Protein 2Q0X (pdb70)

Structure (mmCIF, N/CA/C/O backbone):
data_2Q0X
#
_entry.id   2Q0X
#
_cell.length_a   63.556
_cell.length_b   63.556
_cell.length_c   303.186
_cell.angle_alpha   90.000
_cell.angle_beta   90.000
_cell.angle_gamma   120.000
#
_symmetry.space_group_name_H-M   'P 31 2 1'
#
loop_
_entity.id
_entity.type
_entity.pdbx_description
1 polymer 'Uncharacterized protein'
2 non-polymer GLYCEROL
3 water water
#
loop_
_atom_site.group_PDB
_atom_site.id
_atom_site.type_symbol
_atom_site.label_atom_id
_atom_site.label_alt_id
_atom_site.label_comp_id
_atom_site.label_asym_id
_atom_site.label_entity_id
_atom_site.label_seq_id
_atom_site.pdbx_PDB_ins_code
_atom_site.Cartn_x
_atom_site.Cartn_y
_atom_site.Cartn_z
_atom_site.occupancy
_atom_site.B_iso_or_equiv
_atom_site.auth_seq_id
_atom_site.auth_comp_id
_atom_site.auth_asym_id
_atom_site.auth_atom_id
_atom_site.pdbx_PDB_model_num
ATOM 1 N N . SER A 1 8 ? 58.904 32.257 140.555 1.00 33.53 8 SER A N 1
ATOM 2 C CA . SER A 1 8 ? 58.185 33.156 139.604 1.00 33.54 8 SER A CA 1
ATOM 3 C C . SER A 1 8 ? 57.812 32.405 138.339 1.00 33.44 8 SER A C 1
ATOM 4 O O . SER A 1 8 ? 58.689 31.998 137.570 1.00 33.61 8 SER A O 1
ATOM 7 N N . ARG A 1 9 ? 56.514 32.214 138.123 1.00 33.12 9 ARG A N 1
ATOM 8 C CA . ARG A 1 9 ? 56.048 31.556 136.913 1.00 32.95 9 ARG A CA 1
ATOM 9 C C . ARG A 1 9 ? 54.682 32.088 136.439 1.00 32.54 9 ARG A C 1
ATOM 10 O O . ARG A 1 9 ? 53.988 32.772 137.192 1.00 32.49 9 ARG A O 1
ATOM 18 N N . PRO A 1 10 ? 54.320 31.808 135.173 1.00 32.02 10 PRO A N 1
ATOM 19 C CA . PRO A 1 10 ? 53.138 32.402 134.546 1.00 31.74 10 PRO A CA 1
ATOM 20 C C . PRO A 1 10 ? 51.775 32.030 135.138 1.00 31.41 10 PRO A C 1
ATOM 21 O O . PRO A 1 10 ? 51.538 30.879 135.517 1.00 31.54 10 PRO A O 1
ATOM 25 N N . GLU A 1 11 ? 50.879 33.009 135.169 1.00 30.80 11 GLU A N 1
ATOM 26 C CA . GLU A 1 11 ? 49.475 32.753 135.409 1.00 30.44 11 GLU A CA 1
ATOM 27 C C . GLU A 1 11 ? 48.910 31.849 134.315 1.00 29.97 11 GLU A C 1
ATOM 28 O O . GLU A 1 11 ? 49.456 31.787 133.215 1.00 29.86 11 GLU A O 1
ATOM 34 N N . PRO A 1 12 ? 47.808 31.138 134.609 1.00 29.54 12 PRO A N 1
ATOM 35 C CA . PRO A 1 12 ? 47.151 30.366 133.554 1.00 29.19 12 PRO A CA 1
ATOM 36 C C . PRO A 1 12 ? 46.752 31.264 132.388 1.00 29.03 12 PRO A C 1
ATOM 37 O O . PRO A 1 12 ? 46.324 32.403 132.616 1.00 28.78 12 PRO A O 1
ATOM 41 N N . VAL A 1 13 ? 46.902 30.762 131.159 1.00 28.66 13 VAL A N 1
ATOM 42 C CA . VAL A 1 13 ? 46.563 31.542 129.968 1.00 28.65 13 VAL A CA 1
ATOM 43 C C . VAL A 1 13 ? 45.307 31.008 129.314 1.00 28.66 13 VAL A C 1
ATOM 44 O O . VAL A 1 13 ? 45.064 29.794 129.280 1.00 28.85 13 VAL A O 1
ATOM 48 N N . GLN A 1 14 ? 44.514 31.935 128.792 1.00 28.42 14 GLN A N 1
ATOM 49 C CA . GLN A 1 14 ? 43.276 31.610 128.103 1.00 28.27 14 GLN A CA 1
ATOM 50 C C . GLN A 1 14 ? 43.568 31.241 126.644 1.00 28.23 14 GLN A C 1
ATOM 51 O O . GLN A 1 14 ? 44.465 31.801 125.987 1.00 28.07 14 GLN A O 1
ATOM 57 N N . GLY A 1 15 ? 42.776 30.313 126.133 1.00 28.21 15 GLY A N 1
ATOM 58 C CA . GLY A 1 15 ? 42.904 29.876 124.744 1.00 28.15 15 GLY A CA 1
ATOM 59 C C . GLY A 1 15 ? 41.820 28.865 124.477 1.00 27.89 15 GLY A C 1
ATOM 60 O O . GLY A 1 15 ? 40.973 28.633 125.333 1.00 27.16 15 GLY A O 1
ATOM 61 N N . HIS A 1 16 ? 41.859 28.276 123.286 1.00 27.86 16 HIS A N 1
ATOM 62 C CA . HIS A 1 16 ? 40.868 27.297 122.865 1.00 27.86 16 HIS A CA 1
ATOM 63 C C . HIS A 1 16 ? 41.546 25.965 122.623 1.00 27.51 16 HIS A C 1
ATOM 64 O O . HIS A 1 16 ? 42.592 25.906 122.017 1.00 28.07 16 HIS A O 1
ATOM 71 N N . LEU A 1 17 ? 40.948 24.897 123.125 1.00 27.32 17 LEU A N 1
ATOM 72 C CA . LEU A 1 17 ? 41.529 23.572 123.000 1.00 27.23 17 LEU A CA 1
ATOM 73 C C . LEU A 1 17 ? 40.635 22.734 122.100 1.00 27.26 17 LEU A C 1
ATOM 74 O O . LEU A 1 17 ? 39.416 22.742 122.244 1.00 27.53 17 LEU A O 1
ATOM 79 N N . PHE A 1 18 ? 41.247 22.010 121.177 1.00 27.42 18 PHE A N 1
ATOM 80 C CA . PHE A 1 18 ? 40.551 20.950 120.485 1.00 27.57 18 PHE A CA 1
ATOM 81 C C . PHE A 1 18 ? 41.487 19.800 120.205 1.00 27.53 18 PHE A C 1
ATOM 82 O O . PHE A 1 18 ? 42.685 19.877 120.493 1.00 27.68 18 PHE A O 1
ATOM 90 N N . THR A 1 19 ? 40.916 18.713 119.688 1.00 27.22 19 THR A N 1
ATOM 91 C CA . THR A 1 19 ? 41.695 17.564 119.262 1.00 26.98 19 THR A CA 1
ATOM 92 C C . THR A 1 19 ? 41.329 17.204 117.811 1.00 27.14 19 THR A C 1
ATOM 93 O O . THR A 1 19 ? 40.215 17.448 117.364 1.00 26.75 19 THR A O 1
ATOM 97 N N . TYR A 1 20 ? 42.280 16.657 117.068 1.00 27.38 20 TYR A N 1
ATOM 98 C CA . TYR A 1 20 ? 41.957 16.075 115.771 1.00 27.64 20 TYR A CA 1
ATOM 99 C C . TYR A 1 20 ? 42.440 14.637 115.751 1.00 28.44 20 TYR A C 1
ATOM 100 O O . TYR A 1 20 ? 43.441 14.301 116.388 1.00 28.21 20 TYR A O 1
ATOM 109 N N . TYR A 1 21 ? 41.693 13.793 115.049 1.00 29.77 21 TYR A N 1
ATOM 110 C CA . TYR A 1 21 ? 41.943 12.352 115.040 1.00 30.97 21 TYR A CA 1
ATOM 111 C C . TYR A 1 21 ? 43.118 12.020 114.140 1.00 31.59 21 TYR A C 1
ATOM 112 O O . TYR A 1 21 ? 43.126 12.348 112.954 1.00 31.57 21 TYR A O 1
ATOM 121 N N . LYS A 1 22 ? 44.100 11.355 114.734 1.00 32.38 22 LYS A N 1
ATOM 122 C CA . LYS A 1 22 ? 45.218 10.742 114.024 1.00 32.97 22 LYS A CA 1
ATOM 123 C C . LYS A 1 22 ? 44.801 9.351 113.563 1.00 33.09 22 LYS A C 1
ATOM 124 O O . LYS A 1 22 ? 45.314 8.835 112.571 1.00 33.34 22 LYS A O 1
ATOM 130 N N . ASP A 1 23 ? 43.840 8.775 114.282 1.00 33.19 23 ASP A N 1
ATOM 131 C CA . ASP A 1 23 ? 43.473 7.364 114.166 1.00 33.29 23 ASP A CA 1
ATOM 132 C C . ASP A 1 23 ? 42.479 7.164 115.308 1.00 33.20 23 ASP A C 1
ATOM 133 O O . ASP A 1 23 ? 42.506 7.927 116.270 1.00 33.47 23 ASP A O 1
ATOM 138 N N . PRO A 1 24 ? 41.581 6.164 115.212 1.00 33.12 24 PRO A N 1
ATOM 139 C CA . PRO A 1 24 ? 40.502 6.058 116.215 1.00 32.91 24 PRO A CA 1
ATOM 140 C C . PRO A 1 24 ? 40.923 5.636 117.642 1.00 32.64 24 PRO A C 1
ATOM 141 O O . PRO A 1 24 ? 40.100 5.100 118.381 1.00 32.68 24 PRO A O 1
ATOM 145 N N . TYR A 1 25 ? 42.177 5.890 118.018 1.00 32.22 25 TYR A N 1
ATOM 146 C CA . TYR A 1 25 ? 42.686 5.606 119.363 1.00 31.89 25 TYR A CA 1
ATOM 147 C C . TYR A 1 25 ? 43.538 6.752 119.911 1.00 31.60 25 TYR A C 1
ATOM 148 O O . TYR A 1 25 ? 43.580 6.953 121.123 1.00 31.79 25 TYR A O 1
ATOM 157 N N . CYS A 1 26 ? 44.225 7.470 119.021 1.00 31.20 26 CYS A N 1
ATOM 158 C CA A CYS A 1 26 ? 45.050 8.618 119.392 0.50 30.87 26 CYS A CA 1
ATOM 159 C CA B CYS A 1 26 ? 45.028 8.619 119.399 0.50 30.98 26 CYS A CA 1
ATOM 160 C C . CYS A 1 26 ? 44.424 9.904 118.837 1.00 30.65 26 CYS A C 1
ATOM 161 O O . CYS A 1 26 ? 44.239 10.042 117.618 1.00 30.88 26 CYS A O 1
ATOM 166 N N . LYS A 1 27 ? 44.097 10.834 119.727 1.00 29.74 27 LYS A N 1
ATOM 167 C CA . LYS A 1 27 ? 43.688 12.169 119.327 1.00 28.85 27 LYS A CA 1
ATOM 168 C C . LYS A 1 27 ? 44.819 13.076 119.731 1.00 27.57 27 LYS A C 1
ATOM 169 O O . LYS A 1 27 ? 45.493 12.816 120.732 1.00 27.35 27 LYS A O 1
ATOM 175 N N . ILE A 1 28 ? 45.007 14.134 118.950 1.00 26.24 28 ILE A N 1
ATOM 176 C CA . ILE A 1 28 ? 46.088 15.083 119.137 1.00 25.31 28 ILE A CA 1
ATOM 177 C C . ILE A 1 28 ? 45.498 16.414 119.615 1.00 24.72 28 ILE A C 1
ATOM 178 O O . ILE A 1 28 ? 44.711 17.038 118.896 1.00 24.35 28 ILE A O 1
ATOM 183 N N . PRO A 1 29 ? 45.841 16.828 120.844 1.00 24.02 29 PRO A N 1
ATOM 184 C CA . PRO A 1 29 ? 45.459 18.133 121.342 1.00 23.55 29 PRO A CA 1
ATOM 185 C C . PRO A 1 29 ? 46.209 19.300 120.731 1.00 22.69 29 PRO A C 1
ATOM 186 O O . PRO A 1 29 ? 47.430 19.248 120.516 1.00 22.97 29 PRO A O 1
ATOM 190 N N . VAL A 1 30 ? 45.453 20.353 120.506 1.00 21.93 30 VAL A N 1
ATOM 191 C CA . VAL A 1 30 ? 45.934 21.577 119.920 1.00 21.56 30 VAL A CA 1
ATOM 192 C C . VAL A 1 30 ? 45.378 22.712 120.769 1.00 21.32 30 VAL A C 1
ATOM 193 O O . VAL A 1 30 ? 44.172 22.798 120.985 1.00 21.08 30 VAL A O 1
ATOM 197 N N . PHE A 1 31 ? 46.261 23.566 121.248 1.00 21.44 31 PHE A N 1
ATOM 198 C CA . PHE A 1 31 ? 45.877 24.737 122.028 1.00 22.12 31 PHE A CA 1
ATOM 199 C C . PHE A 1 31 ? 46.175 26.001 121.220 1.00 22.72 31 PHE A C 1
ATOM 200 O O . PHE A 1 31 ? 47.328 26.276 120.918 1.00 22.47 31 PHE A O 1
ATOM 208 N N . MET A 1 32 ? 45.127 26.762 120.901 1.00 23.80 32 MET A N 1
ATOM 209 C CA . MET A 1 32 ? 45.243 28.008 120.140 1.00 25.00 32 MET A CA 1
ATOM 210 C C . MET A 1 32 ? 45.029 29.245 121.037 1.00 24.96 32 MET A C 1
ATOM 211 O O . MET A 1 32 ? 44.115 29.272 121.850 1.00 24.46 32 MET A O 1
ATOM 216 N N . MET A 1 33 ? 45.855 30.273 120.839 1.00 25.35 33 MET A N 1
ATOM 217 C CA . MET A 1 33 ? 45.717 31.548 121.555 1.00 25.84 33 MET A CA 1
ATOM 218 C C . MET A 1 33 ? 45.628 32.684 120.553 1.00 26.18 33 MET A C 1
ATOM 219 O O . MET A 1 33 ? 46.383 32.706 119.573 1.00 26.17 33 MET A O 1
ATOM 224 N N . ASN A 1 34 ? 44.696 33.603 120.790 1.00 26.70 34 ASN A N 1
ATOM 225 C CA . ASN A 1 34 ? 44.625 34.863 120.044 1.00 27.47 34 ASN A CA 1
ATOM 226 C C . ASN A 1 34 ? 44.373 34.671 118.560 1.00 28.25 34 ASN A C 1
ATOM 227 O O . ASN A 1 34 ? 45.085 35.198 117.714 1.00 27.46 34 ASN A O 1
ATOM 232 N N . MET A 1 35 ? 43.315 33.916 118.275 1.00 29.47 35 MET A N 1
ATOM 233 C CA . MET A 1 35 ? 42.941 33.569 116.916 1.00 30.40 35 MET A CA 1
ATOM 234 C C . MET A 1 35 ? 42.155 34.678 116.226 1.00 30.78 35 MET A C 1
ATOM 235 O O . MET A 1 35 ? 41.654 34.474 115.135 1.00 31.15 35 MET A O 1
ATOM 240 N N . ASP A 1 36 ? 42.032 35.838 116.866 1.00 31.23 36 ASP A N 1
ATOM 241 C CA . ASP A 1 36 ? 41.580 37.061 116.184 1.00 31.44 36 ASP A CA 1
ATOM 242 C C . ASP A 1 36 ? 42.503 37.433 115.016 1.00 30.94 36 ASP A C 1
ATOM 243 O O . ASP A 1 36 ? 42.052 38.011 114.028 1.00 30.99 36 ASP A O 1
ATOM 248 N N . ALA A 1 37 ? 43.785 37.085 115.111 1.00 30.38 37 ALA A N 1
ATOM 249 C CA . ALA A 1 37 ? 44.714 37.347 114.017 1.00 29.99 37 ALA A CA 1
ATOM 250 C C . ALA A 1 37 ? 44.359 36.441 112.817 1.00 29.35 37 ALA A C 1
ATOM 251 O O . ALA A 1 37 ? 43.525 35.524 112.943 1.00 29.75 37 ALA A O 1
ATOM 253 N N . ARG A 1 38 ? 44.951 36.707 111.660 1.00 28.14 38 ARG A N 1
ATOM 254 C CA . ARG A 1 38 ? 44.602 35.945 110.461 1.00 27.47 38 ARG A CA 1
ATOM 255 C C . ARG A 1 38 ? 45.766 35.087 109.981 1.00 26.67 38 ARG A C 1
ATOM 256 O O . ARG A 1 38 ? 45.824 34.721 108.814 1.00 26.70 38 ARG A O 1
ATOM 258 N N . ARG A 1 39 ? 46.674 34.765 110.899 1.00 25.54 39 ARG A N 1
ATOM 259 C CA . ARG A 1 39 ? 47.841 33.941 110.626 1.00 24.87 39 ARG A CA 1
ATOM 260 C C . ARG A 1 39 ? 48.398 33.499 111.965 1.00 24.54 39 ARG A C 1
ATOM 261 O O . ARG A 1 39 ? 48.110 34.120 112.974 1.00 24.00 39 ARG A O 1
ATOM 269 N N . CYS A 1 40 ? 49.197 32.438 111.981 1.00 24.47 40 CYS A N 1
ATOM 270 C CA . CYS A 1 40 ? 49.666 31.893 113.245 1.00 24.54 40 CYS A CA 1
ATOM 271 C C . CYS A 1 40 ? 51.111 31.434 113.241 1.00 24.44 40 CYS A C 1
ATOM 272 O O . CYS A 1 40 ? 51.638 30.977 112.227 1.00 24.26 40 CYS A O 1
ATOM 275 N N . VAL A 1 41 ? 51.745 31.559 114.407 1.00 24.19 41 VAL A N 1
ATOM 276 C CA . VAL A 1 41 ? 52.924 30.779 114.719 1.00 23.78 41 VAL A CA 1
ATOM 277 C C . VAL A 1 41 ? 52.480 29.419 115.291 1.00 23.64 41 VAL A C 1
ATOM 278 O O . VAL A 1 41 ? 51.677 29.365 116.218 1.00 23.83 41 VAL A O 1
ATOM 282 N N . LEU A 1 42 ? 52.972 28.333 114.689 1.00 23.37 42 LEU A N 1
ATOM 283 C CA . LEU A 1 42 ? 52.682 26.988 115.115 1.00 22.94 42 LEU A CA 1
ATOM 284 C C . LEU A 1 42 ? 53.950 26.359 115.670 1.00 23.16 42 LEU A C 1
ATOM 285 O O . LEU A 1 42 ? 54.961 26.214 114.954 1.00 23.31 42 LEU A O 1
ATOM 290 N N . TRP A 1 43 ? 53.858 25.926 116.926 1.00 23.27 43 TRP A N 1
ATOM 291 C CA . TRP A 1 43 ? 54.973 25.329 117.639 1.00 23.29 43 TRP A CA 1
ATOM 292 C C . TRP A 1 43 ? 54.836 23.801 117.760 1.00 23.39 43 TRP A C 1
ATOM 293 O O . TRP A 1 43 ? 53.799 23.290 118.143 1.00 23.78 43 TRP A O 1
ATOM 304 N N . VAL A 1 44 ? 55.919 23.105 117.449 1.00 23.52 44 VAL A N 1
ATOM 305 C CA . VAL A 1 44 ? 56.062 21.687 117.714 1.00 23.67 44 VAL A CA 1
ATOM 306 C C . VAL A 1 44 ? 57.443 21.487 118.358 1.00 23.31 44 VAL A C 1
ATOM 307 O O . VAL A 1 44 ? 58.411 22.156 118.023 1.00 23.40 44 VAL A O 1
ATOM 311 N N . GLY A 1 45 ? 57.520 20.578 119.302 1.00 23.00 45 GLY A N 1
ATOM 312 C CA . GLY A 1 45 ? 58.727 20.403 120.091 1.00 22.93 45 GLY A CA 1
ATOM 313 C C . GLY A 1 45 ? 59.224 18.986 120.124 1.00 22.91 45 GLY A C 1
ATOM 314 O O . GLY A 1 45 ? 58.811 18.119 119.323 1.00 22.47 45 GLY A O 1
ATOM 315 N N . GLY A 1 46 ? 60.132 18.768 121.069 1.00 22.75 46 GLY A N 1
ATOM 316 C CA . GLY A 1 46 ? 60.640 17.474 121.357 1.00 22.88 46 GLY A CA 1
ATOM 317 C C . GLY A 1 46 ? 59.578 16.574 121.959 1.00 23.11 46 GLY A C 1
ATOM 318 O O . GLY A 1 46 ? 58.501 17.021 122.375 1.00 22.95 46 GLY A O 1
ATOM 319 N N . GLN A 1 47 ? 59.910 15.298 122.024 1.00 23.23 47 GLN A N 1
ATOM 320 C CA . GLN A 1 47 ? 58.979 14.288 122.511 1.00 23.63 47 GLN A CA 1
ATOM 321 C C . GLN A 1 47 ? 58.661 14.441 123.997 1.00 24.26 47 GLN A C 1
ATOM 322 O O . GLN A 1 47 ? 57.572 14.078 124.419 1.00 24.57 47 GLN A O 1
ATOM 328 N N . THR A 1 48 ? 59.599 15.003 124.761 1.00 24.87 48 THR A N 1
ATOM 329 C CA . THR A 1 48 ? 59.429 15.247 126.181 1.00 25.45 48 THR A CA 1
ATOM 330 C C . THR A 1 48 ? 59.048 16.681 126.493 1.00 26.01 48 THR A C 1
ATOM 331 O O . THR A 1 48 ? 59.057 17.083 127.653 1.00 26.63 48 THR A O 1
ATOM 335 N N . GLU A 1 49 ? 58.731 17.462 125.471 1.00 26.35 49 GLU A N 1
ATOM 336 C CA . GLU A 1 49 ? 58.252 18.818 125.653 1.00 26.70 49 GLU A CA 1
ATOM 337 C C . GLU A 1 49 ? 56.719 18.829 125.628 1.00 26.75 49 GLU A C 1
ATOM 338 O O . GLU A 1 49 ? 56.096 18.274 124.721 1.00 27.72 49 GLU A O 1
ATOM 344 N N . SER A 1 50 ? 56.140 19.483 126.627 1.00 26.26 50 SER A N 1
ATOM 345 C CA . SER A 1 50 ? 54.704 19.604 126.806 1.00 25.95 50 SER A CA 1
ATOM 346 C C . SER A 1 50 ? 54.179 20.886 126.204 1.00 25.12 50 SER A C 1
ATOM 347 O O . SER A 1 50 ? 54.952 21.788 125.868 1.00 25.01 50 SER A O 1
ATOM 350 N N . LEU A 1 51 ? 52.860 20.989 126.102 1.00 24.42 51 LEU A N 1
ATOM 351 C CA . LEU A 1 51 ? 52.229 22.271 125.865 1.00 24.16 51 LEU A CA 1
ATOM 352 C C . LEU A 1 51 ? 52.804 23.267 126.859 1.00 24.00 51 LEU A C 1
ATOM 353 O O . LEU A 1 51 ? 53.032 22.911 128.020 1.00 23.60 51 LEU A O 1
ATOM 358 N N . LEU A 1 52 ? 53.043 24.490 126.399 1.00 23.95 52 LEU A N 1
ATOM 359 C CA . LEU A 1 52 ? 53.677 25.551 127.207 1.00 24.39 52 LEU A CA 1
ATOM 360 C C . LEU A 1 52 ? 55.012 25.110 127.816 1.00 24.75 52 LEU A C 1
ATOM 361 O O . LEU A 1 52 ? 55.329 25.444 128.958 1.00 24.36 52 LEU A O 1
ATOM 366 N N . SER A 1 53 ? 55.798 24.378 127.029 1.00 25.38 53 SER A N 1
ATOM 367 C CA . SER A 1 53 ? 57.108 23.870 127.474 1.00 25.88 53 SER A CA 1
ATOM 368 C C . SER A 1 53 ? 58.001 24.991 127.995 1.00 25.65 53 SER A C 1
ATOM 369 O O . SER A 1 53 ? 58.753 24.804 128.951 1.00 25.36 53 SER A O 1
ATOM 372 N N . PHE A 1 54 ? 57.934 26.139 127.328 1.00 25.58 54 PHE A N 1
ATOM 373 C CA . PHE A 1 54 ? 58.651 27.324 127.760 1.00 25.59 54 PHE A CA 1
ATOM 374 C C . PHE A 1 54 ? 57.680 28.301 128.375 1.00 25.26 54 PHE A C 1
ATOM 375 O O . PHE A 1 54 ? 56.690 28.667 127.749 1.00 25.10 54 PHE A O 1
ATOM 383 N N . ASP A 1 55 ? 57.976 28.706 129.606 1.00 24.77 55 ASP A N 1
ATOM 384 C CA . ASP A 1 55 ? 57.194 29.699 130.311 1.00 24.67 55 ASP A CA 1
ATOM 385 C C . ASP A 1 55 ? 57.055 30.952 129.448 1.00 24.49 55 ASP A C 1
ATOM 386 O O . ASP A 1 55 ? 55.959 31.507 129.365 1.00 24.79 55 ASP A O 1
ATOM 391 N N . TYR A 1 56 ? 58.127 31.363 128.765 1.00 24.00 56 TYR A N 1
ATOM 392 C CA . TYR A 1 56 ? 58.076 32.576 127.927 1.00 23.9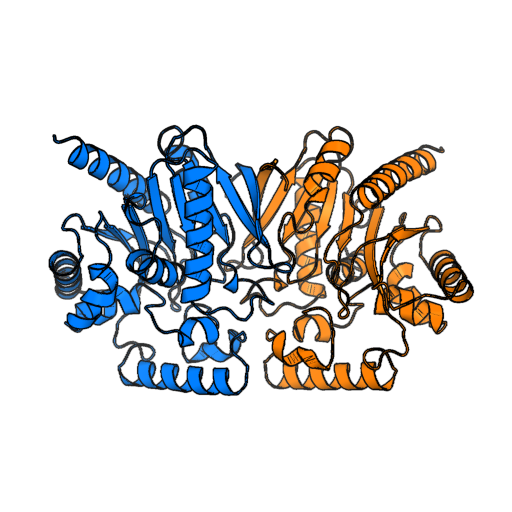5 56 TYR A CA 1
ATOM 393 C C . TYR A 1 56 ? 57.070 32.565 126.770 1.00 23.65 56 TYR A C 1
ATOM 394 O O . TYR A 1 56 ? 56.734 33.619 126.264 1.00 23.76 56 TYR A O 1
ATOM 403 N N . PHE A 1 57 ? 56.595 31.394 126.355 1.00 23.30 57 PHE A N 1
ATOM 404 C CA . PHE A 1 57 ? 55.493 31.283 125.398 1.00 23.02 57 PHE A CA 1
ATOM 405 C C . PHE A 1 57 ? 54.247 32.103 125.757 1.00 23.26 57 PHE A C 1
ATOM 406 O O . PHE A 1 57 ? 53.517 32.539 124.863 1.00 22.76 57 PHE A O 1
ATOM 414 N N . THR A 1 58 ? 53.979 32.274 127.056 1.00 23.76 58 THR A N 1
ATOM 415 C CA . THR A 1 58 ? 52.874 33.124 127.493 1.00 24.21 58 THR A CA 1
ATOM 416 C C . THR A 1 58 ? 53.144 34.583 127.123 1.00 24.50 58 THR A C 1
ATOM 417 O O . THR A 1 58 ? 52.258 35.285 126.636 1.00 24.23 58 THR A O 1
ATOM 421 N N . ASN A 1 59 ? 54.383 35.012 127.325 1.00 25.10 59 ASN A N 1
ATOM 422 C CA . ASN A 1 59 ? 54.812 36.371 126.980 1.00 25.69 59 ASN A CA 1
ATOM 423 C C . ASN A 1 59 ? 54.920 36.577 125.455 1.00 25.59 59 ASN A C 1
ATOM 424 O O . ASN A 1 59 ? 54.457 37.586 124.933 1.00 25.67 59 ASN A O 1
ATOM 429 N N . LEU A 1 60 ? 55.543 35.623 124.763 1.00 25.69 60 LEU A N 1
ATOM 430 C CA . LEU A 1 60 ? 55.498 35.542 123.294 1.00 25.77 60 LEU A CA 1
ATOM 431 C C . LEU A 1 60 ? 54.090 35.725 122.715 1.00 26.19 60 LEU A C 1
ATOM 432 O O . LEU A 1 60 ? 53.867 36.622 121.899 1.00 26.06 60 LEU A O 1
ATOM 437 N N . ALA A 1 61 ? 53.159 34.858 123.113 1.00 26.59 61 ALA A N 1
ATOM 438 C CA . ALA A 1 61 ? 51.792 34.901 122.588 1.00 27.16 61 ALA A CA 1
ATOM 439 C C . ALA A 1 61 ? 51.137 36.254 122.872 1.00 27.69 61 ALA A C 1
ATOM 440 O O . ALA A 1 61 ? 50.439 36.816 122.027 1.00 27.67 61 ALA A O 1
ATOM 442 N N . GLU A 1 62 ? 51.397 36.776 124.062 1.00 28.34 62 GLU A N 1
ATOM 443 C CA . GLU A 1 62 ? 50.908 38.074 124.469 1.00 29.27 62 GLU A CA 1
ATOM 444 C C . GLU A 1 62 ? 51.422 39.201 123.558 1.00 28.77 62 GLU A C 1
ATOM 445 O O . GLU A 1 62 ? 50.652 40.064 123.119 1.00 28.40 62 GLU A O 1
ATOM 451 N N . GLU A 1 63 ? 52.725 39.184 123.295 1.00 28.65 63 GLU A N 1
ATOM 452 C CA . GLU A 1 63 ? 53.362 40.185 122.433 1.00 28.74 63 GLU A CA 1
ATOM 453 C C . GLU A 1 63 ? 52.898 40.086 120.987 1.00 28.36 63 GLU A C 1
ATOM 454 O O . GLU A 1 63 ? 52.681 41.108 120.351 1.00 28.02 63 GLU A O 1
ATOM 460 N N . LEU A 1 64 ? 52.710 38.853 120.509 1.00 28.28 64 LEU A N 1
ATOM 461 C CA . LEU A 1 64 ? 52.191 38.569 119.164 1.00 28.17 64 LEU A CA 1
ATOM 462 C C . LEU A 1 64 ? 50.733 38.965 118.948 1.00 28.36 64 LEU A C 1
ATOM 463 O O . LEU A 1 64 ? 50.300 39.124 117.810 1.00 28.15 64 LEU A O 1
ATOM 468 N N . GLN A 1 65 ? 49.979 39.100 120.037 1.00 28.69 65 GLN A N 1
ATOM 469 C CA . GLN A 1 65 ? 48.532 39.282 119.983 1.00 28.90 65 GLN A CA 1
ATOM 470 C C . GLN A 1 65 ? 48.131 40.462 119.103 1.00 28.67 65 GLN A C 1
ATOM 471 O O . GLN A 1 65 ? 48.690 41.551 119.225 1.00 28.46 65 GLN A O 1
ATOM 477 N N . GLY A 1 66 ? 47.142 40.232 118.239 1.00 28.43 66 GLY A N 1
ATOM 478 C CA . GLY A 1 66 ? 46.720 41.208 117.245 1.00 28.38 66 GLY A CA 1
ATOM 479 C C . GLY A 1 66 ? 47.439 41.063 115.914 1.00 28.26 66 GLY A C 1
ATOM 480 O O . GLY A 1 66 ? 47.003 41.632 114.907 1.00 28.34 66 GLY A O 1
ATOM 481 N N . ASP A 1 67 ? 48.526 40.292 115.897 1.00 27.96 67 ASP A N 1
ATOM 482 C CA . ASP A 1 67 ? 49.407 40.220 114.733 1.00 27.89 67 ASP A CA 1
ATOM 483 C C . ASP A 1 67 ? 49.556 38.763 114.276 1.00 27.26 67 ASP A C 1
ATOM 484 O O . ASP A 1 67 ? 49.261 38.442 113.125 1.00 27.39 67 ASP A O 1
ATOM 489 N N . TRP A 1 68 ? 49.997 37.893 115.189 1.00 26.30 68 TRP A N 1
ATOM 490 C CA . TRP A 1 68 ? 49.997 36.448 114.972 1.00 25.46 68 TRP A CA 1
ATOM 491 C C . TRP A 1 68 ? 49.283 35.715 116.117 1.00 25.07 68 TRP A C 1
ATOM 492 O O . TRP A 1 68 ? 49.474 36.038 117.293 1.00 25.22 68 TRP A O 1
ATOM 503 N N . ALA A 1 69 ? 48.479 34.714 115.776 1.00 24.38 69 ALA A N 1
ATOM 504 C CA . ALA A 1 69 ? 47.996 33.767 116.758 1.00 23.86 69 ALA A CA 1
ATOM 505 C C . ALA A 1 69 ? 49.177 32.881 117.163 1.00 23.58 69 ALA A C 1
ATOM 506 O O . ALA A 1 69 ? 50.194 32.869 116.487 1.00 23.68 69 ALA A O 1
ATOM 508 N N . PHE A 1 70 ? 49.048 32.193 118.291 1.00 23.35 70 PHE A N 1
ATOM 509 C CA . PHE A 1 70 ? 50.062 31.270 118.782 1.00 23.46 70 PHE A CA 1
ATOM 510 C C . PHE A 1 70 ? 49.378 29.923 119.012 1.00 23.61 70 PHE A C 1
ATOM 511 O O . PHE A 1 70 ? 48.438 29.833 119.791 1.00 23.00 70 PHE A O 1
ATOM 519 N N . VAL A 1 71 ? 49.824 28.904 118.271 1.00 23.84 71 VAL A N 1
ATOM 520 C CA . VAL A 1 71 ? 49.233 27.579 118.322 1.00 24.03 71 VAL A CA 1
ATOM 521 C C . VAL A 1 71 ? 50.304 26.573 118.711 1.00 24.16 71 VAL A C 1
ATOM 522 O O . VAL A 1 71 ? 51.426 26.656 118.221 1.00 24.11 71 VAL A O 1
ATOM 526 N N . GLN A 1 72 ? 49.914 25.629 119.582 1.00 23.98 72 GLN A N 1
ATOM 527 C CA . GLN A 1 72 ? 50.782 24.584 120.123 1.00 23.73 72 GLN A CA 1
ATOM 528 C C . GLN A 1 72 ? 50.147 23.228 119.956 1.00 23.85 72 GLN A C 1
ATOM 529 O O . GLN A 1 72 ? 48.969 23.062 120.227 1.00 23.60 72 GLN A O 1
ATOM 535 N N . VAL A 1 73 ? 50.937 22.261 119.514 1.00 24.60 73 VAL A N 1
ATOM 536 C CA . VAL A 1 73 ? 50.480 20.883 119.349 1.00 25.33 73 VAL A CA 1
ATOM 537 C C . VAL A 1 73 ? 51.503 20.024 120.053 1.00 26.47 73 VAL A C 1
ATOM 538 O O . VAL A 1 73 ? 52.702 20.319 120.021 1.00 26.39 73 VAL A O 1
ATOM 542 N N . GLU A 1 74 ? 51.043 18.955 120.690 1.00 27.98 74 GLU A N 1
ATOM 543 C CA . GLU A 1 74 ? 51.972 17.957 121.206 1.00 29.11 74 GLU A CA 1
ATOM 544 C C . GLU A 1 74 ? 52.232 16.894 120.158 1.00 29.19 74 GLU A C 1
ATOM 545 O O . GLU A 1 74 ? 51.303 16.271 119.662 1.00 30.26 74 GLU A O 1
ATOM 551 N N . VAL A 1 75 ? 53.504 16.712 119.826 1.00 29.39 75 VAL A N 1
ATOM 552 C CA . VAL A 1 75 ? 53.964 15.641 118.926 1.00 29.54 75 VAL A CA 1
ATOM 553 C C . VAL A 1 75 ? 53.396 14.296 119.379 1.00 28.71 75 VAL A C 1
ATOM 554 O O . VAL A 1 75 ? 53.628 13.900 120.507 1.00 27.91 75 VAL A O 1
ATOM 558 N N . PRO A 1 76 ? 52.659 13.589 118.491 1.00 28.18 76 PRO A N 1
ATOM 559 C CA . PRO A 1 76 ? 52.033 12.301 118.841 1.00 27.70 76 PRO A CA 1
ATOM 560 C C . PRO A 1 76 ? 53.006 11.231 119.361 1.00 27.27 76 PRO A C 1
ATOM 561 O O . PRO A 1 76 ? 52.647 10.438 120.229 1.00 27.13 76 PRO A O 1
ATOM 565 N N . SER A 1 77 ? 54.212 11.209 118.794 1.00 26.78 77 SER A N 1
ATOM 566 C CA . SER A 1 77 ? 55.262 10.289 119.192 1.00 26.31 77 SER A CA 1
ATOM 567 C C . SER A 1 77 ? 55.835 10.611 120.570 1.00 26.04 77 SER A C 1
ATOM 568 O O . SER A 1 77 ? 56.631 9.844 121.088 1.00 25.95 77 SER A O 1
ATOM 571 N N . GLY A 1 78 ? 55.444 11.743 121.147 1.00 26.13 78 GLY A N 1
ATOM 572 C CA . GLY A 1 78 ? 55.763 12.057 122.529 1.00 26.35 78 GLY A CA 1
ATOM 573 C C . GLY A 1 78 ? 54.954 11.215 123.509 1.00 26.82 78 GLY A C 1
ATOM 574 O O . GLY A 1 78 ? 55.290 11.154 124.677 1.00 26.76 78 GLY A O 1
ATOM 575 N N . LYS A 1 79 ? 53.897 10.562 123.032 1.00 27.40 79 LYS A N 1
ATOM 576 C CA . LYS A 1 79 ? 53.030 9.767 123.883 1.00 28.14 79 LYS A CA 1
ATOM 577 C C . LYS A 1 79 ? 53.304 8.271 123.768 1.00 28.27 79 LYS A C 1
ATOM 578 O O . LYS A 1 79 ? 53.684 7.763 122.699 1.00 28.12 79 LYS A O 1
ATOM 584 N N . ILE A 1 80 ? 53.124 7.578 124.889 1.00 28.52 80 ILE A N 1
ATOM 585 C CA . ILE A 1 80 ? 53.037 6.120 124.893 1.00 28.82 80 ILE A CA 1
ATOM 586 C C . ILE A 1 80 ? 51.904 5.706 123.937 1.00 29.36 80 ILE A C 1
ATOM 587 O O . ILE A 1 80 ? 50.919 6.440 123.772 1.00 29.01 80 ILE A O 1
ATOM 592 N N . GLY A 1 81 ? 52.087 4.563 123.270 1.00 30.22 81 GLY A N 1
ATOM 593 C CA . GLY A 1 81 ? 51.057 3.960 122.401 1.00 30.86 81 GLY A CA 1
ATOM 594 C C . GLY A 1 81 ? 50.922 4.606 121.025 1.00 31.40 81 GLY A C 1
ATOM 595 O O . GLY A 1 81 ? 49.961 4.334 120.294 1.00 31.49 81 GLY A O 1
ATOM 596 N N . SER A 1 82 ? 51.891 5.439 120.655 1.00 31.92 82 SER A N 1
ATOM 597 C CA . SER A 1 82 ? 51.830 6.184 119.395 1.00 32.52 82 SER A CA 1
ATOM 598 C C . SER A 1 82 ? 52.048 5.312 118.134 1.00 32.86 82 SER A C 1
ATOM 599 O O . SER A 1 82 ? 51.708 5.731 117.024 1.00 32.95 82 SER A O 1
ATOM 602 N N . GLY A 1 83 ? 52.604 4.116 118.304 1.00 33.28 83 GLY A N 1
ATOM 603 C CA . GLY A 1 83 ? 52.943 3.266 117.161 1.00 33.58 83 GLY A CA 1
ATOM 604 C C . GLY A 1 83 ? 53.979 2.205 117.485 1.00 33.77 83 GLY A C 1
ATOM 605 O O . GLY A 1 83 ? 53.662 1.020 117.494 1.00 33.90 83 GLY A O 1
ATOM 606 N N . PRO A 1 84 ? 55.231 2.616 117.771 1.00 33.98 84 PRO A N 1
ATOM 607 C CA . PRO A 1 84 ? 55.761 3.974 117.898 1.00 34.07 84 PRO A CA 1
ATOM 608 C C . PRO A 1 84 ? 56.067 4.642 116.552 1.00 34.12 84 PRO A C 1
ATOM 609 O O . PRO A 1 84 ? 56.571 4.006 115.637 1.00 34.24 84 PRO A O 1
ATOM 613 N N . GLN A 1 85 ? 55.796 5.937 116.477 1.00 34.18 85 GLN A N 1
ATOM 614 C CA . GLN A 1 85 ? 55.763 6.679 115.212 1.00 34.21 85 GLN A CA 1
ATOM 615 C C . GLN A 1 85 ? 57.120 7.286 114.828 1.00 33.73 85 GLN A C 1
ATOM 616 O O . GLN A 1 85 ? 57.742 7.970 115.641 1.00 33.77 85 GLN A O 1
ATOM 622 N N . ASP A 1 86 ? 57.566 7.043 113.597 1.00 33.31 86 ASP A N 1
ATOM 623 C CA . ASP A 1 86 ? 58.761 7.722 113.044 1.00 32.98 86 ASP A CA 1
ATOM 624 C C . ASP A 1 86 ? 58.471 9.187 112.652 1.00 32.35 86 ASP A C 1
ATOM 625 O O . ASP A 1 86 ? 57.340 9.684 112.829 1.00 31.86 86 ASP A O 1
ATOM 630 N N . HIS A 1 87 ? 59.493 9.876 112.131 1.00 31.63 87 HIS A N 1
ATOM 631 C CA . HIS A 1 87 ? 59.404 11.321 111.961 1.00 31.14 87 HIS A CA 1
ATOM 632 C C . HIS A 1 87 ? 58.557 11.730 110.759 1.00 30.50 87 HIS A C 1
ATOM 633 O O . HIS A 1 87 ? 57.947 12.795 110.775 1.00 30.50 87 HIS A O 1
ATOM 640 N N . ALA A 1 88 ? 58.509 10.887 109.732 1.00 29.81 88 ALA A N 1
ATOM 641 C CA . ALA A 1 88 ? 57.681 11.172 108.557 1.00 29.33 88 ALA A CA 1
ATOM 642 C C . ALA A 1 88 ? 56.188 11.179 108.912 1.00 28.77 88 ALA A C 1
ATOM 643 O O . ALA A 1 88 ? 55.422 11.978 108.376 1.00 28.25 88 ALA A O 1
ATOM 645 N N . HIS A 1 89 ? 55.782 10.286 109.816 1.00 28.48 89 HIS A N 1
ATOM 646 C CA . HIS A 1 89 ? 54.381 10.194 110.217 1.00 28.30 89 HIS A CA 1
ATOM 647 C C . HIS A 1 89 ? 53.979 11.305 111.176 1.00 27.89 89 HIS A C 1
ATOM 648 O O . HIS A 1 89 ? 52.898 11.850 111.033 1.00 27.79 89 HIS A O 1
ATOM 655 N N . ASP A 1 90 ? 54.842 11.644 112.135 1.00 27.51 90 ASP A N 1
ATOM 656 C CA . ASP A 1 90 ? 54.655 12.836 112.967 1.00 27.46 90 ASP A CA 1
ATOM 657 C C . ASP A 1 90 ? 54.464 14.088 112.095 1.00 26.89 90 ASP A C 1
ATOM 658 O O . ASP A 1 90 ? 53.543 14.866 112.329 1.00 26.33 90 ASP A O 1
ATOM 663 N N . ALA A 1 91 ? 55.372 14.267 111.122 1.00 26.33 91 ALA A N 1
ATOM 664 C CA . ALA A 1 91 ? 55.324 15.359 110.138 1.00 26.18 91 ALA A CA 1
ATOM 665 C C . ALA A 1 91 ? 53.992 15.418 109.414 1.00 25.80 91 ALA A C 1
ATOM 666 O O . ALA A 1 91 ? 53.385 16.481 109.308 1.00 25.62 91 ALA A O 1
ATOM 668 N N . GLU A 1 92 ? 53.560 14.261 108.935 1.00 25.54 92 GLU A N 1
ATOM 669 C CA . GLU A 1 92 ? 52.275 14.111 108.284 1.00 26.06 92 GLU A CA 1
ATOM 670 C C . GLU A 1 92 ? 51.106 14.546 109.169 1.00 25.52 92 GLU A C 1
ATOM 671 O O . GLU A 1 92 ? 50.229 15.266 108.714 1.00 24.93 92 GLU A O 1
ATOM 677 N N . ASP A 1 93 ? 51.096 14.100 110.426 1.00 25.47 93 ASP A N 1
ATOM 678 C CA . ASP A 1 93 ? 50.107 14.561 111.409 1.00 25.18 93 ASP A CA 1
ATOM 679 C C . ASP A 1 93 ? 50.129 16.075 111.594 1.00 24.58 93 ASP A C 1
ATOM 680 O O . ASP A 1 93 ? 49.082 16.706 111.648 1.00 24.77 93 ASP A O 1
ATOM 685 N N . VAL A 1 94 ? 51.318 16.655 111.684 1.00 24.12 94 VAL A N 1
ATOM 686 C CA . VAL A 1 94 ? 51.459 18.117 111.735 1.00 23.68 94 VAL A CA 1
ATOM 687 C C . VAL A 1 94 ? 50.930 18.814 110.470 1.00 23.76 94 VAL A C 1
ATOM 688 O O . VAL A 1 94 ? 50.281 19.869 110.569 1.00 23.59 94 VAL A O 1
ATOM 692 N N . ASP A 1 95 ? 51.168 18.209 109.298 1.00 23.65 95 ASP A N 1
ATOM 693 C CA . ASP A 1 95 ? 50.666 18.761 108.034 1.00 23.74 95 ASP A CA 1
ATOM 694 C C . ASP A 1 95 ? 49.144 18.770 107.950 1.00 23.67 95 ASP A C 1
ATOM 695 O O . ASP A 1 95 ? 48.547 19.714 107.442 1.00 23.01 95 ASP A O 1
ATOM 700 N N . ASP A 1 96 ? 48.531 17.710 108.467 1.00 24.22 96 ASP A N 1
ATOM 701 C CA . ASP A 1 96 ? 47.081 17.636 108.644 1.00 24.48 96 ASP A CA 1
ATOM 702 C C . ASP A 1 96 ? 46.553 18.769 109.543 1.00 23.98 96 ASP A C 1
ATOM 703 O O . ASP A 1 96 ? 45.488 19.326 109.295 1.00 24.14 96 ASP A O 1
ATOM 708 N N . LEU A 1 97 ? 47.282 19.109 110.598 1.00 23.52 97 LEU A N 1
ATOM 709 C CA . LEU A 1 97 ? 46.881 20.236 111.447 1.00 22.48 97 LEU A CA 1
ATOM 710 C C . LEU A 1 97 ? 47.000 21.561 110.678 1.00 21.67 97 LEU A C 1
ATOM 711 O O . LEU A 1 97 ? 46.097 22.394 110.729 1.00 21.08 97 LEU A O 1
ATOM 716 N N . ILE A 1 98 ? 48.102 21.742 109.957 1.00 20.89 98 ILE A N 1
ATOM 717 C CA . ILE A 1 98 ? 48.264 22.924 109.114 1.00 20.42 98 ILE A CA 1
ATOM 718 C C . ILE A 1 98 ? 47.064 23.097 108.170 1.00 20.49 98 ILE A C 1
ATOM 719 O O . ILE A 1 98 ? 46.490 24.180 108.086 1.00 20.58 98 ILE A O 1
ATOM 724 N N . GLY A 1 99 ? 46.681 22.025 107.478 1.00 20.36 99 GLY A N 1
ATOM 725 C CA . GLY A 1 99 ? 45.481 22.019 106.678 1.00 20.10 99 GLY A CA 1
ATOM 726 C C . GLY A 1 99 ? 44.212 22.449 107.400 1.00 20.13 99 GLY A C 1
ATOM 727 O O . GLY A 1 99 ? 43.413 23.245 106.868 1.00 19.74 99 GLY A O 1
ATOM 728 N N . ILE A 1 100 ? 44.004 21.906 108.595 1.00 20.16 100 ILE A N 1
ATOM 729 C CA . ILE A 1 100 ? 42.873 22.290 109.440 1.00 20.43 100 ILE A CA 1
ATOM 730 C C . ILE A 1 100 ? 42.916 23.782 109.785 1.00 20.12 100 ILE A C 1
ATOM 731 O O . ILE A 1 100 ? 41.930 24.493 109.660 1.00 19.64 100 ILE A O 1
ATOM 736 N N . LEU A 1 101 ? 44.068 24.264 110.208 1.00 20.14 101 LEU A N 1
ATOM 737 C CA . LEU A 1 101 ? 44.204 25.678 110.547 1.00 20.46 101 LEU A CA 1
ATOM 738 C C . LEU A 1 101 ? 43.905 26.621 109.369 1.00 20.79 101 LEU A C 1
ATOM 739 O O . LEU A 1 101 ? 43.253 27.669 109.525 1.00 20.23 101 LEU A O 1
ATOM 744 N N . LEU A 1 102 ? 44.411 26.250 108.196 1.00 21.32 102 LEU A N 1
ATOM 745 C CA . LEU A 1 102 ? 44.215 27.054 106.999 1.00 21.72 102 LEU A CA 1
ATOM 746 C C . LEU A 1 102 ? 42.748 27.091 106.631 1.00 22.41 102 LEU A C 1
ATOM 747 O O . LEU A 1 102 ? 42.178 28.168 106.490 1.00 22.22 102 LEU A O 1
ATOM 752 N N . ARG A 1 103 ? 42.108 25.938 106.494 1.00 23.55 103 ARG A N 1
ATOM 753 C CA . ARG A 1 103 ? 40.720 25.976 106.010 1.00 24.90 103 ARG A CA 1
ATOM 754 C C . ARG A 1 103 ? 39.706 26.282 107.109 1.00 25.11 103 ARG A C 1
ATOM 755 O O . ARG A 1 103 ? 38.726 26.987 106.853 1.00 24.94 103 ARG A O 1
ATOM 763 N N . ASP A 1 104 ? 39.940 25.795 108.325 1.00 25.72 104 ASP A N 1
ATOM 764 C CA . ASP A 1 104 ? 38.915 25.899 109.370 1.00 26.46 104 ASP A CA 1
ATOM 765 C C . ASP A 1 104 ? 39.069 27.083 110.323 1.00 26.84 104 ASP A C 1
ATOM 766 O O . ASP A 1 104 ? 38.089 27.489 110.934 1.00 26.76 104 ASP A O 1
ATOM 771 N N . HIS A 1 105 ? 40.252 27.685 110.406 1.00 27.46 105 HIS A N 1
ATOM 772 C CA . HIS A 1 105 ? 40.464 28.798 111.345 1.00 28.18 105 HIS A CA 1
ATOM 773 C C . HIS A 1 105 ? 40.952 30.117 110.716 1.00 28.69 105 HIS A C 1
ATOM 774 O O . HIS A 1 105 ? 41.566 30.935 111.387 1.00 29.10 105 HIS A O 1
ATOM 781 N N . CYS A 1 106 ? 40.645 30.327 109.445 1.00 29.52 106 CYS A N 1
ATOM 782 C CA . CYS A 1 106 ? 41.037 31.541 108.689 1.00 29.68 106 CYS A CA 1
ATOM 783 C C . CYS A 1 106 ? 42.488 31.970 108.890 1.00 29.34 106 CYS A C 1
ATOM 784 O O . CYS A 1 106 ? 42.799 33.171 108.909 1.00 29.71 106 CYS A O 1
ATOM 787 N N . MET A 1 107 ? 43.376 30.991 109.006 1.00 28.42 107 MET A N 1
ATOM 788 C CA . MET A 1 107 ? 44.798 31.268 109.014 1.00 27.96 107 MET A CA 1
ATOM 789 C C . MET A 1 107 ? 45.286 31.398 107.571 1.00 27.48 107 MET A C 1
ATOM 790 O O . MET A 1 107 ? 45.158 30.464 106.782 1.00 27.20 107 MET A O 1
ATOM 795 N N . ASN A 1 108 ? 45.827 32.564 107.234 1.00 27.36 108 ASN A N 1
ATOM 796 C CA . ASN A 1 108 ? 46.296 32.866 105.870 1.00 27.13 108 ASN A CA 1
ATOM 797 C C . ASN A 1 108 ? 47.776 32.578 105.674 1.00 26.91 108 ASN A C 1
ATOM 798 O O . ASN A 1 108 ? 48.261 32.569 104.555 1.00 26.66 108 ASN A O 1
ATOM 803 N N . GLU A 1 109 ? 48.511 32.418 106.766 1.00 26.60 109 GLU A N 1
ATOM 804 C CA . GLU A 1 109 ? 49.883 31.932 106.681 1.00 26.48 109 GLU A CA 1
ATOM 805 C C . GLU A 1 109 ? 50.298 31.351 108.007 1.00 25.91 109 GLU A C 1
ATOM 806 O O . GLU A 1 109 ? 49.657 31.569 109.022 1.00 25.55 109 GLU A O 1
ATOM 812 N N . VAL A 1 110 ? 51.360 30.561 107.963 1.00 25.72 110 VAL A N 1
ATOM 813 C CA . VAL A 1 110 ? 51.834 29.834 109.116 1.00 24.80 110 VAL A CA 1
ATOM 814 C C . VAL A 1 110 ? 53.334 30.042 109.184 1.00 25.14 110 VAL A C 1
ATOM 815 O O . VAL A 1 110 ? 54.058 29.765 108.212 1.00 24.33 110 VAL A O 1
ATOM 819 N N . ALA A 1 111 ? 53.778 30.557 110.339 1.00 25.12 111 ALA A N 1
ATOM 820 C CA . ALA A 1 111 ? 55.174 30.544 110.729 1.00 25.30 111 ALA A CA 1
ATOM 821 C C . ALA A 1 111 ? 55.420 29.271 111.552 1.00 25.54 111 ALA A C 1
ATOM 822 O O . ALA A 1 111 ? 54.880 29.116 112.652 1.00 25.05 111 ALA A O 1
ATOM 824 N N . LEU A 1 112 ? 56.209 28.342 111.013 1.00 26.01 112 LEU A N 1
ATOM 825 C CA . LEU A 1 112 ? 56.516 27.100 111.730 1.00 26.17 112 LEU A CA 1
ATOM 826 C C . LEU A 1 112 ? 57.673 27.315 112.701 1.00 25.79 112 LEU A C 1
ATOM 827 O O . LEU A 1 112 ? 58.737 27.773 112.302 1.00 26.06 112 LEU A O 1
ATOM 832 N N . PHE A 1 113 ? 57.452 26.941 113.963 1.00 25.00 113 PHE A N 1
ATOM 833 C CA . PHE A 1 113 ? 58.387 27.143 115.040 1.00 24.44 113 PHE A CA 1
ATOM 834 C C . PHE A 1 113 ? 58.643 25.777 115.702 1.00 23.92 113 PHE A C 1
ATOM 835 O O . PHE A 1 113 ? 57.732 25.150 116.226 1.00 23.70 113 PHE A O 1
ATOM 843 N N . ALA A 1 114 ? 59.878 25.296 115.633 1.00 23.58 114 ALA A N 1
ATOM 844 C CA . ALA A 1 114 ? 60.223 24.031 116.276 1.00 23.35 114 ALA A CA 1
ATOM 845 C C . ALA A 1 114 ? 61.356 24.234 117.229 1.00 23.20 114 ALA A C 1
ATOM 846 O O . ALA A 1 114 ? 62.274 24.990 116.953 1.00 22.86 114 ALA A O 1
ATOM 848 N N . THR A 1 115 ? 61.256 23.559 118.372 1.00 23.71 115 THR A N 1
ATOM 849 C CA . THR A 1 115 ? 62.335 23.451 119.324 1.00 23.53 115 THR A CA 1
ATOM 850 C C . THR A 1 115 ? 62.751 21.999 119.429 1.00 23.75 115 THR A C 1
ATOM 851 O O . THR A 1 115 ? 61.962 21.092 119.161 1.00 23.17 115 THR A O 1
ATOM 855 N N . SER A 1 116 ? 64.000 21.787 119.840 1.00 24.23 116 SER A N 1
ATOM 856 C CA . SER A 1 116 ? 64.514 20.441 120.145 1.00 24.57 116 SER A CA 1
ATOM 857 C C . SER A 1 116 ? 64.393 19.470 118.939 1.00 24.59 116 SER A C 1
ATOM 858 O O . SER A 1 116 ? 64.669 19.861 117.800 1.00 25.13 116 SER A O 1
ATOM 861 N N . THR A 1 117 ? 63.954 18.227 119.166 1.00 24.68 117 THR A N 1
ATOM 862 C CA . THR A 1 117 ? 63.764 17.274 118.055 1.00 24.41 117 THR A CA 1
ATOM 863 C C . THR A 1 117 ? 62.517 17.537 117.169 1.00 24.52 117 THR A C 1
ATOM 864 O O . THR A 1 117 ? 62.274 16.800 116.198 1.00 23.86 117 THR A O 1
ATOM 868 N N . GLY A 1 118 ? 61.737 18.581 117.501 1.00 24.48 118 GLY A N 1
ATOM 869 C CA . GLY A 1 118 ? 60.647 19.049 116.656 1.00 24.31 118 GLY A CA 1
ATOM 870 C C . GLY A 1 118 ? 61.141 19.538 115.311 1.00 24.45 118 GLY A C 1
ATOM 871 O O . GLY A 1 118 ? 60.427 19.463 114.305 1.00 23.91 118 GLY A O 1
ATOM 872 N N . THR A 1 119 ? 62.379 20.028 115.291 1.00 24.74 119 THR A N 1
ATOM 873 C CA . THR A 1 119 ? 63.004 20.459 114.075 1.00 24.84 119 THR A CA 1
ATOM 874 C C . THR A 1 119 ? 63.120 19.360 113.017 1.00 24.97 119 THR A C 1
ATOM 875 O O . THR A 1 119 ? 63.112 19.657 111.819 1.00 24.46 119 THR A O 1
ATOM 879 N N . GLN A 1 120 ? 63.269 18.107 113.456 1.00 25.43 120 GLN A N 1
ATOM 880 C CA . GLN A 1 120 ? 63.253 16.962 112.549 1.00 25.20 120 GLN A CA 1
ATOM 881 C C . GLN A 1 120 ? 61.992 16.927 111.696 1.00 25.88 120 GLN A C 1
ATOM 882 O O . GLN A 1 120 ? 62.022 16.531 110.513 1.00 26.00 120 GLN A O 1
ATOM 888 N N . LEU A 1 121 ? 60.869 17.270 112.326 1.00 26.00 121 LEU A N 1
ATOM 889 C CA . LEU A 1 121 ? 59.589 17.262 111.654 1.00 26.12 121 LEU A CA 1
ATOM 890 C C . LEU A 1 121 ? 59.487 18.399 110.646 1.00 26.50 121 LEU A C 1
ATOM 891 O O . LEU A 1 121 ? 58.864 18.247 109.612 1.00 26.12 121 LEU A O 1
ATOM 896 N N . VAL A 1 122 ? 60.099 19.540 110.950 1.00 26.99 122 VAL A N 1
ATOM 897 C CA . VAL A 1 122 ? 59.981 20.693 110.095 1.00 27.55 122 VAL A CA 1
ATOM 898 C C . VAL A 1 122 ? 60.679 20.450 108.756 1.00 28.04 122 VAL A C 1
ATOM 899 O O . VAL A 1 122 ? 60.127 20.816 107.724 1.00 27.72 122 VAL A O 1
ATOM 903 N N . PHE A 1 123 ? 61.861 19.817 108.764 1.00 28.40 123 PHE A N 1
ATOM 904 C CA . PHE A 1 123 ? 62.593 19.579 107.520 1.00 28.85 123 PHE A CA 1
ATOM 905 C C . PHE A 1 123 ? 61.824 18.623 106.619 1.00 29.76 123 PHE A C 1
ATOM 906 O O . PHE A 1 123 ? 61.713 18.850 105.405 1.00 29.72 123 PHE A O 1
ATOM 914 N N . GLU A 1 124 ? 61.270 17.580 107.237 1.00 30.68 124 GLU A N 1
ATOM 915 C CA . GLU A 1 124 ? 60.396 16.616 106.573 1.00 31.34 124 GLU A CA 1
ATOM 916 C C . GLU A 1 124 ? 59.119 17.265 106.029 1.00 31.90 124 GLU A C 1
ATOM 917 O O . GLU A 1 124 ? 58.723 17.020 104.880 1.00 31.85 124 GLU A O 1
ATOM 923 N N . LEU A 1 125 ? 58.492 18.106 106.849 1.00 32.59 125 LEU A N 1
ATOM 924 C CA . LEU A 1 125 ? 57.322 18.883 106.435 1.00 33.25 125 LEU A CA 1
ATOM 925 C C . LEU A 1 125 ? 57.618 19.730 105.214 1.00 33.42 125 LEU A C 1
ATOM 926 O O . LEU A 1 125 ? 56.916 19.643 104.233 1.00 33.56 125 LEU A O 1
ATOM 931 N N . LEU A 1 126 ? 58.646 20.564 105.313 1.00 33.99 126 LEU A N 1
ATOM 932 C CA . LEU A 1 126 ? 58.997 21.531 104.273 1.00 34.50 126 LEU A CA 1
ATOM 933 C C . LEU A 1 126 ? 59.312 20.914 102.900 1.00 34.72 126 LEU A C 1
ATOM 934 O O . LEU A 1 126 ? 59.102 21.560 101.881 1.00 34.78 126 LEU A O 1
ATOM 939 N N . GLU A 1 127 ? 59.782 19.669 102.871 1.00 34.92 127 GLU A N 1
ATOM 940 C CA . GLU A 1 127 ? 60.005 18.983 101.620 1.00 35.32 127 GLU A CA 1
ATOM 941 C C . GLU A 1 127 ? 58.753 18.284 101.082 1.00 34.25 127 GLU A C 1
ATOM 942 O O . GLU A 1 127 ? 58.627 18.137 99.875 1.00 34.17 127 GLU A O 1
ATOM 948 N N . ASN A 1 128 ? 57.819 17.895 101.953 1.00 33.21 128 ASN A N 1
ATOM 949 C CA . ASN A 1 128 ? 56.651 17.100 101.543 1.00 32.27 128 ASN A CA 1
ATOM 950 C C . ASN A 1 128 ? 55.260 17.706 101.827 1.00 31.12 128 ASN A C 1
ATOM 951 O O . ASN A 1 128 ? 54.249 17.064 101.532 1.00 30.91 128 ASN A O 1
ATOM 956 N N . SER A 1 129 ? 55.184 18.905 102.404 1.00 29.59 129 SER A N 1
ATOM 957 C CA . SER A 1 129 ? 53.882 19.462 102.777 1.00 28.35 129 SER A CA 1
ATOM 958 C C . SER A 1 129 ? 52.918 19.614 101.584 1.00 27.72 129 SER A C 1
ATOM 959 O O . SER A 1 129 ? 53.331 19.971 100.481 1.00 27.88 129 SER A O 1
ATOM 962 N N . ALA A 1 130 ? 51.636 19.352 101.823 1.00 26.78 130 ALA A N 1
ATOM 963 C CA . ALA A 1 130 ? 50.586 19.705 100.870 1.00 26.40 130 ALA A CA 1
ATOM 964 C C . ALA A 1 130 ? 50.251 21.190 100.944 1.00 26.00 130 ALA A C 1
ATOM 965 O O . ALA A 1 130 ? 49.365 21.638 100.230 1.00 25.18 130 ALA A O 1
ATOM 967 N N . HIS A 1 131 ? 50.953 21.937 101.816 1.00 25.68 131 HIS A N 1
ATOM 968 C CA . HIS A 1 131 ? 50.595 23.304 102.177 1.00 25.53 131 HIS A CA 1
ATOM 969 C C . HIS A 1 131 ? 51.779 24.260 102.155 1.00 25.56 131 HIS A C 1
ATOM 970 O O . HIS A 1 131 ? 51.742 25.308 102.798 1.00 25.26 131 HIS A O 1
ATOM 977 N N . LYS A 1 132 ? 52.818 23.907 101.406 1.00 25.88 132 LYS A N 1
ATOM 978 C CA . LYS A 1 132 ? 54.064 24.669 101.363 1.00 26.52 132 LYS A CA 1
ATOM 979 C C . LYS A 1 132 ? 53.898 26.167 101.046 1.00 26.51 132 LYS A C 1
ATOM 980 O O . LYS A 1 132 ? 54.720 26.972 101.496 1.00 26.48 132 LYS A O 1
ATOM 986 N N . SER A 1 133 ? 52.892 26.524 100.232 1.00 26.13 133 SER A N 1
ATOM 987 C CA . SER A 1 133 ? 52.652 27.932 99.867 1.00 26.19 133 SER A CA 1
ATOM 988 C C . SER A 1 133 ? 52.180 28.783 101.039 1.00 25.89 133 SER A C 1
ATOM 989 O O . SER A 1 133 ? 52.342 29.998 101.042 1.00 25.79 133 SER A O 1
ATOM 992 N N . SER A 1 134 ? 51.575 28.142 102.029 1.00 25.79 134 SER A N 1
ATOM 993 C CA . SER A 1 134 ? 51.083 28.836 103.204 1.00 25.50 134 SER A CA 1
ATOM 994 C C . SER A 1 134 ? 52.091 28.865 104.375 1.00 25.37 134 SER A C 1
ATOM 995 O O . SER A 1 134 ? 51.879 29.562 105.373 1.00 25.47 134 SER A O 1
ATOM 998 N N . ILE A 1 135 ? 53.200 28.133 104.255 1.00 25.09 135 ILE A N 1
ATOM 999 C CA . ILE A 1 135 ? 54.247 28.144 105.285 1.00 24.57 135 ILE A CA 1
ATOM 1000 C C . ILE A 1 135 ? 55.283 29.225 104.896 1.00 24.70 135 ILE A C 1
ATOM 1001 O O . ILE A 1 135 ? 56.125 29.015 104.015 1.00 25.26 135 ILE A O 1
ATOM 1006 N N . THR A 1 136 ? 55.175 30.406 105.503 1.00 24.48 136 THR A N 1
ATOM 1007 C CA . THR A 1 136 ? 55.882 31.598 105.010 1.00 24.32 136 THR A CA 1
ATOM 1008 C C . THR A 1 136 ? 57.126 31.968 105.818 1.00 23.87 136 THR A C 1
ATOM 1009 O O . THR A 1 136 ? 57.918 32.809 105.410 1.00 23.67 136 THR A O 1
ATOM 1013 N N . ARG A 1 137 ? 57.292 31.339 106.966 1.00 24.02 137 ARG A N 1
ATOM 1014 C CA . ARG A 1 137 ? 58.442 31.588 107.831 1.00 23.98 137 ARG A CA 1
ATOM 1015 C C . ARG A 1 137 ? 58.704 30.337 108.599 1.00 23.05 137 ARG A C 1
ATOM 1016 O O . ARG A 1 137 ? 57.791 29.601 108.928 1.00 22.39 137 ARG A O 1
ATOM 1024 N N . VAL A 1 138 ? 59.976 30.106 108.878 1.00 22.63 138 VAL A N 1
ATOM 1025 C CA . VAL A 1 138 ? 60.391 29.003 109.699 1.00 22.29 138 VAL A CA 1
ATOM 1026 C C . VAL A 1 138 ? 61.315 29.535 110.799 1.00 22.18 138 VAL A C 1
ATOM 1027 O O . VAL A 1 138 ? 62.187 30.356 110.552 1.00 21.92 138 VAL A O 1
ATOM 1031 N N . ILE A 1 139 ? 61.097 29.061 112.020 1.00 22.31 139 ILE A N 1
ATOM 1032 C CA . ILE A 1 139 ? 61.949 29.389 113.155 1.00 22.43 139 ILE A CA 1
ATOM 1033 C C . ILE A 1 139 ? 62.383 28.087 113.802 1.00 22.47 139 ILE A C 1
ATOM 1034 O O . ILE A 1 139 ? 61.544 27.297 114.201 1.00 22.26 139 ILE A O 1
ATOM 1039 N N . LEU A 1 140 ? 63.684 27.882 113.933 1.00 23.00 140 LEU A N 1
ATOM 1040 C CA . LEU A 1 140 ? 64.188 26.662 114.532 1.00 23.67 140 LEU A CA 1
ATOM 1041 C C . LEU A 1 140 ? 65.146 26.988 115.661 1.00 23.91 140 LEU A C 1
ATOM 1042 O O . LEU A 1 140 ? 66.048 27.805 115.510 1.00 23.92 140 LEU A O 1
ATOM 1047 N N . HIS A 1 141 ? 64.942 26.328 116.793 1.00 24.67 141 HIS A N 1
ATOM 1048 C CA . HIS A 1 141 ? 65.830 26.454 117.949 1.00 24.66 141 HIS A CA 1
ATOM 1049 C C . HIS A 1 141 ? 66.540 25.147 118.163 1.00 24.81 141 HIS A C 1
ATOM 105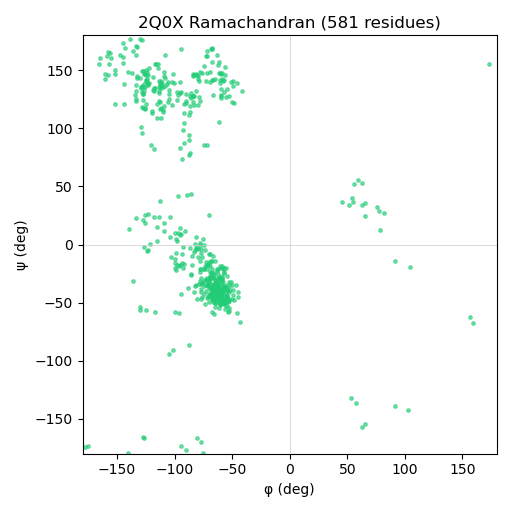0 O O . HIS A 1 141 ? 65.934 24.073 118.073 1.00 24.51 141 HIS A O 1
ATOM 1057 N N . GLY A 1 142 ? 67.837 25.255 118.450 1.00 25.09 142 GLY A N 1
ATOM 1058 C CA . GLY A 1 142 ? 68.601 24.115 118.894 1.00 25.25 142 GLY A CA 1
ATOM 1059 C C . GLY A 1 142 ? 69.767 24.455 119.790 1.00 25.49 142 GLY A C 1
ATOM 1060 O O . GLY A 1 142 ? 70.364 25.538 119.699 1.00 25.89 142 GLY A O 1
ATOM 1061 N N . VAL A 1 143 ? 70.078 23.508 120.667 1.00 25.53 143 VAL A N 1
ATOM 1062 C CA . VAL A 1 143 ? 71.297 23.524 121.459 1.00 25.43 143 VAL A CA 1
ATOM 1063 C C . VAL A 1 143 ? 72.322 22.694 120.723 1.00 25.48 143 VAL A C 1
ATOM 1064 O O . VAL A 1 143 ? 72.049 21.575 120.319 1.00 25.46 143 VAL A O 1
ATOM 1068 N N . VAL A 1 144 ? 73.511 23.242 120.558 1.00 25.71 144 VAL A N 1
ATOM 1069 C CA . VAL A 1 144 ? 74.570 22.558 119.819 1.00 26.01 144 VAL A CA 1
ATOM 1070 C C . VAL A 1 144 ? 75.757 22.280 120.746 1.00 26.23 144 VAL A C 1
ATOM 1071 O O . VAL A 1 144 ? 75.943 22.973 121.741 1.00 25.77 144 VAL A O 1
ATOM 1075 N N . CYS A 1 145 ? 76.535 21.258 120.398 1.00 26.62 145 CYS A N 1
ATOM 1076 C CA . CYS A 1 145 ? 77.785 20.938 121.082 1.00 27.01 145 CYS A CA 1
ATOM 1077 C C . CYS A 1 145 ? 78.939 20.803 120.067 1.00 27.57 145 CYS A C 1
ATOM 1078 O O . CYS A 1 145 ? 78.737 20.888 118.861 1.00 27.78 145 CYS A O 1
ATOM 1081 N N . ASP A 1 146 ? 80.150 20.590 120.566 1.00 28.41 146 ASP A N 1
ATOM 1082 C CA . ASP A 1 146 ? 81.300 20.309 119.714 1.00 29.01 146 ASP A CA 1
ATOM 1083 C C . ASP A 1 146 ? 81.032 19.042 118.890 1.00 29.48 146 ASP A C 1
ATOM 1084 O O . ASP A 1 146 ? 80.707 18.020 119.457 1.00 29.45 146 ASP A O 1
ATOM 1089 N N . PRO A 1 147 ? 81.157 19.118 117.547 1.00 30.25 147 PRO A N 1
ATOM 1090 C CA . PRO A 1 147 ? 80.970 17.941 116.683 1.00 30.72 147 PRO A CA 1
ATOM 1091 C C . PRO A 1 147 ? 81.879 16.754 117.008 1.00 31.49 147 PRO A C 1
ATOM 1092 O O . PRO A 1 147 ? 81.524 15.612 116.698 1.00 31.21 147 PRO A O 1
ATOM 1096 N N . GLU A 1 148 ? 83.029 17.030 117.631 1.00 32.41 148 GLU A N 1
ATOM 1097 C CA . GLU A 1 148 ? 83.966 15.991 118.032 1.00 33.38 148 GLU A CA 1
ATOM 1098 C C . GLU A 1 148 ? 83.593 15.324 119.353 1.00 33.96 148 GLU A C 1
ATOM 1099 O O . GLU A 1 148 ? 84.311 14.444 119.820 1.00 33.96 148 GLU A O 1
ATOM 1105 N N . ASN A 1 149 ? 82.482 15.756 119.951 1.00 34.67 149 ASN A N 1
ATOM 1106 C CA . ASN A 1 149 ? 81.802 15.007 121.002 1.00 35.33 149 ASN A CA 1
ATOM 1107 C C . ASN A 1 149 ? 81.609 13.547 120.555 1.00 35.72 149 ASN A C 1
ATOM 1108 O O . ASN A 1 149 ? 81.226 13.304 119.426 1.00 35.50 149 ASN A O 1
ATOM 1113 N N . PRO A 1 150 ? 81.868 12.568 121.444 1.00 36.54 150 PRO A N 1
ATOM 1114 C CA . PRO A 1 150 ? 81.835 11.163 120.994 1.00 37.11 150 PRO A CA 1
ATOM 1115 C C . PRO A 1 150 ? 80.490 10.686 120.402 1.00 37.67 150 PRO A C 1
ATOM 1116 O O . PRO A 1 150 ? 80.455 9.666 119.712 1.00 37.68 150 PRO A O 1
ATOM 1120 N N . LEU A 1 151 ? 79.404 11.406 120.677 1.00 38.37 151 LEU A N 1
ATOM 1121 C CA . LEU A 1 151 ? 78.116 11.126 120.044 1.00 38.94 151 LEU A CA 1
ATOM 1122 C C . LEU A 1 151 ? 78.077 11.480 118.554 1.00 39.48 151 LEU A C 1
ATOM 1123 O O . LEU A 1 151 ? 77.394 10.809 117.786 1.00 39.55 151 LEU A O 1
ATOM 1128 N N . PHE A 1 152 ? 78.819 12.518 118.150 1.00 40.03 152 PHE A N 1
ATOM 1129 C CA . PHE A 1 152 ? 78.714 13.074 116.790 1.00 40.33 152 PHE A CA 1
ATOM 1130 C C . PHE A 1 152 ? 79.977 12.926 115.937 1.00 40.56 152 PHE A C 1
ATOM 1131 O O . PHE A 1 152 ? 80.011 13.376 114.808 1.00 40.63 152 PHE A O 1
ATOM 1139 N N . THR A 1 153 ? 81.004 12.277 116.461 1.00 40.97 153 THR A N 1
ATOM 1140 C CA . THR A 1 153 ? 82.098 11.808 115.623 1.00 41.18 153 THR A CA 1
ATOM 1141 C C . THR A 1 153 ? 81.545 10.782 114.615 1.00 41.74 153 THR A C 1
ATOM 1142 O O . THR A 1 153 ? 80.526 10.139 114.887 1.00 41.81 153 THR A O 1
ATOM 1146 N N . PRO A 1 154 ? 82.210 10.623 113.452 1.00 42.37 154 PRO A N 1
ATOM 1147 C CA . PRO A 1 154 ? 81.782 9.639 112.446 1.00 42.72 154 PRO A CA 1
ATOM 1148 C C . PRO A 1 154 ? 81.424 8.267 113.026 1.00 43.02 154 PRO A C 1
ATOM 1149 O O . PRO A 1 154 ? 80.436 7.662 112.590 1.00 43.12 154 PRO A O 1
ATOM 1153 N N . GLU A 1 155 ? 82.220 7.802 113.999 1.00 43.12 155 GLU A N 1
ATOM 1154 C CA . GLU A 1 155 ? 82.031 6.498 114.637 1.00 43.26 155 GLU A CA 1
ATOM 1155 C C . GLU A 1 155 ? 80.800 6.442 115.546 1.00 43.43 155 GLU A C 1
ATOM 1156 O O . GLU A 1 155 ? 80.050 5.466 115.516 1.00 43.46 155 GLU A O 1
ATOM 1158 N N . GLY A 1 156 ? 80.611 7.473 116.368 1.00 43.58 156 GLY A N 1
ATOM 1159 C CA . GLY A 1 156 ? 79.457 7.547 117.261 1.00 43.73 156 GLY A CA 1
ATOM 1160 C C . GLY A 1 156 ? 78.150 7.645 116.494 1.00 43.90 156 GLY A C 1
ATOM 1161 O O . GLY A 1 156 ? 77.111 7.181 116.969 1.00 43.99 156 GLY A O 1
ATOM 1162 N N . CYS A 1 157 ? 78.205 8.257 115.310 1.00 44.03 157 CYS A N 1
ATOM 1163 C CA . CYS A 1 157 ? 77.063 8.280 114.391 1.00 44.21 157 CYS A CA 1
ATOM 1164 C C . CYS A 1 157 ? 76.767 6.890 113.850 1.00 44.46 157 CYS A C 1
ATOM 1165 O O . CYS A 1 157 ? 75.610 6.472 113.808 1.00 44.72 157 CYS A O 1
ATOM 1168 N N . ALA A 1 158 ? 77.816 6.181 113.443 1.00 44.71 158 ALA A N 1
ATOM 1169 C CA . ALA A 1 158 ? 77.692 4.802 112.967 1.00 44.91 158 ALA A CA 1
ATOM 1170 C C . ALA A 1 158 ? 77.235 3.856 114.078 1.00 45.11 158 ALA A C 1
ATOM 1171 O O . ALA A 1 158 ? 76.464 2.926 113.830 1.00 45.10 158 ALA A O 1
ATOM 1173 N N . ALA A 1 159 ? 77.724 4.095 115.296 1.00 45.39 159 ALA A N 1
ATOM 1174 C CA . ALA A 1 159 ? 77.390 3.269 116.453 1.00 45.69 159 ALA A CA 1
ATOM 1175 C C . ALA A 1 159 ? 75.930 3.461 116.878 1.00 46.04 159 ALA A C 1
ATOM 1176 O O . ALA A 1 159 ? 75.240 2.486 117.194 1.00 45.73 159 ALA A O 1
ATOM 1178 N N . ARG A 1 160 ? 75.473 4.716 116.879 1.00 46.62 160 ARG A N 1
ATOM 1179 C CA . ARG A 1 160 ? 74.065 5.048 117.133 1.00 47.24 160 ARG A CA 1
ATOM 1180 C C . ARG A 1 160 ? 73.155 4.502 116.033 1.00 47.33 160 ARG A C 1
ATOM 1181 O O . ARG A 1 160 ? 72.058 4.023 116.317 1.00 47.17 160 ARG A O 1
ATOM 1189 N N . LYS A 1 161 ? 73.597 4.615 114.780 1.00 47.71 161 LYS A N 1
ATOM 1190 C CA . LYS A 1 161 ? 72.818 4.132 113.628 1.00 48.06 161 LYS A CA 1
ATOM 1191 C C . LYS A 1 161 ? 72.569 2.631 113.754 1.00 47.94 161 LYS A C 1
ATOM 1192 O O . LYS A 1 161 ? 71.454 2.154 113.538 1.00 47.76 161 LYS A O 1
ATOM 1198 N N . GLU A 1 162 ? 73.627 1.908 114.110 1.00 47.94 162 GLU A N 1
ATOM 1199 C CA . GLU A 1 162 ? 73.582 0.459 114.284 1.00 47.99 162 GLU A CA 1
ATOM 1200 C C . GLU A 1 162 ? 72.704 0.083 115.467 1.00 47.59 162 GLU A C 1
ATOM 1201 O O . GLU A 1 162 ? 71.846 -0.790 115.351 1.00 47.55 162 GLU A O 1
ATOM 1207 N N . HIS A 1 163 ? 72.918 0.764 116.593 1.00 47.28 163 HIS A N 1
ATOM 1208 C CA . HIS A 1 163 ? 72.169 0.517 117.833 1.00 46.87 163 HIS A CA 1
ATOM 1209 C C . HIS A 1 163 ? 70.661 0.645 117.620 1.00 46.60 163 HIS A C 1
ATOM 1210 O O . HIS A 1 163 ? 69.889 -0.130 118.189 1.00 46.51 163 HIS A O 1
ATOM 1217 N N . VAL A 1 164 ? 70.259 1.623 116.805 1.00 46.16 164 VAL A N 1
ATOM 1218 C CA . VAL A 1 164 ? 68.854 1.854 116.467 1.00 45.95 164 VAL A CA 1
ATOM 1219 C C . VAL A 1 164 ? 68.279 0.727 115.599 1.00 45.91 164 VAL A C 1
ATOM 1220 O O . VAL A 1 164 ? 67.151 0.291 115.813 1.00 45.53 164 VAL A O 1
ATOM 1224 N N . GLU A 1 165 ? 69.055 0.279 114.613 1.00 46.06 165 GLU A N 1
ATOM 1225 C CA . GLU A 1 165 ? 68.688 -0.872 113.767 1.00 46.09 165 GLU A CA 1
ATOM 1226 C C . GLU A 1 165 ? 68.401 -2.126 114.588 1.00 45.90 165 GLU A C 1
ATOM 1227 O O . GLU A 1 165 ? 67.459 -2.869 114.288 1.00 45.96 165 GLU A O 1
ATOM 1233 N N . LYS A 1 166 ? 69.234 -2.352 115.605 1.00 45.65 166 LYS A N 1
ATOM 1234 C CA . LYS A 1 166 ? 69.119 -3.511 116.483 1.00 45.40 166 LYS A CA 1
ATOM 1235 C C . LYS A 1 166 ? 67.843 -3.449 117.315 1.00 45.17 166 LYS A C 1
ATOM 1236 O O . LYS A 1 166 ? 67.136 -4.452 117.430 1.00 45.21 166 LYS A O 1
ATOM 1238 N N . LEU A 1 167 ? 67.549 -2.274 117.881 1.00 44.81 167 LEU A N 1
ATOM 1239 C CA . LEU A 1 167 ? 66.340 -2.079 118.695 1.00 44.47 167 LEU A CA 1
ATOM 1240 C C . LEU A 1 167 ? 65.068 -2.212 117.860 1.00 44.40 167 LEU A C 1
ATOM 1241 O O . LEU A 1 167 ? 64.087 -2.796 118.310 1.00 44.31 167 LEU A O 1
ATOM 1246 N N . MET A 1 168 ? 65.094 -1.682 116.642 1.00 44.43 168 MET A N 1
ATOM 1247 C CA . MET A 1 168 ? 63.932 -1.741 115.746 1.00 44.53 168 MET A CA 1
ATOM 1248 C C . MET A 1 168 ? 63.601 -3.166 115.339 1.00 44.71 168 MET A C 1
ATOM 1249 O O . MET A 1 168 ? 62.430 -3.484 115.132 1.00 44.87 168 MET A O 1
ATOM 1254 N N . ALA A 1 169 ? 64.635 -4.002 115.223 1.00 44.84 169 ALA A N 1
ATOM 1255 C CA . ALA A 1 169 ? 64.484 -5.422 114.896 1.00 44.99 169 ALA A CA 1
ATOM 1256 C C . ALA A 1 169 ? 63.926 -6.219 116.075 1.00 45.13 169 ALA A C 1
ATOM 1257 O O . ALA A 1 169 ? 63.254 -7.228 115.882 1.00 45.13 169 ALA A O 1
ATOM 1259 N N . GLU A 1 170 ? 64.217 -5.766 117.290 1.00 45.32 170 GLU A N 1
ATOM 1260 C CA . GLU A 1 170 ? 63.639 -6.358 118.501 1.00 45.58 170 GLU A CA 1
ATOM 1261 C C . GLU A 1 170 ? 62.212 -5.880 118.782 1.00 45.49 170 GLU A C 1
ATOM 1262 O O . GLU A 1 170 ? 61.526 -6.446 119.632 1.00 45.69 170 GLU A O 1
ATOM 1268 N N . GLY A 1 171 ? 61.761 -4.852 118.066 1.00 45.42 171 GLY A N 1
ATOM 1269 C CA . GLY A 1 171 ? 60.447 -4.261 118.312 1.00 45.37 171 GLY A CA 1
ATOM 1270 C C . GLY A 1 171 ? 60.478 -3.280 119.471 1.00 45.27 171 GLY A C 1
ATOM 1271 O O . GLY A 1 171 ? 59.466 -3.065 120.130 1.00 45.27 171 GLY A O 1
ATOM 1272 N N . ARG A 1 172 ? 61.645 -2.683 119.708 1.00 45.20 172 ARG A N 1
ATOM 1273 C CA . ARG A 1 172 ? 61.878 -1.811 120.854 1.00 45.12 172 ARG A CA 1
ATOM 1274 C C . ARG A 1 172 ? 61.895 -0.337 120.446 1.00 45.17 172 ARG A C 1
ATOM 1275 O O . ARG A 1 172 ? 62.467 0.504 121.153 1.00 45.10 172 ARG A O 1
ATOM 1283 N N . GLY A 1 173 ? 61.238 -0.025 119.325 1.00 45.21 173 GLY A N 1
ATOM 1284 C CA . GLY A 1 173 ? 61.170 1.341 118.795 1.00 45.08 173 GLY A CA 1
ATOM 1285 C C . GLY A 1 173 ? 60.658 2.429 119.732 1.00 45.13 173 GLY A C 1
ATOM 1286 O O . GLY A 1 173 ? 61.024 3.593 119.573 1.00 44.59 173 GLY A O 1
ATOM 1287 N N . GLU A 1 174 ? 59.818 2.056 120.707 1.00 45.32 174 GLU A N 1
ATOM 1288 C CA . GLU A 1 174 ? 59.260 3.002 121.690 1.00 45.59 174 GLU A CA 1
ATOM 1289 C C . GLU A 1 174 ? 60.160 3.208 122.917 1.00 45.32 174 GLU A C 1
ATOM 1290 O O . GLU A 1 174 ? 59.850 4.010 123.781 1.00 44.98 174 GLU A O 1
ATOM 1296 N N . ASP A 1 175 ? 61.275 2.493 123.001 1.00 45.24 175 ASP A N 1
ATOM 1297 C CA . ASP A 1 175 ? 62.048 2.478 124.240 1.00 45.20 175 ASP A CA 1
ATOM 1298 C C . ASP A 1 175 ? 63.131 3.561 124.248 1.00 44.92 175 ASP A C 1
ATOM 1299 O O . ASP A 1 175 ? 64.281 3.309 123.884 1.00 45.12 175 ASP A O 1
ATOM 1304 N N . SER A 1 176 ? 62.764 4.762 124.683 1.00 44.56 176 SER A N 1
ATOM 1305 C CA . SER A 1 176 ? 63.699 5.884 124.685 1.00 44.42 176 SER A CA 1
ATOM 1306 C C . SER A 1 176 ? 64.862 5.675 125.661 1.00 44.25 176 SER A C 1
ATOM 1307 O O . SER A 1 176 ? 65.956 6.193 125.444 1.00 44.02 176 SER A O 1
ATOM 1310 N N . LEU A 1 177 ? 64.616 4.914 126.728 1.00 44.28 177 LEU A N 1
ATOM 1311 C CA . LEU A 1 177 ? 65.650 4.608 127.726 1.00 44.41 177 LEU A CA 1
ATOM 1312 C C . LEU A 1 177 ? 66.786 3.755 127.157 1.00 44.36 177 LEU A C 1
ATOM 1313 O O . LEU A 1 177 ? 67.914 3.813 127.658 1.00 44.27 177 LEU A O 1
ATOM 1318 N N . ALA A 1 178 ? 66.486 2.976 126.116 1.00 44.42 178 ALA A N 1
ATOM 1319 C CA . ALA A 1 178 ? 67.508 2.213 125.390 1.00 44.59 178 ALA A CA 1
ATOM 1320 C C . ALA A 1 178 ? 68.477 3.112 124.596 1.00 44.64 178 ALA A C 1
ATOM 1321 O O . ALA A 1 178 ? 69.527 2.650 124.167 1.00 44.70 178 ALA A O 1
ATOM 1323 N N . MET A 1 179 ? 68.120 4.383 124.414 1.00 44.81 179 MET A N 1
ATOM 1324 C CA . MET A 1 179 ? 68.940 5.347 123.658 1.00 44.96 179 MET A CA 1
ATOM 1325 C C . MET A 1 179 ? 69.869 6.219 124.510 1.00 45.32 179 MET A C 1
ATOM 1326 O O . MET A 1 179 ? 70.491 7.148 123.980 1.00 45.50 179 MET A O 1
ATOM 1331 N N . LEU A 1 180 ? 69.988 5.939 125.803 1.00 45.61 180 LEU A N 1
ATOM 1332 C CA . LEU A 1 180 ? 70.616 6.912 126.706 1.00 45.84 180 LEU A CA 1
ATOM 1333 C C . LEU A 1 180 ? 72.137 7.053 126.543 1.00 45.70 180 LEU A C 1
ATOM 1334 O O . LEU A 1 180 ? 72.679 8.129 126.788 1.00 45.86 180 LEU A O 1
ATOM 1339 N N . LYS A 1 181 ? 72.825 5.999 126.116 1.00 45.41 181 LYS A N 1
ATOM 1340 C CA . LYS A 1 181 ? 74.281 6.080 125.971 1.00 45.23 181 LYS A CA 1
ATOM 1341 C C . LYS A 1 181 ? 74.668 6.499 124.548 1.00 44.78 181 LYS A C 1
ATOM 1342 O O . LYS A 1 181 ? 75.756 7.017 124.321 1.00 44.89 181 LYS A O 1
ATOM 1348 N N . HIS A 1 182 ? 73.748 6.322 123.606 1.00 44.32 182 HIS A N 1
ATOM 1349 C CA . HIS A 1 182 ? 73.991 6.640 122.202 1.00 43.73 182 HIS A CA 1
ATOM 1350 C C . HIS A 1 182 ? 73.424 7.984 121.724 1.00 43.30 182 HIS A C 1
ATOM 1351 O O . HIS A 1 182 ? 73.770 8.437 120.640 1.00 43.30 182 HIS A O 1
ATOM 1358 N N . TYR A 1 183 ? 72.562 8.623 122.510 1.00 42.73 183 TYR A N 1
ATOM 1359 C CA . TYR A 1 183 ? 72.105 9.984 122.191 1.00 42.14 183 TYR A CA 1
ATOM 1360 C C . TYR A 1 183 ? 71.910 10.754 123.479 1.00 41.87 183 TYR A C 1
ATOM 1361 O O . TYR A 1 183 ? 71.806 10.142 124.532 1.00 42.04 183 TYR A O 1
ATOM 1370 N N . ASP A 1 184 ? 71.873 12.085 123.400 1.00 41.54 184 ASP A N 1
ATOM 1371 C CA . ASP A 1 184 ? 71.761 12.931 124.602 1.00 41.36 184 ASP A CA 1
ATOM 1372 C C . ASP A 1 184 ? 70.331 13.377 124.925 1.00 41.11 184 ASP A C 1
ATOM 1373 O O . ASP A 1 184 ? 69.821 13.101 125.995 1.00 41.34 184 ASP A O 1
ATOM 1378 N N . ILE A 1 185 ? 69.692 14.079 123.996 1.00 40.89 185 ILE A N 1
ATOM 1379 C CA . ILE A 1 185 ? 68.328 14.540 124.179 1.00 40.08 185 ILE A CA 1
ATOM 1380 C C . ILE A 1 185 ? 67.418 13.301 124.190 1.00 39.73 185 ILE A C 1
ATOM 1381 O O . ILE A 1 185 ? 67.680 12.355 123.445 1.00 39.48 185 ILE A O 1
ATOM 1386 N N . PRO A 1 186 ? 66.377 13.277 125.055 1.00 39.22 186 PRO A N 1
ATOM 1387 C CA . PRO A 1 186 ? 65.463 12.128 125.035 1.00 39.10 186 PRO A CA 1
ATOM 1388 C C . PRO A 1 186 ? 64.747 11.903 123.702 1.00 39.23 186 PRO A C 1
ATOM 1389 O O . PRO A 1 186 ? 64.155 12.828 123.134 1.00 39.34 186 PRO A O 1
ATOM 1393 N N . ILE A 1 187 ? 64.818 10.672 123.208 1.00 39.44 187 ILE A N 1
ATOM 1394 C CA . ILE A 1 187 ? 64.347 10.337 121.868 1.00 39.58 187 ILE A CA 1
ATOM 1395 C C . ILE A 1 187 ? 64.101 8.832 121.752 1.00 39.69 187 ILE A C 1
ATOM 1396 O O . ILE A 1 187 ? 64.847 8.022 122.335 1.00 39.80 187 ILE A O 1
ATOM 1401 N N . THR A 1 188 ? 63.053 8.452 121.022 1.00 39.63 188 THR A N 1
ATOM 1402 C CA . THR A 1 188 ? 62.759 7.040 120.824 1.00 39.52 188 THR A CA 1
ATOM 1403 C C . THR A 1 188 ? 63.587 6.508 119.659 1.00 39.53 188 THR A C 1
ATOM 1404 O O . THR A 1 188 ? 63.896 7.254 118.734 1.00 39.56 188 THR A O 1
ATOM 1408 N N . PRO A 1 189 ? 63.994 5.226 119.721 1.00 39.50 189 PRO A N 1
ATOM 1409 C CA . PRO A 1 189 ? 64.651 4.627 118.551 1.00 39.70 189 PRO A CA 1
ATOM 1410 C C . PRO A 1 189 ? 63.851 4.807 117.251 1.00 39.69 189 PRO A C 1
ATOM 1411 O O . PRO A 1 189 ? 64.441 5.086 116.207 1.00 39.72 189 PRO A O 1
ATOM 1415 N N . ALA A 1 190 ? 62.528 4.679 117.332 1.00 39.72 190 ALA A N 1
ATOM 1416 C CA . ALA A 1 190 ? 61.666 4.828 116.166 1.00 39.78 190 ALA A CA 1
ATOM 1417 C C . ALA A 1 190 ? 61.791 6.203 115.530 1.00 39.89 190 ALA A C 1
ATOM 1418 O O . ALA A 1 190 ? 61.677 6.327 114.327 1.00 40.25 190 ALA A O 1
ATOM 1420 N N . ARG A 1 191 ? 62.010 7.242 116.327 1.00 39.99 191 ARG A N 1
ATOM 1421 C CA . ARG A 1 191 ? 62.220 8.580 115.768 1.00 40.06 191 ARG A CA 1
ATOM 1422 C C . ARG A 1 191 ? 63.585 8.708 115.067 1.00 39.99 191 ARG A C 1
ATOM 1423 O O . ARG A 1 191 ? 63.697 9.370 114.048 1.00 40.07 191 ARG A O 1
ATOM 1431 N N . LEU A 1 192 ? 64.600 8.029 115.584 1.00 40.05 192 LEU A N 1
ATOM 1432 C CA . LEU A 1 192 ? 65.918 8.045 114.960 1.00 40.09 192 LEU A CA 1
ATOM 1433 C C . LEU A 1 192 ? 65.961 7.177 113.688 1.00 40.42 192 LEU A C 1
ATOM 1434 O O . LEU A 1 192 ? 66.673 7.516 112.720 1.00 40.72 192 LEU A O 1
ATOM 1439 N N . ALA A 1 193 ? 65.173 6.096 113.670 1.00 40.44 193 ALA A N 1
ATOM 1440 C CA . ALA A 1 193 ? 65.257 5.071 112.611 1.00 40.60 193 ALA A CA 1
ATOM 1441 C C . ALA A 1 193 ? 64.780 5.514 111.221 1.00 40.78 193 ALA A C 1
ATOM 1442 O O . ALA A 1 193 ? 65.267 5.021 110.206 1.00 40.64 193 ALA A O 1
ATOM 1444 N N . GLY A 1 194 ? 63.837 6.447 111.165 1.00 41.06 194 GLY A N 1
ATOM 1445 C CA . GLY A 1 194 ? 63.329 6.931 109.880 1.00 40.99 194 GLY A CA 1
ATOM 1446 C C . GLY A 1 194 ? 64.247 7.899 109.171 1.00 40.98 194 GLY A C 1
ATOM 1447 O O . GLY A 1 194 ? 63.956 8.309 108.047 1.00 41.54 194 GLY A O 1
ATOM 1448 N N . GLY A 1 195 ? 65.363 8.265 109.796 1.00 40.62 195 GLY A N 1
ATOM 1449 C CA . GLY A 1 195 ? 66.335 9.143 109.153 1.00 40.21 195 GLY A CA 1
ATOM 1450 C C . GLY A 1 195 ? 66.058 10.604 109.461 1.00 39.99 195 GLY A C 1
ATOM 1451 O O . GLY A 1 195 ? 65.748 10.956 110.607 1.00 39.84 195 GLY A O 1
ATOM 1452 N N . GLY A 1 196 ? 66.208 11.454 108.445 1.00 39.33 196 GLY A N 1
ATOM 1453 C CA . GLY A 1 196 ? 66.057 12.884 108.593 1.00 39.13 196 GLY A CA 1
ATOM 1454 C C . GLY A 1 196 ? 67.129 13.470 109.483 1.00 39.12 196 GLY A C 1
ATOM 1455 O O . GLY A 1 196 ? 68.194 12.888 109.625 1.00 38.98 196 GLY A O 1
ATOM 1456 N N . PHE A 1 197 ? 66.823 14.609 110.115 1.00 39.12 197 PHE A N 1
ATOM 1457 C CA . PHE A 1 197 ? 67.769 15.298 111.004 1.00 39.05 197 PHE A CA 1
ATOM 1458 C C . PHE A 1 197 ? 67.097 15.605 112.336 1.00 39.00 197 PHE A C 1
ATOM 1459 O O . PHE A 1 197 ? 66.316 16.566 112.419 1.00 39.11 197 PHE A O 1
ATOM 1467 N N . PRO A 1 198 ? 67.380 14.786 113.369 1.00 38.72 198 PRO A N 1
ATOM 1468 C CA . PRO A 1 198 ? 66.723 14.948 114.655 1.00 38.59 198 PRO A CA 1
ATOM 1469 C C . PRO A 1 198 ? 66.755 16.360 115.196 1.00 38.37 198 PRO A C 1
ATOM 1470 O O . PRO A 1 198 ? 65.729 16.859 115.571 1.00 37.99 198 PRO A O 1
ATOM 1474 N N . THR A 1 199 ? 67.920 17.011 115.169 1.00 38.50 199 THR A N 1
ATOM 1475 C CA . THR A 1 199 ? 68.085 18.357 115.729 1.00 38.02 199 THR A CA 1
ATOM 1476 C C . THR A 1 199 ? 68.957 19.196 114.809 1.00 37.89 199 THR A C 1
ATOM 1477 O O . THR A 1 199 ? 69.444 18.720 113.795 1.00 37.92 199 THR A O 1
ATOM 1481 N N . LEU A 1 200 ? 69.136 20.457 115.174 1.00 37.74 200 LEU A N 1
ATOM 1482 C CA . LEU A 1 200 ? 70.041 21.352 114.477 1.00 37.77 200 LEU A CA 1
ATOM 1483 C C . LEU A 1 200 ? 71.508 20.926 114.525 1.00 38.09 200 LEU A C 1
ATOM 1484 O O . LEU A 1 200 ? 72.301 21.377 113.696 1.00 38.08 200 LEU A O 1
ATOM 1489 N N . GLN A 1 201 ? 71.894 20.084 115.493 1.00 38.26 201 GLN A N 1
ATOM 1490 C CA . GLN A 1 201 ? 73.233 19.485 115.453 1.00 38.27 201 GLN A CA 1
ATOM 1491 C C . GLN A 1 201 ? 73.469 18.770 114.117 1.00 38.48 201 GLN A C 1
ATOM 1492 O O . GLN A 1 201 ? 74.454 19.026 113.423 1.00 38.45 201 GLN A O 1
ATOM 1498 N N . GLU A 1 202 ? 72.557 17.877 113.747 1.00 38.80 202 GLU A N 1
ATOM 1499 C CA . GLU A 1 202 ? 72.710 17.107 112.503 1.00 38.86 202 GLU A CA 1
ATOM 1500 C C . GLU A 1 202 ? 72.359 17.937 111.257 1.00 38.62 202 GLU A C 1
ATOM 1501 O O . GLU A 1 202 ? 73.023 17.829 110.226 1.00 38.33 202 GLU A O 1
ATOM 1507 N N . ALA A 1 203 ? 71.327 18.772 111.374 1.00 38.17 203 ALA A N 1
ATOM 1508 C CA . ALA A 1 203 ? 70.826 19.558 110.240 1.00 37.82 203 ALA A CA 1
ATOM 1509 C C . ALA A 1 203 ? 71.755 20.716 109.839 1.00 37.81 203 ALA A C 1
ATOM 1510 O O . ALA A 1 203 ? 71.859 21.031 108.665 1.00 36.97 203 ALA A O 1
ATOM 1512 N N . VAL A 1 204 ? 72.420 21.344 110.818 1.00 37.88 204 VAL A N 1
ATOM 1513 C CA . VAL A 1 204 ? 73.179 22.568 110.551 1.00 37.73 204 VAL A CA 1
ATOM 1514 C C . VAL A 1 204 ? 74.618 22.545 111.098 1.00 38.00 204 VAL A C 1
ATOM 1515 O O . VAL A 1 204 ? 75.565 22.766 110.355 1.00 38.33 204 VAL A O 1
ATOM 1519 N N . TRP A 1 205 ? 74.778 22.264 112.378 1.00 37.93 205 TRP A N 1
ATOM 1520 C CA . TRP A 1 205 ? 76.051 22.475 113.050 1.00 37.73 205 TRP A CA 1
ATOM 1521 C C . TRP A 1 205 ? 77.139 21.558 112.514 1.00 37.88 205 TRP A C 1
ATOM 1522 O O . TRP A 1 205 ? 78.174 22.025 112.009 1.00 37.26 205 TRP A O 1
ATOM 1533 N N . ASN A 1 206 ? 76.897 20.255 112.629 1.00 37.85 206 ASN A N 1
ATOM 1534 C CA . ASN A 1 206 ? 77.835 19.254 112.117 1.00 38.08 206 ASN A CA 1
ATOM 1535 C C . ASN A 1 206 ? 78.216 19.443 110.649 1.00 38.08 206 ASN A C 1
ATOM 1536 O O . ASN A 1 206 ? 79.396 19.591 110.344 1.00 38.16 206 ASN A O 1
ATOM 1541 N N . PRO A 1 207 ? 77.234 19.452 109.728 1.00 38.26 207 PRO A N 1
ATOM 1542 C CA . PRO A 1 207 ? 77.621 19.631 108.319 1.00 38.46 207 PRO A CA 1
ATOM 1543 C C . PRO A 1 207 ? 78.305 20.956 107.988 1.00 38.75 207 PRO A C 1
ATOM 1544 O O . PRO A 1 207 ? 79.152 20.987 107.107 1.00 38.46 207 PRO A O 1
ATOM 1548 N N . CYS A 1 208 ? 77.952 22.039 108.682 1.00 39.15 208 CYS A N 1
ATOM 1549 C CA . CYS A 1 208 ? 78.588 23.331 108.419 1.00 39.67 208 CYS A CA 1
ATOM 1550 C C . CYS A 1 208 ? 80.039 23.338 108.887 1.00 40.11 208 CYS A C 1
ATOM 1551 O O . CYS A 1 208 ? 80.912 23.750 108.156 1.00 39.89 208 CYS A O 1
ATOM 1554 N N . ILE A 1 209 ? 80.284 22.898 110.123 1.00 40.84 209 ILE A N 1
ATOM 1555 C CA . ILE A 1 209 ? 81.661 22.809 110.655 1.00 41.16 209 ILE A CA 1
ATOM 1556 C C . ILE A 1 209 ? 82.527 21.830 109.835 1.00 41.34 209 ILE A C 1
ATOM 1557 O O . ILE A 1 209 ? 83.733 22.055 109.652 1.00 41.48 209 ILE A O 1
ATOM 1562 N N . ARG A 1 210 ? 81.915 20.752 109.346 1.00 41.44 210 ARG A N 1
ATOM 1563 C CA . ARG A 1 210 ? 82.627 19.742 108.551 1.00 41.69 210 ARG A CA 1
ATOM 1564 C C . ARG A 1 210 ? 82.554 19.942 107.015 1.00 42.04 210 ARG A C 1
ATOM 1565 O O . ARG A 1 210 ? 82.962 19.057 106.257 1.00 41.92 210 ARG A O 1
ATOM 1573 N N . LYS A 1 211 ? 82.022 21.084 106.577 1.00 42.35 211 LYS A N 1
ATOM 1574 C CA . LYS A 1 211 ? 81.886 21.427 105.155 1.00 42.51 211 LYS A CA 1
ATOM 1575 C C . LYS A 1 211 ? 81.205 20.334 104.322 1.00 42.38 211 LYS A C 1
ATOM 1576 O O . LYS A 1 211 ? 81.535 20.139 103.139 1.00 42.64 211 LYS A O 1
ATOM 1582 N N . GLU A 1 212 ? 80.261 19.628 104.940 1.00 42.08 212 GLU A N 1
ATOM 1583 C CA . GLU A 1 212 ? 79.488 18.588 104.267 1.00 41.97 212 GLU A CA 1
ATOM 1584 C C . GLU A 1 212 ? 78.287 19.238 103.615 1.00 41.83 212 GLU A C 1
ATOM 1585 O O . GLU A 1 212 ? 77.170 19.136 104.102 1.00 41.55 212 GLU A O 1
ATOM 1591 N N . PHE A 1 213 ? 78.525 19.893 102.488 1.00 41.81 213 PHE A N 1
ATOM 1592 C CA . PHE A 1 213 ? 77.521 20.770 101.904 1.00 41.86 213 PHE A CA 1
ATOM 1593 C C . PHE A 1 213 ? 76.407 20.052 101.156 1.00 41.13 213 PHE A C 1
ATOM 1594 O O . PHE A 1 213 ? 75.305 20.575 101.066 1.00 41.09 213 PHE A O 1
ATOM 1602 N N . ASP A 1 214 ? 76.657 18.839 100.686 1.00 40.45 214 ASP A N 1
ATOM 1603 C CA . ASP A 1 214 ? 75.567 18.016 100.165 1.00 40.08 214 ASP A CA 1
ATOM 1604 C C . ASP A 1 214 ? 74.467 17.758 101.211 1.00 39.39 214 ASP A C 1
ATOM 1605 O O . ASP A 1 214 ? 73.285 17.775 100.874 1.00 39.53 214 ASP A O 1
ATOM 1610 N N . VAL A 1 215 ? 74.847 17.545 102.472 1.00 38.27 215 VAL A N 1
ATOM 1611 C CA . VAL A 1 215 ? 73.870 17.304 103.527 1.00 37.60 215 VAL A CA 1
ATOM 1612 C C . VAL A 1 215 ? 72.953 18.513 103.709 1.00 37.00 215 VAL A C 1
ATOM 1613 O O . VAL A 1 215 ? 71.754 18.354 103.921 1.00 36.55 215 VAL A O 1
ATOM 1617 N N . LEU A 1 216 ? 73.520 19.713 103.598 1.00 36.42 216 LEU A N 1
ATOM 1618 C CA . LEU A 1 216 ? 72.756 20.934 103.786 1.00 36.15 216 LEU A CA 1
ATOM 1619 C C . LEU A 1 216 ? 71.620 21.092 102.771 1.00 35.96 216 LEU A C 1
ATOM 1620 O O . LEU A 1 216 ? 70.600 21.697 103.086 1.00 35.62 216 LEU A O 1
ATOM 1625 N N . ARG A 1 217 ? 71.784 20.530 101.573 1.00 36.15 217 ARG A N 1
ATOM 1626 C CA . ARG A 1 217 ? 70.739 20.595 100.545 1.00 36.53 217 ARG A CA 1
ATOM 1627 C C . ARG A 1 217 ? 69.497 19.881 101.007 1.00 36.27 217 ARG A C 1
ATOM 1628 O O . ARG A 1 217 ? 68.398 20.280 100.667 1.00 36.34 217 ARG A O 1
ATOM 1636 N N . ARG A 1 218 ? 69.694 18.799 101.747 1.00 36.27 218 ARG A N 1
ATOM 1637 C CA . ARG A 1 218 ? 68.608 17.996 102.289 1.00 36.63 218 ARG A CA 1
ATOM 1638 C C . ARG A 1 218 ? 67.938 18.610 103.520 1.00 35.65 218 ARG A C 1
ATOM 1639 O O . ARG A 1 218 ? 66.816 18.247 103.849 1.00 36.01 218 ARG A O 1
ATOM 1647 N N . SER A 1 219 ? 68.635 19.514 104.204 1.00 34.80 219 SER A N 1
ATOM 1648 C CA . SER A 1 219 ? 68.129 20.186 105.399 1.00 33.98 219 SER A CA 1
ATOM 1649 C C . SER A 1 219 ? 67.728 21.631 105.079 1.00 33.86 219 SER A C 1
ATOM 1650 O O . SER A 1 219 ? 66.621 21.862 104.622 1.00 33.75 219 SER A O 1
ATOM 1653 N N . VAL A 1 220 ? 68.617 22.603 105.289 1.00 33.66 220 VAL A N 1
ATOM 1654 C CA . VAL A 1 220 ? 68.267 24.012 105.033 1.00 33.66 220 VAL A CA 1
ATOM 1655 C C . VAL A 1 220 ? 67.923 24.315 103.546 1.00 33.82 220 VAL A C 1
ATOM 1656 O O . VAL A 1 220 ? 67.170 25.253 103.245 1.00 33.66 220 VAL A O 1
ATOM 1660 N N . GLY A 1 221 ? 68.453 23.502 102.635 1.00 33.87 221 GLY A N 1
ATOM 1661 C CA . GLY A 1 221 ? 68.130 23.620 101.208 1.00 33.81 221 GLY A CA 1
ATOM 1662 C C . GLY A 1 221 ? 66.658 23.461 100.861 1.00 33.84 221 GLY A C 1
ATOM 1663 O O . GLY A 1 221 ? 66.212 24.056 99.896 1.00 33.71 221 GLY A O 1
ATOM 1664 N N . VAL A 1 222 ? 65.899 22.676 101.650 1.00 34.04 222 VAL A N 1
ATOM 1665 C CA . VAL A 1 222 ? 64.466 22.493 101.409 1.00 33.95 222 VAL A CA 1
ATOM 1666 C C . VAL A 1 222 ? 63.617 23.669 101.887 1.00 34.11 222 VAL A C 1
ATOM 1667 O O . VAL A 1 222 ? 62.446 23.754 101.551 1.00 34.52 222 VAL A O 1
ATOM 1671 N N . ILE A 1 223 ? 64.192 24.553 102.691 1.00 34.44 223 ILE A N 1
ATOM 1672 C CA . ILE A 1 223 ? 63.491 25.698 103.263 1.00 34.45 223 ILE A CA 1
ATOM 1673 C C . ILE A 1 223 ? 63.572 26.831 102.252 1.00 34.42 223 ILE A C 1
ATOM 1674 O O . ILE A 1 223 ? 64.660 27.340 101.964 1.00 34.34 223 ILE A O 1
ATOM 1679 N N . LYS A 1 224 ? 62.421 27.215 101.708 1.00 34.26 224 LYS A N 1
ATOM 1680 C CA . LYS A 1 224 ? 62.356 28.163 100.594 1.00 34.38 224 LYS A CA 1
ATOM 1681 C C . LYS A 1 224 ? 61.803 29.516 101.019 1.00 33.78 224 LYS A C 1
ATOM 1682 O O . LYS A 1 224 ? 61.499 30.369 100.177 1.00 33.71 224 LYS A O 1
ATOM 1688 N N . VAL A 1 225 ? 61.701 29.717 102.322 1.00 33.15 225 VAL A N 1
ATOM 1689 C CA . VAL A 1 225 ? 61.145 30.934 102.884 1.00 32.54 225 VAL A CA 1
ATOM 1690 C C . VAL A 1 225 ? 62.094 31.415 103.972 1.00 32.46 225 VAL A C 1
ATOM 1691 O O . VAL A 1 225 ? 63.029 30.707 104.328 1.00 32.16 225 VAL A O 1
ATOM 1695 N N . PRO A 1 226 ? 61.880 32.638 104.483 1.00 32.48 226 PRO A N 1
ATOM 1696 C CA . PRO A 1 226 ? 62.789 33.148 105.489 1.00 32.22 226 PRO A CA 1
ATOM 1697 C C . PRO A 1 226 ? 62.913 32.270 106.756 1.00 32.20 226 PRO A C 1
ATOM 1698 O O . PRO A 1 226 ? 61.931 31.694 107.248 1.00 31.93 226 PRO A O 1
ATOM 1702 N N . LEU A 1 227 ? 64.146 32.176 107.241 1.00 31.79 227 LEU A N 1
ATOM 1703 C CA . LEU A 1 227 ? 64.520 31.253 108.280 1.00 31.48 227 LEU A CA 1
ATOM 1704 C C . LEU A 1 227 ? 65.225 32.021 109.406 1.00 31.30 227 LEU A C 1
ATOM 1705 O O . LEU A 1 227 ? 66.101 32.842 109.142 1.00 31.12 227 LEU A O 1
ATOM 1710 N N . LEU A 1 228 ? 64.770 31.807 110.647 1.00 31.02 228 LEU A N 1
ATOM 1711 C CA . LEU A 1 228 ? 65.510 32.222 111.835 1.00 30.51 228 LEU A CA 1
ATOM 1712 C C . LEU A 1 228 ? 66.021 30.955 112.488 1.00 30.38 228 LEU A C 1
ATOM 1713 O O . LEU A 1 228 ? 65.251 30.087 112.845 1.00 29.90 228 LEU A O 1
ATOM 1718 N N . LEU A 1 229 ? 67.337 30.847 112.585 1.00 30.97 229 LEU A N 1
ATOM 1719 C CA . LEU A 1 229 ? 67.999 29.824 113.388 1.00 31.00 229 LEU A CA 1
ATOM 1720 C C . LEU A 1 229 ? 68.384 30.417 114.739 1.00 30.69 229 LEU A C 1
ATOM 1721 O O . LEU A 1 229 ? 69.078 31.439 114.810 1.00 30.37 229 LEU A O 1
ATOM 1726 N N . MET A 1 230 ? 67.916 29.767 115.802 1.00 30.51 230 MET A N 1
ATOM 1727 C CA . MET A 1 230 ? 68.186 30.189 117.166 1.00 30.27 230 MET A CA 1
ATOM 1728 C C . MET A 1 230 ? 69.078 29.154 117.805 1.00 30.06 230 MET A C 1
ATOM 1729 O O . MET A 1 230 ? 68.655 28.051 118.078 1.00 30.36 230 MET A O 1
ATOM 1734 N N . LEU A 1 231 ? 70.330 29.533 118.025 1.00 30.08 231 LEU A N 1
ATOM 1735 C CA . LEU A 1 231 ? 71.349 28.625 118.520 1.00 29.92 231 LEU A CA 1
ATOM 1736 C C . LEU A 1 231 ? 71.744 28.962 119.971 1.00 29.89 231 LEU A C 1
ATOM 1737 O O . LEU A 1 231 ? 71.904 30.130 120.326 1.00 29.48 231 LEU A O 1
ATOM 1742 N N . ALA A 1 232 ? 71.853 27.909 120.779 1.00 29.96 232 ALA A N 1
ATOM 1743 C CA . ALA A 1 232 ? 72.335 27.975 122.143 1.00 30.58 232 ALA A CA 1
ATOM 1744 C C . ALA A 1 232 ? 73.348 26.853 122.361 1.00 30.87 232 ALA A C 1
ATOM 1745 O O . ALA A 1 232 ? 73.406 25.910 121.588 1.00 30.89 232 ALA A O 1
ATOM 1747 N N . HIS A 1 233 ? 74.145 26.969 123.419 1.00 31.65 233 HIS A N 1
ATOM 1748 C CA . HIS A 1 233 ? 75.080 25.910 123.816 1.00 32.00 233 HIS A CA 1
ATOM 1749 C C . HIS A 1 233 ? 75.411 26.056 125.287 1.00 32.09 233 HIS A C 1
ATOM 1750 O O . HIS A 1 233 ? 75.298 27.151 125.825 1.00 32.33 233 HIS A O 1
ATOM 1757 N N . ASN A 1 234 ? 75.804 24.958 125.938 1.00 32.12 234 ASN A N 1
ATOM 1758 C CA . ASN A 1 234 ? 76.324 25.013 127.310 1.00 32.04 234 ASN A CA 1
ATOM 1759 C C . ASN A 1 234 ? 77.555 25.915 127.364 1.00 32.21 234 ASN A C 1
ATOM 1760 O O . ASN A 1 234 ? 78.329 25.975 126.409 1.00 32.16 234 ASN A O 1
ATOM 1765 N N . VAL A 1 235 ? 77.733 26.593 128.493 1.00 32.37 235 VAL A N 1
ATOM 1766 C CA . VAL A 1 235 ? 78.814 27.562 128.687 1.00 32.53 235 VAL A CA 1
ATOM 1767 C C . VAL A 1 235 ? 80.230 26.990 128.470 1.00 32.62 235 VAL A C 1
ATOM 1768 O O . VAL A 1 235 ? 81.162 27.737 128.176 1.00 32.65 235 VAL A O 1
ATOM 1772 N N . GLN A 1 236 ? 80.383 25.674 128.620 1.00 32.71 236 GLN A N 1
ATOM 1773 C CA . GLN A 1 236 ? 81.682 25.007 128.485 1.00 32.60 236 GLN A CA 1
ATOM 1774 C C . GLN A 1 236 ? 82.108 24.898 127.028 1.00 32.64 236 GLN A C 1
ATOM 1775 O O . GLN A 1 236 ? 83.284 24.730 126.735 1.00 32.68 236 GLN A O 1
ATOM 1777 N N . TYR A 1 237 ? 81.146 24.980 126.112 1.00 32.67 237 TYR A N 1
ATOM 1778 C CA . TYR A 1 237 ? 81.449 24.937 124.690 1.00 32.61 237 TYR A CA 1
ATOM 1779 C C . TYR A 1 237 ? 81.683 26.357 124.158 1.00 32.74 237 TYR A C 1
ATOM 1780 O O . TYR A 1 237 ? 80.835 27.229 124.283 1.00 32.54 237 TYR A O 1
ATOM 1789 N N . LYS A 1 238 ? 82.865 26.580 123.598 1.00 33.16 238 LYS A N 1
ATOM 1790 C CA . LYS A 1 238 ? 83.27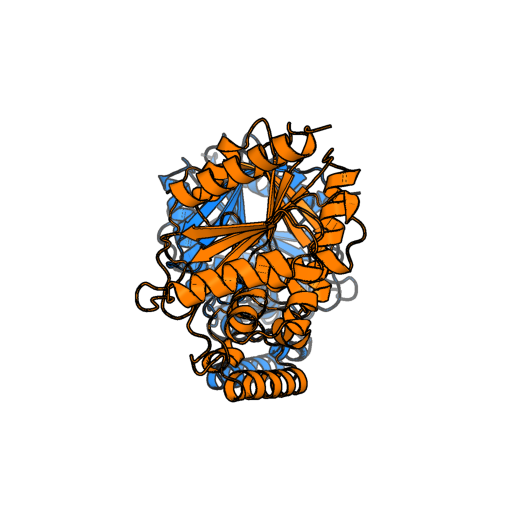9 27.898 123.143 1.00 33.56 238 LYS A CA 1
ATOM 1791 C C . LYS A 1 238 ? 83.575 27.833 121.644 1.00 33.86 238 LYS A C 1
ATOM 1792 O O . LYS A 1 238 ? 84.723 27.624 121.246 1.00 33.88 238 LYS A O 1
ATOM 1795 N N . PRO A 1 239 ? 82.536 27.987 120.805 1.00 34.32 239 PRO A N 1
ATOM 1796 C CA . PRO A 1 239 ? 82.787 27.992 119.357 1.00 34.66 239 PRO A CA 1
ATOM 1797 C C . PRO A 1 239 ? 83.596 29.216 118.943 1.00 34.98 239 PRO A C 1
ATOM 1798 O O . PRO A 1 239 ? 83.245 30.344 119.312 1.00 35.19 239 PRO A O 1
ATOM 1802 N N . SER A 1 240 ? 84.679 28.978 118.202 1.00 35.07 240 SER A N 1
ATOM 1803 C CA . SER A 1 240 ? 85.546 30.035 117.704 1.00 35.03 240 SER A CA 1
ATOM 1804 C C . SER A 1 240 ? 84.827 30.959 116.738 1.00 35.16 240 SER A C 1
ATOM 1805 O O . SER A 1 240 ? 83.757 30.621 116.206 1.00 35.26 240 SER A O 1
ATOM 1808 N N . ASP A 1 241 ? 85.415 32.130 116.514 1.00 35.29 241 ASP A N 1
ATOM 1809 C CA . ASP A 1 241 ? 84.879 33.092 115.547 1.00 35.48 241 ASP A CA 1
ATOM 1810 C C . ASP A 1 241 ? 84.814 32.459 114.155 1.00 35.68 241 ASP A C 1
ATOM 1811 O O . ASP A 1 241 ? 83.861 32.689 113.395 1.00 35.41 241 ASP A O 1
ATOM 1816 N N . GLU A 1 242 ? 85.844 31.664 113.853 1.00 35.98 242 GLU A N 1
ATOM 1817 C CA . GLU A 1 242 ? 85.991 30.945 112.588 1.00 36.36 242 GLU A CA 1
ATOM 1818 C C . GLU A 1 242 ? 84.834 29.977 112.361 1.00 36.02 242 GLU A C 1
ATOM 1819 O O . GLU A 1 242 ? 84.207 29.992 111.301 1.00 36.11 242 GLU A O 1
ATOM 1825 N N . GLU A 1 243 ? 84.539 29.159 113.367 1.00 35.75 243 GLU A N 1
ATOM 1826 C CA . GLU A 1 243 ? 83.441 28.190 113.288 1.00 35.50 243 GLU A CA 1
ATOM 1827 C C . GLU A 1 243 ? 82.078 28.865 113.205 1.00 34.55 243 GLU A C 1
ATOM 1828 O O . GLU A 1 243 ? 81.198 28.371 112.522 1.00 34.44 243 GLU A O 1
ATOM 1834 N N . VAL A 1 244 ? 81.902 29.984 113.905 1.00 33.65 244 VAL A N 1
ATOM 1835 C CA . VAL A 1 244 ? 80.653 30.753 113.825 1.00 32.88 244 VAL A CA 1
ATOM 1836 C C . VAL A 1 244 ? 80.518 31.287 112.394 1.00 32.21 244 VAL A C 1
ATOM 1837 O O . VAL A 1 244 ? 79.447 31.225 111.788 1.00 31.72 244 VAL A O 1
ATOM 1841 N N . GLY A 1 245 ? 81.629 31.786 111.862 1.00 31.70 245 GLY A N 1
ATOM 1842 C CA . GLY A 1 245 ? 81.701 32.257 110.485 1.00 31.24 245 GLY A CA 1
ATOM 1843 C C . GLY A 1 245 ? 81.386 31.195 109.445 1.00 30.63 245 GLY A C 1
ATOM 1844 O O . GLY A 1 245 ? 80.686 31.473 108.479 1.00 30.46 245 GLY A O 1
ATOM 1845 N N . THR A 1 246 ? 81.918 29.989 109.638 1.00 30.14 246 THR A N 1
ATOM 1846 C CA . THR A 1 246 ? 81.685 28.872 108.710 1.00 29.67 246 THR A CA 1
ATOM 1847 C C . THR A 1 246 ? 80.228 28.429 108.747 1.00 29.24 246 THR A C 1
ATOM 1848 O O . THR A 1 246 ? 79.661 28.050 107.709 1.00 29.21 246 THR A O 1
ATOM 1852 N N . VAL A 1 247 ? 79.629 28.453 109.940 1.00 28.65 247 VAL A N 1
ATOM 1853 C CA . VAL A 1 247 ? 78.216 28.129 110.092 1.00 28.21 247 VAL A CA 1
ATOM 1854 C C . VAL A 1 247 ? 77.336 29.185 109.401 1.00 28.03 247 VAL A C 1
ATOM 1855 O O . VAL A 1 247 ? 76.406 28.840 108.663 1.00 28.03 247 VAL A O 1
ATOM 1859 N N . LEU A 1 248 ? 77.643 30.461 109.621 1.00 27.69 248 LEU A N 1
ATOM 1860 C CA . LEU A 1 248 ? 76.914 31.548 108.963 1.00 27.66 248 LEU A CA 1
ATOM 1861 C C . LEU A 1 248 ? 77.026 31.443 107.425 1.00 27.47 248 LEU A C 1
ATOM 1862 O O . LEU A 1 248 ? 76.036 31.549 106.702 1.00 27.08 248 LEU A O 1
ATOM 1867 N N . GLU A 1 249 ? 78.245 31.217 106.948 1.00 27.31 249 GLU A N 1
ATOM 1868 C CA . GLU A 1 249 ? 78.502 31.012 105.532 1.00 27.15 249 GLU A CA 1
ATOM 1869 C C . GLU A 1 249 ? 77.751 29.815 104.934 1.00 27.09 249 GLU A C 1
ATOM 1870 O O . GLU A 1 249 ? 77.173 29.917 103.840 1.00 27.01 249 GLU A O 1
ATOM 1876 N N . GLY A 1 250 ? 77.763 28.685 105.637 1.00 26.95 250 GLY A N 1
ATOM 1877 C CA . GLY A 1 250 ? 77.087 27.477 105.170 1.00 26.98 250 GLY A CA 1
ATOM 1878 C C . GLY A 1 250 ? 75.588 27.629 105.071 1.00 27.45 250 GLY A C 1
ATOM 1879 O O . GLY A 1 250 ? 74.963 27.182 104.101 1.00 28.28 250 GLY A O 1
ATOM 1880 N N . VAL A 1 251 ? 74.993 28.261 106.073 1.00 27.50 251 VAL A N 1
ATOM 1881 C CA . VAL A 1 251 ? 73.568 28.477 106.080 1.00 27.56 251 VAL A CA 1
ATOM 1882 C C . VAL A 1 251 ? 73.159 29.467 104.985 1.00 27.70 251 VAL A C 1
ATOM 1883 O O . VAL A 1 251 ? 72.218 29.198 104.252 1.00 28.18 251 VAL A O 1
ATOM 1887 N N . ARG A 1 252 ? 73.875 30.578 104.841 1.00 27.70 252 ARG A N 1
ATOM 1888 C CA . ARG A 1 252 ? 73.564 31.575 103.804 1.00 27.76 252 ARG A CA 1
ATOM 1889 C C . ARG A 1 252 ? 73.686 31.079 102.372 1.00 27.63 252 ARG A C 1
ATOM 1890 O O . ARG A 1 252 ? 72.915 31.493 101.480 1.00 27.13 252 ARG A O 1
ATOM 1898 N N . ASP A 1 253 ? 74.684 30.225 102.143 1.00 27.28 253 ASP A N 1
ATOM 1899 C CA . ASP A 1 253 ? 74.980 29.739 100.804 1.00 26.93 253 ASP A CA 1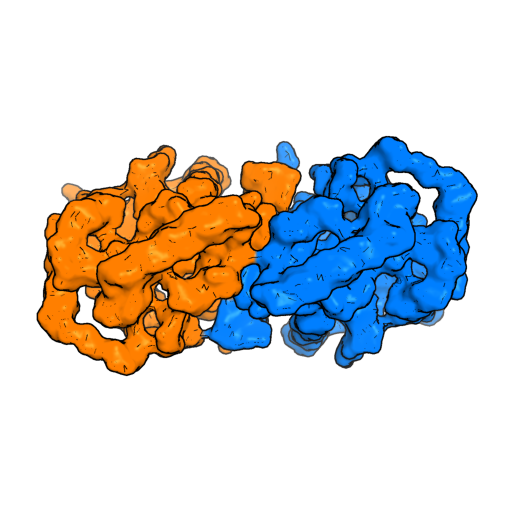
ATOM 1900 C C . ASP A 1 253 ? 74.135 28.539 100.385 1.00 26.97 253 ASP A C 1
ATOM 1901 O O . ASP A 1 253 ? 74.069 28.214 99.190 1.00 26.64 253 ASP A O 1
ATOM 1906 N N . HIS A 1 254 ? 73.526 27.866 101.362 1.00 27.13 254 HIS A N 1
ATOM 1907 C CA . HIS A 1 254 ? 72.827 26.613 101.109 1.00 27.32 254 HIS A CA 1
ATOM 1908 C C . HIS A 1 254 ? 71.383 26.573 101.526 1.00 27.31 254 HIS A C 1
ATOM 1909 O O . HIS A 1 254 ? 70.702 25.619 101.222 1.00 27.19 254 HIS A O 1
ATOM 1916 N N . THR A 1 255 ? 70.878 27.609 102.177 1.00 27.95 255 THR A N 1
ATOM 1917 C CA . THR A 1 255 ? 69.447 27.654 102.437 1.00 28.35 255 THR A CA 1
ATOM 1918 C C . THR A 1 255 ? 68.738 27.941 101.103 1.00 28.80 255 THR A C 1
ATOM 1919 O O . THR A 1 255 ? 69.285 28.640 100.265 1.00 28.64 255 THR A O 1
ATOM 1923 N N . GLY A 1 256 ? 67.530 27.409 100.925 1.00 29.40 256 GLY A N 1
ATOM 1924 C CA . GLY A 1 256 ? 66.767 27.604 99.695 1.00 30.25 256 GLY A CA 1
ATOM 1925 C C . GLY A 1 256 ? 66.141 28.983 99.558 1.00 31.04 256 GLY A C 1
ATOM 1926 O O . GLY A 1 256 ? 65.397 29.221 98.648 1.00 31.28 256 GLY A O 1
ATOM 1927 N N . CYS A 1 257 ? 66.420 29.874 100.498 1.00 32.40 257 CYS A N 1
ATOM 1928 C CA . CYS A 1 257 ? 65.996 31.264 100.450 1.00 33.01 257 CYS A CA 1
ATOM 1929 C C . CYS A 1 257 ? 67.135 32.065 101.056 1.00 33.89 257 CYS A C 1
ATOM 1930 O O . CYS A 1 257 ? 67.711 31.654 102.075 1.00 34.22 257 CYS A O 1
ATOM 1933 N N . ASN A 1 258 ? 67.451 33.201 100.454 1.00 34.63 258 ASN A N 1
ATOM 1934 C CA . ASN A 1 258 ? 68.515 34.070 100.967 1.00 35.67 258 ASN A CA 1
ATOM 1935 C C . ASN A 1 258 ? 68.229 34.755 102.327 1.00 35.51 258 ASN A C 1
ATOM 1936 O O . ASN A 1 258 ? 69.151 35.272 102.967 1.00 36.21 258 ASN A O 1
ATOM 1941 N N . ARG A 1 259 ? 66.981 34.751 102.786 1.00 34.94 259 ARG A N 1
ATOM 1942 C CA . ARG A 1 259 ? 66.632 35.526 103.967 1.00 34.58 259 ARG A CA 1
ATOM 1943 C C . ARG A 1 259 ? 66.722 34.665 105.217 1.00 34.20 259 ARG A C 1
ATOM 1944 O O . ARG A 1 259 ? 65.726 34.230 105.784 1.00 34.14 259 ARG A O 1
ATOM 1952 N N . VAL A 1 260 ? 67.955 34.394 105.611 1.00 33.68 260 VAL A N 1
ATOM 1953 C CA . VAL A 1 260 ? 68.216 33.567 106.765 1.00 33.45 260 VAL A CA 1
ATOM 1954 C C . VAL A 1 260 ? 68.943 34.409 107.819 1.00 33.00 260 VAL A C 1
ATOM 1955 O O . VAL A 1 260 ? 69.834 35.182 107.502 1.00 32.92 260 VAL A O 1
ATOM 1959 N N . THR A 1 261 ? 68.494 34.285 109.062 1.00 32.62 261 THR A N 1
ATOM 1960 C CA . THR A 1 261 ? 69.095 34.965 110.210 1.00 32.29 261 THR A CA 1
ATOM 1961 C C . THR A 1 261 ? 69.593 33.883 111.151 1.00 32.05 261 THR A C 1
ATOM 1962 O O . THR A 1 261 ? 68.875 32.923 111.419 1.00 31.80 261 THR A O 1
ATOM 1966 N N . VAL A 1 262 ? 70.834 34.021 111.613 1.00 31.71 262 VAL A N 1
ATOM 1967 C CA . VAL A 1 262 ? 71.413 33.075 112.557 1.00 31.71 262 VAL A CA 1
ATOM 1968 C C . VAL A 1 262 ? 71.764 33.845 113.820 1.00 31.78 262 VAL A C 1
ATOM 1969 O O . VAL A 1 262 ? 72.622 34.723 113.795 1.00 31.20 262 VAL A O 1
ATOM 1973 N N . SER A 1 263 ? 71.061 33.536 114.914 1.00 31.88 263 SER A N 1
ATOM 1974 C CA . SER A 1 263 ? 71.260 34.252 116.183 1.00 32.28 263 SER A CA 1
ATOM 1975 C C . SER A 1 263 ? 71.628 33.273 117.291 1.00 32.44 263 SER A C 1
ATOM 1976 O O . SER A 1 263 ? 71.157 32.114 117.317 1.00 32.34 263 SER A O 1
ATOM 1979 N N . TYR A 1 264 ? 72.469 33.765 118.191 1.00 32.46 264 TYR A N 1
ATOM 1980 C CA . TYR A 1 264 ? 72.924 33.034 119.354 1.00 32.79 264 TYR A CA 1
ATOM 1981 C C . TYR A 1 264 ? 72.238 33.566 120.630 1.00 32.70 264 TYR A C 1
ATOM 1982 O O . TYR A 1 264 ? 72.026 34.772 120.780 1.00 31.75 264 TYR A O 1
ATOM 1991 N N . PHE A 1 265 ? 71.861 32.640 121.513 1.00 32.78 265 PHE A N 1
ATOM 1992 C CA . PHE A 1 265 ? 71.104 32.966 122.721 1.00 33.07 265 PHE A CA 1
ATOM 1993 C C . PHE A 1 265 ? 71.820 32.479 123.969 1.00 33.15 265 PHE A C 1
ATOM 1994 O O . PHE A 1 265 ? 72.425 31.401 123.972 1.00 33.17 265 PHE A O 1
ATOM 2002 N N . ASN A 1 266 ? 71.736 33.278 125.033 1.00 33.17 266 ASN A N 1
ATOM 2003 C CA . ASN A 1 266 ? 72.400 32.969 126.294 1.00 33.31 266 ASN A CA 1
ATOM 2004 C C . ASN A 1 266 ? 71.532 32.054 127.169 1.00 33.28 266 ASN A C 1
ATOM 2005 O O . ASN A 1 266 ? 71.427 32.253 128.368 1.00 33.24 266 ASN A O 1
ATOM 2010 N N . ASP A 1 267 ? 70.925 31.044 126.550 1.00 33.32 267 ASP A N 1
ATOM 2011 C CA . ASP A 1 267 ? 70.173 30.014 127.254 1.00 33.18 267 ASP A CA 1
ATOM 2012 C C . ASP A 1 267 ? 71.090 29.280 128.212 1.00 33.16 267 ASP A C 1
ATOM 2013 O O . ASP A 1 267 ? 72.233 29.021 127.888 1.00 33.27 267 ASP A O 1
ATOM 2018 N N . THR A 1 268 ? 70.592 28.938 129.390 1.00 32.96 268 THR A N 1
ATOM 2019 C CA . THR A 1 268 ? 71.317 28.019 130.261 1.00 32.82 268 THR A CA 1
ATOM 2020 C C . THR A 1 268 ? 70.967 26.592 129.819 1.00 32.85 268 THR A C 1
ATOM 2021 O O . THR A 1 268 ? 69.793 26.218 129.759 1.00 32.74 268 THR A O 1
ATOM 2025 N N . CYS A 1 269 ? 71.997 25.826 129.469 1.00 32.85 269 CYS A N 1
ATOM 2026 C CA . CYS A 1 269 ? 71.837 24.470 128.967 1.00 32.79 269 CYS A CA 1
ATOM 2027 C C . CYS A 1 269 ? 72.662 23.507 129.796 1.00 32.75 269 CYS A C 1
ATOM 2028 O O . CYS A 1 269 ? 73.730 23.869 130.278 1.00 32.98 269 CYS A O 1
ATOM 2031 N N . ASP A 1 270 ? 72.184 22.280 129.974 1.00 32.54 270 ASP A N 1
ATOM 2032 C CA . ASP A 1 270 ? 73.021 21.275 130.624 1.00 32.43 270 ASP A CA 1
ATOM 2033 C C . ASP A 1 270 ? 73.998 20.708 129.589 1.00 32.53 270 ASP A C 1
ATOM 2034 O O . ASP A 1 270 ? 74.167 21.299 128.521 1.00 32.76 270 ASP A O 1
ATOM 2039 N N . GLU A 1 271 ? 74.653 19.595 129.902 1.00 32.49 271 GLU A N 1
ATOM 2040 C CA . GLU A 1 271 ? 75.613 18.978 129.002 1.00 32.35 271 GLU A CA 1
ATOM 2041 C C . GLU A 1 271 ? 74.963 17.873 128.172 1.00 32.38 271 GLU A C 1
ATOM 2042 O O . GLU A 1 271 ? 75.656 17.084 127.540 1.00 32.54 271 GLU A O 1
ATOM 2044 N N . LEU A 1 272 ? 73.632 17.821 128.156 1.00 32.31 272 LEU A N 1
ATOM 2045 C CA . LEU A 1 272 ? 72.896 16.864 127.310 1.00 31.98 272 LEU A CA 1
ATOM 2046 C C . LEU A 1 272 ? 72.018 17.600 126.295 1.00 31.66 272 LEU A C 1
ATOM 2047 O O . LEU A 1 272 ? 71.033 17.058 125.788 1.00 31.41 272 LEU A O 1
ATOM 2052 N N . ARG A 1 273 ? 72.409 18.842 126.011 1.00 31.64 273 ARG A N 1
ATOM 2053 C CA . ARG A 1 273 ? 71.787 19.699 124.982 1.00 31.42 273 ARG A CA 1
ATOM 2054 C C . ARG A 1 273 ? 70.325 20.023 125.286 1.00 32.04 273 ARG A C 1
ATOM 2055 O O . ARG A 1 273 ? 69.516 20.174 124.374 1.00 32.04 273 ARG A O 1
ATOM 2063 N N . ARG A 1 274 ? 70.017 20.154 126.578 1.00 32.44 274 ARG A N 1
ATOM 2064 C CA . ARG A 1 274 ? 68.700 20.526 127.034 1.00 32.91 274 ARG A CA 1
ATOM 2065 C C . ARG A 1 274 ? 68.717 21.951 127.589 1.00 32.48 274 ARG A C 1
ATOM 2066 O O . ARG A 1 274 ? 69.629 22.335 128.292 1.00 32.24 274 ARG A O 1
ATOM 2074 N N . VAL A 1 275 ? 67.711 22.739 127.247 1.00 32.35 275 VAL A N 1
ATOM 2075 C CA . VAL A 1 275 ? 67.601 24.085 127.778 1.00 32.46 275 VAL A CA 1
ATOM 2076 C C . VAL A 1 275 ? 67.025 23.992 129.196 1.00 32.91 275 VAL A C 1
ATOM 2077 O O . VAL A 1 275 ? 65.939 23.437 129.412 1.00 33.04 275 VAL A O 1
ATOM 2081 N N . LEU A 1 276 ? 67.794 24.484 130.162 1.00 33.18 276 LEU A N 1
ATOM 2082 C CA . LEU A 1 276 ? 67.354 24.572 131.543 1.00 33.38 276 LEU A CA 1
ATOM 2083 C C . LEU A 1 276 ? 66.633 25.896 131.772 1.00 33.61 276 LEU A C 1
ATOM 2084 O O . LEU A 1 276 ? 65.680 25.970 132.539 1.00 33.85 276 LEU A O 1
ATOM 2089 N N . LYS A 1 277 ? 67.116 26.952 131.133 1.00 33.75 277 LYS A N 1
ATOM 2090 C CA . LYS A 1 277 ? 66.485 28.259 131.241 1.00 33.94 277 LYS A CA 1
ATOM 2091 C C . LYS A 1 277 ? 66.766 29.020 129.953 1.00 33.52 277 LYS A C 1
ATOM 2092 O O . LYS A 1 277 ? 67.918 29.218 129.585 1.00 33.80 277 LYS A O 1
ATOM 2098 N N . ALA A 1 278 ? 65.706 29.412 129.260 1.00 33.06 278 ALA A N 1
ATOM 2099 C CA . ALA A 1 278 ? 65.824 30.167 128.030 1.00 32.50 278 ALA A CA 1
ATOM 2100 C C . ALA A 1 278 ? 66.179 31.597 128.426 1.00 32.38 278 ALA A C 1
ATOM 2101 O O . ALA A 1 278 ? 65.791 32.073 129.513 1.00 32.01 278 ALA A O 1
ATOM 2103 N N . ALA A 1 279 ? 66.945 32.265 127.578 1.00 32.04 279 ALA A N 1
ATOM 2104 C CA . ALA A 1 279 ? 67.112 33.698 127.715 1.00 32.13 279 ALA A CA 1
ATOM 2105 C C . ALA A 1 279 ? 65.792 34.290 127.207 1.00 32.17 279 ALA A C 1
ATOM 2106 O O . ALA A 1 279 ? 65.659 34.650 126.035 1.00 31.83 279 ALA A O 1
ATOM 2108 N N . GLU A 1 280 ? 64.819 34.362 128.115 1.00 32.15 280 GLU A N 1
ATOM 2109 C CA . GLU A 1 280 ? 63.423 34.584 127.758 1.00 32.46 280 GLU A CA 1
ATOM 2110 C C . GLU A 1 280 ? 63.226 35.847 126.929 1.00 32.16 280 GLU A C 1
ATOM 2111 O O . GLU A 1 280 ? 62.564 35.827 125.891 1.00 32.22 280 GLU A O 1
ATOM 2117 N N . SER A 1 281 ? 63.834 36.927 127.377 1.00 32.00 281 SER A N 1
ATOM 2118 C CA . SER A 1 281 ? 63.715 38.229 126.730 1.00 32.03 281 SER A CA 1
ATOM 2119 C C . SER A 1 281 ? 64.383 38.252 125.349 1.00 31.54 281 SER A C 1
ATOM 2120 O O . SER A 1 281 ? 63.913 38.941 124.442 1.00 31.22 281 SER A O 1
ATOM 2123 N N . GLU A 1 282 ? 65.512 37.552 125.224 1.00 31.26 282 GLU A N 1
ATOM 2124 C CA . GLU A 1 282 ? 66.215 37.424 123.943 1.00 31.22 282 GLU A CA 1
ATOM 2125 C C . GLU A 1 282 ? 65.364 36.655 122.923 1.00 30.80 282 GLU A C 1
ATOM 2126 O O . GLU A 1 282 ? 65.209 37.116 121.799 1.00 30.62 282 GLU A O 1
ATOM 2132 N N . HIS A 1 283 ? 64.809 35.507 123.326 1.00 30.33 283 HIS A N 1
ATOM 2133 C CA . HIS A 1 283 ? 63.932 34.705 122.443 1.00 30.12 283 HIS A CA 1
ATOM 2134 C C . HIS A 1 283 ? 62.741 35.525 121.957 1.00 30.05 283 HIS A C 1
ATOM 2135 O O . HIS A 1 283 ? 62.464 35.568 120.768 1.00 30.20 283 HIS A O 1
ATOM 2142 N N . VAL A 1 284 ? 62.036 36.172 122.872 1.00 29.67 284 VAL A N 1
ATOM 2143 C CA . VAL A 1 284 ? 60.836 36.909 122.489 1.00 29.72 284 VAL A CA 1
ATOM 2144 C C . VAL A 1 284 ? 61.184 38.019 121.494 1.00 29.73 284 VAL A C 1
ATOM 2145 O O . VAL A 1 284 ? 60.541 38.161 120.452 1.00 29.68 284 VAL A O 1
ATOM 2149 N N . ALA A 1 285 ? 62.215 38.788 121.829 1.00 29.67 285 ALA A N 1
ATOM 2150 C CA . ALA A 1 285 ? 62.663 39.900 121.012 1.00 29.73 285 ALA A CA 1
ATOM 2151 C C . ALA A 1 285 ? 63.147 39.458 119.621 1.00 29.67 285 ALA A C 1
ATOM 2152 O O . ALA A 1 285 ? 62.818 40.094 118.637 1.00 29.70 285 ALA A O 1
ATOM 2154 N N . ALA A 1 286 ? 63.915 38.374 119.552 1.00 29.79 286 ALA A N 1
ATOM 2155 C CA . ALA A 1 286 ? 64.426 37.857 118.278 1.00 30.01 286 ALA A CA 1
ATOM 2156 C C . ALA A 1 286 ? 63.288 37.328 117.373 1.00 29.79 286 ALA A C 1
ATOM 2157 O O . ALA A 1 286 ? 63.288 37.545 116.159 1.00 29.37 286 ALA A O 1
ATOM 2159 N N . ILE A 1 287 ? 62.315 36.655 117.972 1.00 29.72 287 ILE A N 1
ATOM 2160 C CA . ILE A 1 287 ? 61.185 36.127 117.211 1.00 29.66 287 ILE A CA 1
ATOM 2161 C C . ILE A 1 287 ? 60.329 37.269 116.664 1.00 29.87 287 ILE A C 1
ATOM 2162 O O . ILE A 1 287 ? 59.975 37.259 115.500 1.00 29.81 287 ILE A O 1
ATOM 2167 N N . LEU A 1 288 ? 60.009 38.242 117.509 1.00 30.28 288 LEU A N 1
ATOM 2168 C CA . LEU A 1 288 ? 59.194 39.396 117.110 1.00 30.58 288 LEU A CA 1
ATOM 2169 C C . LEU A 1 288 ? 59.861 40.231 116.010 1.00 30.79 288 LEU A C 1
ATOM 2170 O O . LEU A 1 288 ? 59.197 40.635 115.063 1.00 30.70 288 LEU A O 1
ATOM 2175 N N . GLN A 1 289 ? 61.156 40.501 116.175 1.00 31.09 289 GLN A N 1
ATOM 2176 C CA . GLN A 1 289 ? 61.936 41.311 115.232 1.00 31.59 289 GLN A CA 1
ATOM 2177 C C . GLN A 1 289 ? 62.083 40.591 113.890 1.00 31.15 289 GLN A C 1
ATOM 2178 O O . GLN A 1 289 ? 61.992 41.198 112.844 1.00 31.22 289 GLN A O 1
ATOM 2184 N N . PHE A 1 290 ? 62.298 39.286 113.933 1.00 30.93 290 PHE A N 1
ATOM 2185 C CA . PHE A 1 290 ? 62.328 38.466 112.728 1.00 30.66 290 PHE A CA 1
ATOM 2186 C C . PHE A 1 290 ? 60.998 38.534 111.966 1.00 30.39 290 PHE A C 1
ATOM 2187 O O . PHE A 1 290 ? 60.964 38.784 110.777 1.00 30.53 290 PHE A O 1
ATOM 2195 N N . LEU A 1 291 ? 59.903 38.299 112.661 1.00 30.27 291 LEU A N 1
ATOM 2196 C CA . LEU A 1 291 ? 58.594 38.339 112.024 1.00 30.32 291 LEU A CA 1
ATOM 2197 C C . LEU A 1 291 ? 58.298 39.737 111.475 1.00 30.26 291 LEU A C 1
ATOM 2198 O O . LEU A 1 291 ? 57.808 39.867 110.354 1.00 29.90 291 LEU A O 1
ATOM 2203 N N . ALA A 1 292 ? 58.634 40.769 112.252 1.00 30.47 292 ALA A N 1
ATOM 2204 C CA . ALA A 1 292 ? 58.434 42.156 111.846 1.00 30.62 292 ALA A CA 1
ATOM 2205 C C . ALA A 1 292 ? 59.301 42.525 110.633 1.00 31.08 292 ALA A C 1
ATOM 2206 O O . ALA A 1 292 ? 58.799 43.078 109.651 1.00 31.15 292 ALA A O 1
ATOM 2208 N N . ASP A 1 293 ? 60.594 42.224 110.702 1.00 31.52 293 ASP A N 1
ATOM 2209 C CA . ASP A 1 293 ? 61.512 42.566 109.610 1.00 32.19 293 ASP A CA 1
ATOM 2210 C C . ASP A 1 293 ? 61.129 41.890 108.289 1.00 32.46 293 ASP A C 1
ATOM 2211 O O . ASP A 1 293 ? 61.241 42.500 107.223 1.00 32.28 293 ASP A O 1
ATOM 2216 N N . GLU A 1 294 ? 60.666 40.645 108.352 1.00 32.72 294 GLU A N 1
ATOM 2217 C CA . GLU A 1 294 ? 60.286 39.934 107.127 1.00 33.16 294 GLU A CA 1
ATOM 2218 C C . GLU A 1 294 ? 58.995 40.476 106.515 1.00 33.44 294 GLU A C 1
ATOM 2219 O O . GLU A 1 294 ? 58.840 40.416 105.300 1.00 33.05 294 GLU A O 1
ATOM 2225 N N . ASP A 1 295 ? 58.075 40.969 107.355 1.00 33.97 295 ASP A N 1
ATOM 2226 C CA . ASP A 1 295 ? 56.890 41.690 106.877 1.00 34.54 295 ASP A CA 1
ATOM 2227 C C . ASP A 1 295 ? 57.296 42.951 106.111 1.00 35.20 295 ASP A C 1
ATOM 2228 O O . ASP A 1 295 ? 56.697 43.272 105.091 1.00 35.00 295 ASP A O 1
ATOM 2233 N N . GLU A 1 296 ? 58.280 43.675 106.651 1.00 36.10 296 GLU A N 1
ATOM 2234 C CA . GLU A 1 296 ? 58.787 44.906 106.046 1.00 36.95 296 GLU A CA 1
ATOM 2235 C C . GLU A 1 296 ? 59.418 44.586 104.712 1.00 37.32 296 GLU A C 1
ATOM 2236 O O . GLU A 1 296 ? 59.090 45.210 103.711 1.00 37.54 296 GLU A O 1
ATOM 2238 N N . PHE A 1 297 ? 60.310 43.603 104.695 1.00 37.91 297 PHE A N 1
ATOM 2239 C CA . PHE A 1 297 ? 60.960 43.220 103.454 1.00 38.49 297 PHE A CA 1
ATOM 2240 C C . PHE A 1 297 ? 59.941 42.862 102.385 1.00 38.87 297 PHE A C 1
ATOM 2241 O O . PHE A 1 297 ? 60.067 43.304 101.252 1.00 38.80 297 PHE A O 1
ATOM 2249 N N . ARG A 1 298 ? 58.933 42.068 102.743 1.00 39.36 298 ARG A N 1
ATOM 2250 C CA . ARG A 1 298 ? 57.939 41.632 101.748 1.00 39.79 298 ARG A CA 1
ATOM 2251 C C . ARG A 1 298 ? 57.110 42.807 101.188 1.00 40.14 298 ARG A C 1
ATOM 2252 O O . ARG A 1 298 ? 56.716 42.782 100.024 1.00 40.07 298 ARG A O 1
ATOM 2260 N N . THR A 1 299 ? 56.850 43.817 102.019 1.00 40.65 299 THR A N 1
ATOM 2261 C CA . THR A 1 299 ? 56.024 44.971 101.624 1.00 41.06 299 THR A CA 1
ATOM 2262 C C . THR A 1 299 ? 56.720 45.864 100.581 1.00 41.44 299 THR A C 1
ATOM 2263 O O . THR A 1 299 ? 56.069 46.666 99.897 1.00 41.48 299 THR A O 1
ATOM 2267 N N . GLU A 1 300 ? 58.040 45.723 100.478 1.00 41.88 300 GLU A N 1
ATOM 2268 C CA . GLU A 1 300 ? 58.815 46.298 99.390 1.00 42.20 300 GLU A CA 1
ATOM 2269 C C . GLU A 1 300 ? 58.934 45.253 98.262 1.00 42.50 300 GLU A C 1
ATOM 2270 O O . GLU A 1 300 ? 59.698 44.291 98.414 1.00 42.58 300 GLU A O 1
ATOM 2272 N N . THR A 1 301 ? 58.195 45.387 97.150 1.00 42.77 301 THR A N 1
ATOM 2273 C CA . THR A 1 301 ? 57.175 46.425 96.909 1.00 42.95 301 THR A CA 1
ATOM 2274 C C . THR A 1 301 ? 55.779 45.801 96.822 1.00 43.06 301 THR A C 1
ATOM 2275 O O . THR A 1 301 ? 55.434 44.905 97.608 1.00 43.10 301 THR A O 1
ATOM 2277 N N . ARG B 1 9 ? 31.681 16.269 115.644 1.00 30.85 9 ARG B N 1
ATOM 2278 C CA . ARG B 1 9 ? 32.978 16.637 116.280 1.00 30.90 9 ARG B CA 1
ATOM 2279 C C . ARG B 1 9 ? 32.873 18.014 116.957 1.00 30.68 9 ARG B C 1
ATOM 2280 O O . ARG B 1 9 ? 32.405 18.972 116.337 1.00 30.88 9 ARG B O 1
ATOM 2288 N N . PRO B 1 10 ? 33.310 18.119 118.227 1.00 30.33 10 PRO B N 1
ATOM 2289 C CA . PRO B 1 10 ? 33.206 19.387 118.967 1.00 29.98 10 PRO B CA 1
ATOM 2290 C C . PRO B 1 10 ? 33.952 20.576 118.354 1.00 29.48 10 PRO B C 1
ATOM 2291 O O . PRO B 1 10 ? 35.003 20.407 117.735 1.00 29.31 10 PRO B O 1
ATOM 2295 N N . GLU B 1 11 ? 33.393 21.767 118.548 1.00 28.94 11 GLU B N 1
ATOM 2296 C CA . GLU B 1 11 ? 34.133 23.004 118.365 1.00 28.59 11 GLU B CA 1
ATOM 2297 C C . GLU B 1 11 ? 35.213 23.122 119.443 1.00 27.98 11 GLU B C 1
ATOM 2298 O O . GLU B 1 11 ? 35.093 22.512 120.510 1.00 27.67 11 GLU B O 1
ATOM 2304 N N . PRO B 1 12 ? 36.269 23.913 119.170 1.00 27.33 12 PRO B N 1
ATOM 2305 C CA . PRO B 1 12 ? 37.258 24.238 120.197 1.00 27.01 12 PRO B CA 1
ATOM 2306 C C . PRO B 1 12 ? 36.635 24.908 121.428 1.00 26.81 12 PRO B C 1
ATOM 2307 O O . PRO B 1 12 ? 35.872 25.854 121.293 1.00 26.73 12 PRO B O 1
ATOM 2311 N N . VAL B 1 13 ? 36.975 24.408 122.613 1.00 26.78 13 VAL B N 1
ATOM 2312 C CA . VAL B 1 13 ? 36.455 24.938 123.871 1.00 26.68 13 VAL B CA 1
ATOM 2313 C C . VAL B 1 13 ? 37.468 25.853 124.532 1.00 26.80 13 VAL B C 1
ATOM 2314 O O . VAL B 1 13 ? 38.664 25.579 124.530 1.00 26.70 13 VAL B O 1
ATOM 2318 N N . GLN B 1 14 ? 36.972 26.952 125.079 1.00 27.24 14 GLN B N 1
ATOM 2319 C CA . GLN B 1 14 ? 37.800 27.918 125.785 1.00 27.79 14 GLN B CA 1
ATOM 2320 C C . GLN B 1 14 ? 38.105 27.442 127.196 1.00 27.97 14 GLN B C 1
ATOM 2321 O O . GLN B 1 14 ? 37.264 26.837 127.860 1.00 27.99 14 GLN B O 1
ATOM 2327 N N . GLY B 1 15 ? 39.303 27.761 127.671 1.00 28.09 15 GLY B N 1
ATOM 2328 C CA . GLY B 1 15 ? 39.659 27.479 129.056 1.00 27.99 15 GLY B CA 1
ATOM 2329 C C . GLY B 1 15 ? 41.032 28.039 129.353 1.00 27.94 15 GLY B C 1
ATOM 2330 O O . GLY B 1 15 ? 41.598 28.750 128.522 1.00 27.71 15 GLY B O 1
ATOM 2331 N N . HIS B 1 16 ? 41.548 27.739 130.543 1.00 27.59 16 HIS B N 1
ATOM 2332 C CA . HIS B 1 16 ? 42.861 28.206 130.939 1.00 27.50 16 HIS B CA 1
ATOM 2333 C C . HIS B 1 16 ? 43.848 27.045 131.048 1.00 27.39 16 HIS B C 1
ATOM 2334 O O . HIS B 1 16 ? 43.535 26.001 131.620 1.00 27.58 16 HIS B O 1
ATOM 2341 N N . LEU B 1 17 ? 45.041 27.265 130.494 1.00 27.11 17 LEU B N 1
ATOM 2342 C CA . LEU B 1 17 ? 46.107 26.276 130.448 1.00 27.06 17 LEU B CA 1
ATOM 2343 C C . LEU B 1 17 ? 47.255 26.762 131.312 1.00 26.72 17 LEU B C 1
ATOM 2344 O O . LEU B 1 17 ? 47.656 27.905 131.213 1.00 26.06 17 LEU B O 1
ATOM 2349 N N . PHE B 1 18 ? 47.761 25.882 132.175 1.00 26.88 18 PHE B N 1
ATOM 2350 C CA . PHE B 1 18 ? 49.044 26.116 132.851 1.00 26.57 18 PHE B CA 1
ATOM 2351 C C . PHE B 1 18 ? 49.789 24.808 132.976 1.00 26.23 18 PHE B C 1
ATOM 2352 O O . PHE B 1 18 ? 49.254 23.736 132.702 1.00 26.37 18 PHE B O 1
ATOM 2360 N N . THR B 1 19 ? 51.043 24.895 133.357 1.00 26.14 19 THR B N 1
ATOM 2361 C CA . THR B 1 19 ? 51.803 23.708 133.678 1.00 26.13 19 THR B CA 1
ATOM 2362 C C . THR B 1 19 ? 52.298 23.837 135.108 1.00 26.77 19 THR B C 1
ATOM 2363 O O . THR B 1 19 ? 52.475 24.943 135.606 1.00 26.77 19 THR B O 1
ATOM 2367 N N . TYR B 1 20 ? 52.500 22.715 135.780 1.00 27.59 20 TYR B N 1
ATOM 2368 C CA . TYR B 1 20 ? 53.273 22.724 137.034 1.00 28.17 20 TYR B CA 1
ATOM 2369 C C . TYR B 1 20 ? 54.421 21.743 136.934 1.00 28.71 20 TYR B C 1
ATOM 2370 O O . TYR B 1 20 ? 54.351 20.735 136.223 1.00 28.29 20 TYR B O 1
ATOM 2379 N N . TYR B 1 21 ? 55.488 22.074 137.643 1.00 29.77 21 TYR B N 1
ATOM 2380 C CA . TYR B 1 21 ? 56.758 21.384 137.493 1.00 30.72 21 TYR B CA 1
ATOM 2381 C C . TYR B 1 21 ? 56.746 20.089 138.287 1.00 31.09 21 TYR B C 1
ATOM 2382 O O . TYR B 1 21 ? 56.365 20.072 139.454 1.00 31.02 21 TYR B O 1
ATOM 2391 N N . LYS B 1 22 ? 57.175 19.011 137.642 1.00 31.54 22 LYS B N 1
ATOM 2392 C CA . LYS B 1 22 ? 57.300 17.709 138.286 1.00 31.86 22 LYS B CA 1
ATOM 2393 C C . LYS B 1 22 ? 58.708 17.643 138.917 1.00 31.96 22 LYS B C 1
ATOM 2394 O O . LYS B 1 22 ? 58.883 17.947 140.107 1.00 31.93 22 LYS B O 1
ATOM 2400 N N . ASP B 1 23 ? 59.695 17.222 138.121 1.00 32.00 23 ASP B N 1
ATOM 2401 C CA . ASP B 1 23 ? 61.082 17.633 138.304 1.00 31.96 23 ASP B CA 1
ATOM 2402 C C . ASP B 1 23 ? 61.244 18.836 137.359 1.00 31.84 23 ASP B C 1
ATOM 2403 O O . ASP B 1 23 ? 60.254 19.297 136.798 1.00 31.96 23 ASP B O 1
ATOM 2408 N N . PRO B 1 24 ? 62.468 19.367 137.185 1.00 31.69 24 PRO B N 1
ATOM 2409 C CA . PRO B 1 24 ? 62.629 20.462 136.218 1.00 31.55 24 PRO B CA 1
ATOM 2410 C C . PRO B 1 24 ? 63.130 20.017 134.823 1.00 31.22 24 PRO B C 1
ATOM 2411 O O . PRO B 1 24 ? 64.017 20.647 134.244 1.00 31.23 24 PRO B O 1
ATOM 2415 N N . TYR B 1 25 ? 62.588 18.906 134.331 1.00 30.75 25 TYR B N 1
ATOM 2416 C CA . TYR B 1 25 ? 62.669 18.511 132.923 1.00 30.27 25 TYR B CA 1
ATOM 2417 C C . TYR B 1 25 ? 61.317 17.937 132.490 1.00 29.70 25 TYR B C 1
ATOM 2418 O O . TYR B 1 25 ? 61.206 17.303 131.435 1.00 29.66 25 TYR B O 1
ATOM 2427 N N . CYS B 1 26 ? 60.299 18.157 133.318 1.00 29.14 26 CYS B N 1
ATOM 2428 C CA A CYS B 1 26 ? 58.982 17.608 133.077 0.50 28.92 26 CYS B CA 1
ATOM 2429 C CA B CYS B 1 26 ? 58.973 17.590 133.095 0.50 28.90 26 CYS B CA 1
ATOM 2430 C C . CYS B 1 26 ? 57.930 18.572 133.598 1.00 28.64 26 CYS B C 1
ATOM 2431 O O . CYS B 1 26 ? 57.766 18.739 134.810 1.00 28.85 26 CYS B O 1
ATOM 2436 N N . LYS B 1 27 ? 57.245 19.229 132.670 1.00 28.01 27 LYS B N 1
ATOM 2437 C CA . LYS B 1 27 ? 56.145 20.110 133.002 1.00 27.59 27 LYS B CA 1
ATOM 2438 C C . LYS B 1 27 ? 54.862 19.362 132.696 1.00 27.11 27 LYS B C 1
ATOM 2439 O O . LYS B 1 27 ? 54.790 18.656 131.687 1.00 27.30 27 LYS B O 1
ATOM 2445 N N . ILE B 1 28 ? 53.867 19.514 133.569 1.00 26.50 28 ILE B N 1
ATOM 2446 C CA . ILE B 1 28 ? 52.578 18.835 133.440 1.00 26.03 28 ILE B CA 1
ATOM 2447 C C . ILE B 1 28 ? 51.469 19.841 133.096 1.00 26.00 28 ILE B C 1
ATOM 2448 O O . ILE B 1 28 ? 51.124 20.702 133.902 1.00 25.80 28 ILE B O 1
ATOM 2453 N N . PRO B 1 29 ? 50.898 19.725 131.900 1.00 26.08 29 PRO B N 1
ATOM 2454 C CA . PRO B 1 29 ? 49.855 20.656 131.562 1.00 26.14 29 PRO B CA 1
ATOM 2455 C C . PRO B 1 29 ? 48.498 20.303 132.160 1.00 26.00 29 PRO B C 1
ATOM 2456 O O . PRO B 1 29 ? 48.153 19.128 132.342 1.00 25.51 29 PRO B O 1
ATOM 2460 N N . VAL B 1 30 ? 47.772 21.365 132.492 1.00 26.33 30 VAL B N 1
ATOM 2461 C CA . VAL B 1 30 ? 46.494 21.283 133.147 1.00 26.70 30 VAL B CA 1
ATOM 2462 C C . VAL B 1 30 ? 45.567 22.244 132.411 1.00 27.26 30 VAL B C 1
ATOM 2463 O O . VAL B 1 30 ? 45.901 23.401 132.240 1.00 27.16 30 VAL B O 1
ATOM 2467 N N . PHE B 1 31 ? 44.400 21.760 132.000 1.00 28.15 31 PHE B N 1
ATOM 2468 C CA . PHE B 1 31 ? 43.424 22.581 131.300 1.00 28.79 31 PHE B CA 1
ATOM 2469 C C . PHE B 1 31 ? 42.166 22.721 132.160 1.00 29.58 31 PHE B C 1
ATOM 2470 O O . PHE B 1 31 ? 41.534 21.743 132.506 1.00 29.74 31 PHE B O 1
ATOM 2478 N N . MET B 1 32 ? 41.825 23.963 132.491 1.00 30.87 32 MET B N 1
ATOM 2479 C CA . MET B 1 32 ? 40.752 24.289 133.425 1.00 31.88 32 MET B CA 1
ATOM 2480 C C . MET B 1 32 ? 39.611 24.998 132.726 1.00 32.57 32 MET B C 1
ATOM 2481 O O . MET B 1 32 ? 39.831 25.975 132.011 1.00 32.82 32 MET B O 1
ATOM 2486 N N . MET B 1 33 ? 38.386 24.524 132.944 1.00 33.36 33 MET B N 1
ATOM 2487 C CA . MET B 1 33 ? 37.212 25.149 132.348 1.00 33.97 33 MET B CA 1
ATOM 2488 C C . MET B 1 33 ? 36.218 25.552 133.439 1.00 34.38 33 MET B C 1
ATOM 2489 O O . MET B 1 33 ? 35.987 24.796 134.392 1.00 34.36 33 MET B O 1
ATOM 2494 N N . ASN B 1 34 ? 35.645 26.749 133.288 1.00 34.96 34 ASN B N 1
ATOM 2495 C CA . ASN B 1 34 ? 34.538 27.219 134.124 1.00 35.55 34 ASN B CA 1
ATOM 2496 C C . ASN B 1 34 ? 34.929 27.258 135.590 1.00 35.85 34 ASN B C 1
ATOM 2497 O O . ASN B 1 34 ? 34.293 26.644 136.441 1.00 35.93 34 ASN B O 1
ATOM 2502 N N . MET B 1 35 ? 36.001 27.982 135.869 1.00 36.52 35 MET B N 1
ATOM 2503 C CA . MET B 1 35 ? 36.531 28.099 137.219 1.00 37.12 35 MET B CA 1
ATOM 2504 C C . MET B 1 35 ? 35.758 29.102 138.086 1.00 37.59 35 MET B C 1
ATOM 2505 O O . MET B 1 35 ? 36.066 29.259 139.268 1.00 37.70 35 MET B O 1
ATOM 2510 N N . ASP B 1 36 ? 34.772 29.783 137.490 1.00 37.97 36 ASP B N 1
ATOM 2511 C CA . ASP B 1 36 ? 33.796 30.616 138.229 1.00 38.20 36 ASP B CA 1
ATOM 2512 C C . ASP B 1 36 ? 33.067 29.832 139.326 1.00 38.19 36 ASP B C 1
ATOM 2513 O O . ASP B 1 36 ? 32.514 30.427 140.246 1.00 38.21 36 ASP B O 1
ATOM 2518 N N . ALA B 1 37 ? 33.059 28.503 139.221 1.00 38.20 37 ALA B N 1
ATOM 2519 C CA . ALA B 1 37 ? 32.540 27.644 140.283 1.00 38.19 37 ALA B CA 1
ATOM 2520 C C . ALA B 1 37 ? 33.481 27.609 141.494 1.00 38.16 37 ALA B C 1
ATOM 2521 O O . ALA B 1 37 ? 34.636 28.053 141.421 1.00 38.25 37 ALA B O 1
ATOM 2523 N N . ARG B 1 38 ? 32.978 27.083 142.608 1.00 37.97 38 ARG B N 1
ATOM 2524 C CA . ARG B 1 38 ? 33.766 26.988 143.837 1.00 37.89 38 ARG B CA 1
ATOM 2525 C C . ARG B 1 38 ? 34.370 25.589 144.031 1.00 37.73 38 ARG B C 1
ATOM 2526 O O . ARG B 1 38 ?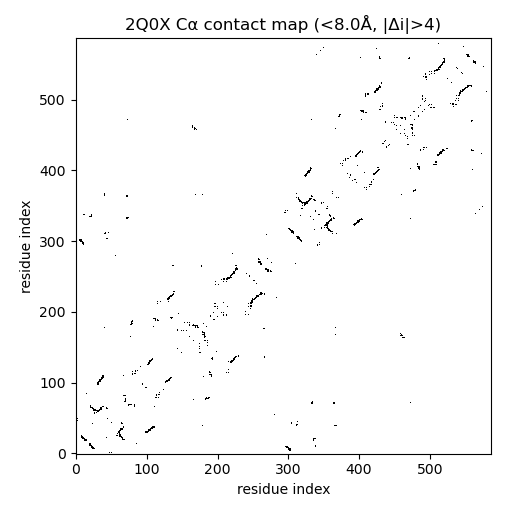 34.996 25.317 145.064 1.00 37.83 38 ARG B O 1
ATOM 2528 N N . ARG B 1 39 ? 34.184 24.716 143.042 1.00 37.33 39 ARG B N 1
ATOM 2529 C CA . ARG B 1 39 ? 34.642 23.325 143.122 1.00 37.05 39 ARG B CA 1
ATOM 2530 C C . ARG B 1 39 ? 34.869 22.738 141.724 1.00 36.56 39 ARG B C 1
ATOM 2531 O O . ARG B 1 39 ? 34.342 23.253 140.742 1.00 36.64 39 ARG B O 1
ATOM 2539 N N . CYS B 1 40 ? 35.637 21.660 141.622 1.00 36.19 40 CYS B N 1
ATOM 2540 C CA . CYS B 1 40 ? 35.963 21.102 140.293 1.00 35.82 40 CYS B CA 1
ATOM 2541 C C . CYS B 1 40 ? 35.880 19.590 140.213 1.00 35.26 40 CYS B C 1
ATOM 2542 O O . CYS B 1 40 ? 36.123 18.903 141.189 1.00 34.87 40 CYS B O 1
ATOM 2545 N N . VAL B 1 41 ? 35.505 19.096 139.031 1.00 34.90 41 VAL B N 1
ATOM 2546 C CA . VAL B 1 41 ? 35.757 17.715 138.647 1.00 34.68 41 VAL B CA 1
ATOM 2547 C C . VAL B 1 41 ? 37.168 17.682 138.041 1.00 34.27 41 VAL B C 1
ATOM 2548 O O . VAL B 1 41 ? 37.502 18.491 137.190 1.00 34.26 41 VAL B O 1
ATOM 2552 N N . LEU B 1 42 ? 38.004 16.780 138.533 1.00 34.13 42 LEU B N 1
ATOM 2553 C CA . LEU B 1 42 ? 39.354 16.616 138.045 1.00 34.13 42 LEU B CA 1
ATOM 2554 C C . LEU B 1 42 ? 39.452 15.255 137.363 1.00 34.10 42 LEU B C 1
ATOM 2555 O O . LEU B 1 42 ? 39.279 14.207 138.002 1.00 34.08 42 LEU B O 1
ATOM 2560 N N . TRP B 1 43 ? 39.719 15.294 136.052 1.00 34.06 43 TRP B N 1
ATOM 2561 C CA . TRP B 1 43 ? 39.857 14.108 135.248 1.00 33.92 43 TRP B CA 1
ATOM 2562 C C . TRP B 1 43 ? 41.302 13.714 135.053 1.00 33.71 43 TRP B C 1
ATOM 2563 O O . TRP B 1 43 ? 42.138 14.547 134.682 1.00 33.84 43 TRP B O 1
ATOM 2574 N N . VAL B 1 44 ? 41.584 12.435 135.283 1.00 33.79 44 VAL B N 1
ATOM 2575 C CA . VAL B 1 44 ? 42.840 11.817 134.842 1.00 33.91 44 VAL B CA 1
ATOM 2576 C C . VAL B 1 44 ? 42.540 10.475 134.143 1.00 33.81 44 VAL B C 1
ATOM 2577 O O . VAL B 1 44 ? 41.574 9.760 134.476 1.00 33.47 44 VAL B O 1
ATOM 2581 N N . GLY B 1 45 ? 43.341 10.165 133.133 1.00 33.64 45 GLY B N 1
ATOM 2582 C CA . GLY B 1 45 ? 43.063 9.038 132.257 1.00 33.54 45 GLY B CA 1
ATOM 2583 C C . GLY B 1 45 ? 44.181 8.034 132.081 1.00 33.52 45 GLY B C 1
ATOM 2584 O O . GLY B 1 45 ? 45.167 8.006 132.835 1.00 33.23 45 GLY B O 1
ATOM 2585 N N . GLY B 1 46 ? 43.994 7.186 131.069 1.00 33.68 46 GLY B N 1
ATOM 2586 C CA . GLY B 1 46 ? 45.002 6.233 130.661 1.00 33.75 46 GLY B CA 1
ATOM 2587 C C . GLY B 1 46 ? 46.220 6.910 130.072 1.00 33.89 46 GLY B C 1
ATOM 2588 O O . GLY B 1 46 ? 46.206 8.095 129.798 1.00 33.97 46 GLY B O 1
ATOM 2589 N N . GLN B 1 47 ? 47.282 6.140 129.886 1.00 34.30 47 GLN B N 1
ATOM 2590 C CA . GLN B 1 47 ? 48.543 6.663 129.407 1.00 34.71 47 GLN B CA 1
ATOM 2591 C C . GLN B 1 47 ? 48.484 7.119 127.945 1.00 35.19 47 GLN B C 1
ATOM 2592 O O . GLN B 1 47 ? 49.246 7.999 127.541 1.00 35.44 47 GLN B O 1
ATOM 2598 N N . THR B 1 48 ? 47.587 6.516 127.169 1.00 35.72 48 THR B N 1
ATOM 2599 C CA . THR B 1 48 ? 47.366 6.894 125.782 1.00 36.17 48 THR B CA 1
ATOM 2600 C C . THR B 1 48 ? 46.185 7.847 125.631 1.00 36.82 48 THR B C 1
ATOM 2601 O O . THR B 1 48 ? 45.753 8.084 124.509 1.00 36.93 48 THR B O 1
ATOM 2605 N N . GLU B 1 49 ? 45.643 8.375 126.741 1.00 37.46 49 GLU B N 1
ATOM 2606 C CA . GLU B 1 49 ? 44.538 9.350 126.668 1.00 37.93 49 GLU B CA 1
ATOM 2607 C C . GLU B 1 49 ? 45.060 10.785 126.727 1.00 38.39 49 GLU B C 1
ATOM 2608 O O . GLU B 1 49 ? 45.986 11.099 127.482 1.00 38.91 49 GLU B O 1
ATOM 2614 N N . SER B 1 50 ? 44.457 11.644 125.909 1.00 38.59 50 SER B N 1
ATOM 2615 C CA . SER B 1 50 ? 44.893 13.014 125.731 1.00 38.72 50 SER B CA 1
ATOM 2616 C C . SER B 1 50 ? 43.880 13.915 126.400 1.00 38.29 50 SER B C 1
ATOM 2617 O O . SER B 1 50 ? 42.776 13.495 126.678 1.00 38.23 50 SER B O 1
ATOM 2620 N N . LEU B 1 51 ? 44.254 15.162 126.649 1.00 38.00 51 LEU B N 1
ATOM 2621 C CA . LEU B 1 51 ? 43.281 16.178 126.992 1.00 37.49 51 LEU B CA 1
ATOM 2622 C C . LEU B 1 51 ? 42.129 16.048 126.006 1.00 37.73 51 LEU B C 1
ATOM 2623 O O . LEU B 1 51 ? 42.362 15.800 124.814 1.00 37.52 51 LEU B O 1
ATOM 2628 N N . LEU B 1 52 ? 40.897 16.178 126.495 1.00 37.78 52 LEU B N 1
ATOM 2629 C CA . LEU B 1 52 ? 39.703 15.970 125.671 1.00 38.00 52 LEU B CA 1
ATOM 2630 C C . LEU B 1 52 ? 39.671 14.590 124.964 1.00 38.50 52 LEU B C 1
ATOM 2631 O O . LEU B 1 52 ? 39.195 14.466 123.823 1.00 38.05 52 LEU B O 1
ATOM 2636 N N . SER B 1 53 ? 40.165 13.564 125.666 1.00 38.93 53 SER B N 1
ATOM 2637 C CA . SER B 1 53 ? 40.124 12.178 125.185 1.00 39.57 53 SER B CA 1
ATOM 2638 C C . SER B 1 53 ? 38.723 11.790 124.699 1.00 39.50 53 SER B C 1
ATOM 2639 O O . SER B 1 53 ? 38.581 11.122 123.681 1.00 39.25 53 SER B O 1
ATOM 2642 N N . PHE B 1 54 ? 37.704 12.186 125.464 1.00 39.42 54 PHE B N 1
ATOM 2643 C CA . PHE B 1 54 ? 36.308 11.995 125.083 1.00 39.31 54 PHE B CA 1
ATOM 2644 C C . PHE B 1 54 ? 35.690 13.319 124.645 1.00 39.04 54 PHE B C 1
ATOM 2645 O O . PHE B 1 54 ? 35.657 14.276 125.424 1.00 38.53 54 PHE B O 1
ATOM 2653 N N . ASP B 1 55 ? 35.183 13.349 123.414 1.00 38.79 55 ASP B N 1
ATOM 2654 C CA . ASP B 1 55 ? 34.449 14.497 122.872 1.00 38.79 55 ASP B CA 1
ATOM 2655 C C . ASP B 1 55 ? 33.326 14.999 123.784 1.00 38.68 55 ASP B C 1
ATOM 2656 O O . ASP B 1 55 ? 33.086 16.203 123.855 1.00 38.50 55 ASP B O 1
ATOM 2661 N N . TYR B 1 56 ? 32.656 14.088 124.492 1.00 38.74 56 TYR B N 1
ATOM 2662 C CA . TYR B 1 56 ? 31.562 14.477 125.409 1.00 38.65 56 TYR B CA 1
ATOM 2663 C C . TYR B 1 56 ? 32.005 15.331 126.588 1.00 38.39 56 TYR B C 1
ATOM 2664 O O . TYR B 1 56 ? 31.167 15.947 127.228 1.00 38.16 56 TYR B O 1
ATOM 2673 N N . PHE B 1 57 ? 33.311 15.393 126.852 1.00 38.23 57 PHE B N 1
ATOM 2674 C CA . PHE B 1 57 ? 33.846 16.281 127.894 1.00 38.17 57 PHE B CA 1
ATOM 2675 C C . PHE B 1 57 ? 33.470 17.742 127.676 1.00 38.23 57 PHE B C 1
ATOM 2676 O O . PHE B 1 57 ? 33.195 18.457 128.643 1.00 38.21 57 PHE B O 1
ATOM 2684 N N . THR B 1 58 ? 33.411 18.167 126.419 1.00 38.39 58 THR B N 1
ATOM 2685 C CA . THR B 1 58 ? 33.003 19.536 126.097 1.00 38.73 58 THR B CA 1
ATOM 2686 C C . THR B 1 58 ? 31.558 19.766 126.539 1.00 38.85 58 THR B C 1
ATOM 2687 O O . THR B 1 58 ? 31.231 20.818 127.091 1.00 38.79 58 THR B O 1
ATOM 2691 N N . ASN B 1 59 ? 30.710 18.769 126.293 1.00 39.15 59 ASN B N 1
ATOM 2692 C CA . ASN B 1 59 ? 29.322 18.799 126.738 1.00 39.38 59 ASN B CA 1
ATOM 2693 C C . ASN B 1 59 ? 29.218 18.655 128.262 1.00 39.43 59 ASN B C 1
ATOM 2694 O O . ASN B 1 59 ? 28.478 19.394 128.903 1.00 39.63 59 ASN B O 1
ATOM 2699 N N . LEU B 1 60 ? 29.974 17.723 128.840 1.00 39.57 60 LEU B N 1
ATOM 2700 C CA . LEU B 1 60 ? 30.039 17.574 130.300 1.00 39.56 60 LEU B CA 1
ATOM 2701 C C . LEU B 1 60 ? 30.375 18.891 130.996 1.00 39.70 60 LEU B C 1
ATOM 2702 O O . LEU B 1 60 ? 29.628 19.347 131.852 1.00 39.89 60 LEU B O 1
ATOM 2707 N N . ALA B 1 61 ? 31.505 19.485 130.629 1.00 39.96 61 ALA B N 1
ATOM 2708 C CA . ALA B 1 61 ? 31.965 20.738 131.230 1.00 40.06 61 ALA B CA 1
ATOM 2709 C C . ALA B 1 61 ? 30.909 21.831 131.138 1.00 40.10 61 ALA B C 1
ATOM 2710 O O . ALA B 1 61 ? 30.667 22.567 132.094 1.00 39.89 61 ALA B O 1
ATOM 2712 N N . GLU B 1 62 ? 30.293 21.940 129.967 1.00 40.26 62 GLU B N 1
ATOM 2713 C CA . GLU B 1 62 ? 29.274 22.954 129.740 1.00 40.45 62 GLU B CA 1
ATOM 2714 C C . GLU B 1 62 ? 28.014 22.740 130.595 1.00 40.22 62 GLU B C 1
ATOM 2715 O O . GLU B 1 62 ? 27.448 23.710 131.093 1.00 40.20 62 GLU B O 1
ATOM 2721 N N . GLU B 1 63 ? 27.571 21.492 130.757 1.00 40.06 63 GLU B N 1
ATOM 2722 C CA . GLU B 1 63 ? 26.412 21.199 131.621 1.00 40.02 63 GLU B CA 1
ATOM 2723 C C . GLU B 1 63 ? 26.741 21.500 133.084 1.00 39.78 63 GLU B C 1
ATOM 2724 O O . GLU B 1 63 ? 25.887 21.963 133.838 1.00 39.92 63 GLU B O 1
ATOM 2730 N N . LEU B 1 64 ? 27.985 21.224 133.473 1.00 39.46 64 LEU B N 1
ATOM 2731 C CA . LEU B 1 64 ? 28.463 21.495 134.825 1.00 39.16 64 LEU B CA 1
ATOM 2732 C C . LEU B 1 64 ? 28.646 22.987 135.098 1.00 39.13 64 LEU B C 1
ATOM 2733 O O . LEU B 1 64 ? 28.687 23.403 136.258 1.00 39.09 64 LEU B O 1
ATOM 2738 N N . GLN B 1 65 ? 28.780 23.779 134.034 1.00 39.01 65 GLN B N 1
ATOM 2739 C CA . GLN B 1 65 ? 29.003 25.219 134.145 1.00 39.00 65 GLN B CA 1
ATOM 2740 C C . GLN B 1 65 ? 28.022 25.879 135.114 1.00 38.68 65 GLN B C 1
ATOM 2741 O O . GLN B 1 65 ? 26.802 25.808 134.931 1.00 38.38 65 GLN B O 1
ATOM 2747 N N . GLY B 1 66 ? 28.582 26.527 136.132 1.00 38.30 66 GLY B N 1
ATOM 2748 C CA . GLY B 1 66 ? 27.811 27.220 137.147 1.00 38.03 66 GLY B CA 1
ATOM 2749 C C . GLY B 1 66 ? 27.765 26.447 138.450 1.00 37.78 66 GLY B C 1
ATOM 2750 O O . GLY B 1 66 ? 27.480 27.023 139.500 1.00 37.73 66 GLY B O 1
ATOM 2751 N N . ASP B 1 67 ? 28.052 25.146 138.375 1.00 37.49 67 ASP B N 1
ATOM 2752 C CA . ASP B 1 67 ? 27.991 24.254 139.529 1.00 37.22 67 ASP B CA 1
ATOM 2753 C C . ASP B 1 67 ? 29.370 23.681 139.850 1.00 36.89 67 ASP B C 1
ATOM 2754 O O . ASP B 1 67 ? 29.876 23.855 140.958 1.00 36.81 67 ASP B O 1
ATOM 2759 N N . TRP B 1 68 ? 29.964 22.995 138.872 1.00 36.59 68 TRP B N 1
ATOM 2760 C CA . TRP B 1 68 ? 31.306 22.433 139.002 1.00 36.15 68 TRP B CA 1
ATOM 2761 C C . TRP B 1 68 ? 32.197 22.929 137.877 1.00 36.01 68 TRP B C 1
ATOM 2762 O O . TRP B 1 68 ? 31.756 23.024 136.738 1.00 36.01 68 TRP B O 1
ATOM 2773 N N . ALA B 1 69 ? 33.452 23.221 138.201 1.00 35.86 69 ALA B N 1
ATOM 2774 C CA . ALA B 1 69 ? 34.495 23.392 137.195 1.00 35.61 69 ALA B CA 1
ATOM 2775 C C . ALA B 1 69 ? 34.891 22.037 136.596 1.00 35.56 69 ALA B C 1
ATOM 2776 O O . ALA B 1 69 ? 34.584 20.989 137.166 1.00 35.42 69 ALA B O 1
ATOM 2778 N N . PHE B 1 70 ? 35.554 22.062 135.437 1.00 35.52 70 PHE B N 1
ATOM 2779 C CA . PHE B 1 70 ? 36.071 20.841 134.824 1.00 35.66 70 PHE B CA 1
ATOM 2780 C C . PHE B 1 70 ? 37.565 21.006 134.506 1.00 35.33 70 PHE B C 1
ATOM 2781 O O . PHE B 1 70 ? 37.936 21.874 133.742 1.00 35.12 70 PHE B O 1
ATOM 2789 N N . VAL B 1 71 ? 38.400 20.179 135.137 1.00 35.19 71 VAL B N 1
ATOM 2790 C CA . VAL B 1 71 ? 39.854 20.272 135.022 1.00 34.94 71 VAL B CA 1
ATOM 2791 C C . VAL B 1 71 ? 40.434 18.942 134.521 1.00 35.09 71 VAL B C 1
ATOM 2792 O O . VAL B 1 71 ? 40.027 17.871 134.963 1.00 34.54 71 VAL B O 1
ATOM 2796 N N . GLN B 1 72 ? 41.383 19.039 133.589 1.00 35.29 72 GLN B N 1
ATOM 2797 C CA . GLN B 1 72 ? 41.989 17.874 132.978 1.00 35.75 72 GLN B CA 1
ATOM 2798 C C . GLN B 1 72 ? 43.475 17.976 133.092 1.00 36.07 72 GLN B C 1
ATOM 2799 O O . GLN B 1 72 ? 44.051 19.025 132.861 1.00 36.22 72 GLN B O 1
ATOM 2805 N N . VAL B 1 73 ? 44.091 16.873 133.467 1.00 36.79 73 VAL B N 1
ATOM 2806 C CA . VAL B 1 73 ? 45.530 16.782 133.541 1.00 37.47 73 VAL B CA 1
ATOM 2807 C C . VAL B 1 73 ? 45.956 15.590 132.690 1.00 38.25 73 VAL B C 1
ATOM 2808 O O . VAL B 1 73 ? 45.281 14.566 132.659 1.00 38.43 73 VAL B O 1
ATOM 2812 N N . GLU B 1 74 ? 47.064 15.741 131.986 1.00 39.26 74 GLU B N 1
ATOM 2813 C CA . GLU B 1 74 ? 47.651 14.622 131.277 1.00 40.38 74 GLU B CA 1
ATOM 2814 C C . GLU B 1 74 ? 48.664 13.943 132.194 1.00 40.18 74 GLU B C 1
ATOM 2815 O O . GLU B 1 74 ? 49.635 14.557 132.640 1.00 40.73 74 GLU B O 1
ATOM 2821 N N . VAL B 1 75 ? 48.426 12.666 132.441 1.00 40.06 75 VAL B N 1
ATOM 2822 C CA . VAL B 1 75 ? 49.265 11.844 133.314 1.00 40.13 75 VAL B CA 1
ATOM 2823 C C . VAL B 1 75 ? 50.701 11.878 132.842 1.00 39.38 75 VAL B C 1
ATOM 2824 O O . VAL B 1 75 ? 50.962 11.590 131.688 1.00 39.34 75 VAL B O 1
ATOM 2828 N N . PRO B 1 76 ? 51.643 12.207 133.733 1.00 38.63 76 PRO B N 1
ATOM 2829 C CA . PRO B 1 76 ? 53.048 12.303 133.323 1.00 38.07 76 PRO B CA 1
ATOM 2830 C C . PRO B 1 76 ? 53.611 11.043 132.639 1.00 37.47 76 PRO B C 1
ATOM 2831 O O . PRO B 1 76 ? 54.373 11.159 131.673 1.00 36.91 76 PRO B O 1
ATOM 2835 N N . SER B 1 77 ? 53.214 9.869 133.133 1.00 36.83 77 SER B N 1
ATOM 2836 C CA . SER B 1 77 ? 53.671 8.577 132.604 1.00 36.52 77 SER B CA 1
ATOM 2837 C C . SER B 1 77 ? 53.066 8.198 131.243 1.00 36.28 77 SER B C 1
ATOM 2838 O O . SER B 1 77 ? 53.432 7.169 130.672 1.00 36.35 77 SER B O 1
ATOM 2841 N N . GLY B 1 78 ? 52.138 9.007 130.741 1.00 36.16 78 GLY B N 1
ATOM 2842 C CA . GLY B 1 78 ? 51.667 8.882 129.366 1.00 36.30 78 GLY B CA 1
ATOM 2843 C C . GLY B 1 78 ? 52.654 9.460 128.351 1.00 36.64 78 GLY B C 1
ATOM 2844 O O . GLY B 1 78 ? 52.473 9.316 127.144 1.00 36.08 78 GLY B O 1
ATOM 2845 N N . LYS B 1 79 ? 53.691 10.114 128.858 1.00 37.18 79 LYS B N 1
ATOM 2846 C CA . LYS B 1 79 ? 54.643 10.836 128.050 1.00 38.32 79 LYS B CA 1
ATOM 2847 C C . LYS B 1 79 ? 55.954 10.063 128.063 1.00 38.66 79 LYS B C 1
ATOM 2848 O O . LYS B 1 79 ? 56.297 9.410 129.052 1.00 38.64 79 LYS B O 1
ATOM 2854 N N . ILE B 1 80 ? 56.650 10.102 126.932 1.00 39.30 80 ILE B N 1
ATOM 2855 C CA . ILE B 1 80 ? 57.986 9.545 126.802 1.00 39.70 80 ILE B CA 1
ATOM 2856 C C . ILE B 1 80 ? 58.899 10.257 127.787 1.00 40.20 80 ILE B C 1
ATOM 2857 O O . ILE B 1 80 ? 58.793 11.470 127.958 1.00 40.42 80 ILE B O 1
ATOM 2862 N N . GLY B 1 81 ? 59.782 9.513 128.446 1.00 40.94 81 GLY B N 1
ATOM 2863 C CA . GLY B 1 81 ? 60.835 10.123 129.282 1.00 41.55 81 GLY B CA 1
ATOM 2864 C C . GLY B 1 81 ? 60.380 10.629 130.647 1.00 42.08 81 GLY B C 1
ATOM 2865 O O . GLY B 1 81 ? 60.964 11.556 131.204 1.00 42.09 81 GLY B O 1
ATOM 2866 N N . SER B 1 82 ? 59.349 10.000 131.203 1.00 42.85 82 SER B N 1
ATOM 2867 C CA . SER B 1 82 ? 58.815 10.391 132.506 1.00 43.41 82 SER B CA 1
ATOM 2868 C C . SER B 1 82 ? 59.585 9.787 133.705 1.00 43.63 82 SER B C 1
ATOM 2869 O O . SER B 1 82 ? 59.311 10.144 134.854 1.00 43.65 82 SER B O 1
ATOM 2872 N N . GLY B 1 83 ? 60.540 8.892 133.442 1.00 43.85 83 GLY B N 1
ATOM 2873 C CA . GLY B 1 83 ? 61.259 8.198 134.521 1.00 43.98 83 GLY B CA 1
ATOM 2874 C C . GLY B 1 83 ? 61.879 6.861 134.129 1.00 44.13 83 GLY B C 1
ATOM 2875 O O . GLY B 1 83 ? 63.104 6.707 134.183 1.00 44.05 83 GLY B O 1
ATOM 2876 N N . PRO B 1 84 ? 61.042 5.878 133.736 1.00 44.29 84 PRO B N 1
ATOM 2877 C CA . PRO B 1 84 ? 59.584 5.928 133.624 1.00 44.44 84 PRO B CA 1
ATOM 2878 C C . PRO B 1 84 ? 58.867 5.774 134.974 1.00 44.68 84 PRO B C 1
ATOM 2879 O O . PRO B 1 84 ? 59.250 4.949 135.805 1.00 44.44 84 PRO B O 1
ATOM 2883 N N . GLN B 1 85 ? 57.802 6.548 135.147 1.00 44.91 85 GLN B N 1
ATOM 2884 C CA . GLN B 1 85 ? 57.155 6.723 136.441 1.00 45.09 85 GLN B CA 1
ATOM 2885 C C . GLN B 1 85 ? 56.144 5.598 136.729 1.00 44.93 85 GLN B C 1
ATOM 2886 O O . GLN B 1 85 ? 55.503 5.090 135.810 1.00 45.13 85 GLN B O 1
ATOM 2892 N N . ASP B 1 86 ? 56.024 5.202 137.998 1.00 44.74 86 ASP B N 1
ATOM 2893 C CA . ASP B 1 86 ? 55.021 4.201 138.411 1.00 44.54 86 ASP B CA 1
ATOM 2894 C C . ASP B 1 86 ? 53.693 4.868 138.800 1.00 44.12 86 ASP B C 1
ATOM 2895 O O . ASP B 1 86 ? 53.539 6.092 138.652 1.00 44.25 86 ASP B O 1
ATOM 2900 N N . HIS B 1 87 ? 52.725 4.071 139.247 1.00 43.54 87 HIS B N 1
ATOM 2901 C CA . HIS B 1 87 ? 51.408 4.608 139.645 1.00 43.04 87 HIS B CA 1
ATOM 2902 C C . HIS B 1 87 ? 51.458 5.512 140.900 1.00 42.41 87 HIS B C 1
ATOM 2903 O O . HIS B 1 87 ? 50.725 6.509 140.983 1.00 42.18 87 HIS B O 1
ATOM 2910 N N . ALA B 1 88 ? 52.338 5.178 141.842 1.00 41.84 88 ALA B N 1
ATOM 2911 C CA . ALA B 1 88 ? 52.484 5.942 143.085 1.00 41.35 88 ALA B CA 1
ATOM 2912 C C . ALA B 1 88 ? 53.071 7.333 142.829 1.00 40.89 88 ALA B C 1
ATOM 2913 O O . ALA B 1 88 ? 52.657 8.310 143.448 1.00 40.95 88 ALA B O 1
ATOM 2915 N N . HIS B 1 89 ? 54.035 7.427 141.919 1.00 40.45 89 HIS B N 1
ATOM 2916 C CA . HIS B 1 89 ? 54.632 8.725 141.579 1.00 39.93 89 HIS B CA 1
ATOM 2917 C C . HIS B 1 89 ? 53.704 9.593 140.709 1.00 39.07 89 HIS B C 1
ATOM 2918 O O . HIS B 1 89 ? 53.650 10.799 140.897 1.00 38.80 89 HIS B O 1
ATOM 2925 N N . ASP B 1 90 ? 52.937 8.985 139.808 1.00 38.59 90 ASP B N 1
ATOM 2926 C CA . ASP B 1 90 ? 51.885 9.720 139.081 1.00 38.22 90 ASP B CA 1
ATOM 2927 C C . ASP B 1 90 ? 50.780 10.206 140.018 1.00 37.41 90 ASP B C 1
ATOM 2928 O O . ASP B 1 90 ? 50.269 11.320 139.854 1.00 37.07 90 ASP B O 1
ATOM 2933 N N . ALA B 1 91 ? 50.398 9.365 140.979 1.00 36.78 91 ALA B N 1
ATOM 2934 C CA . ALA B 1 91 ? 49.391 9.743 141.971 1.00 36.40 91 ALA B CA 1
ATOM 2935 C C . ALA B 1 91 ? 49.887 10.913 142.812 1.00 35.81 91 ALA B C 1
ATOM 2936 O O . ALA B 1 91 ? 49.144 11.852 143.071 1.00 35.39 91 ALA B O 1
ATOM 2938 N N . GLU B 1 92 ? 51.155 10.846 143.206 1.00 35.47 92 GLU B N 1
ATOM 2939 C CA . GLU B 1 92 ? 51.821 11.930 143.920 1.00 35.63 92 GLU B CA 1
ATOM 2940 C C . GLU B 1 92 ? 51.721 13.241 143.159 1.00 34.67 92 GLU B C 1
ATOM 2941 O O . GLU B 1 92 ? 51.427 14.272 143.756 1.00 34.22 92 GLU B O 1
ATOM 2947 N N . ASP B 1 93 ? 51.957 13.185 141.841 1.00 34.03 93 ASP B N 1
ATOM 2948 C CA . ASP B 1 93 ? 51.859 14.367 140.978 1.00 33.59 93 ASP B CA 1
ATOM 2949 C C . ASP B 1 93 ? 50.433 14.901 140.924 1.00 32.86 93 ASP B C 1
ATOM 2950 O O . ASP B 1 93 ? 50.234 16.098 140.961 1.00 32.55 93 ASP B O 1
ATOM 2955 N N . VAL B 1 94 ? 49.445 14.023 140.823 1.00 32.75 94 VAL B N 1
ATOM 2956 C CA . VAL B 1 94 ? 48.047 14.469 140.825 1.00 33.11 94 VAL B CA 1
ATOM 2957 C C . VAL B 1 94 ? 47.644 15.089 142.177 1.00 33.47 94 VAL B C 1
ATOM 2958 O O . VAL B 1 94 ? 46.891 16.073 142.225 1.00 33.52 94 VAL B O 1
ATOM 2962 N N . ASP B 1 95 ? 48.215 14.564 143.255 1.00 33.54 95 ASP B N 1
ATOM 2963 C CA . ASP B 1 95 ? 47.981 15.117 144.592 1.00 34.07 95 ASP B CA 1
ATOM 2964 C C . ASP B 1 95 ? 48.555 16.530 144.754 1.00 33.86 95 ASP B C 1
ATOM 2965 O O . ASP B 1 95 ? 47.894 17.406 145.323 1.00 33.62 95 ASP B O 1
ATOM 2970 N N . ASP B 1 96 ? 49.761 16.765 144.240 1.00 33.79 96 ASP B N 1
ATOM 2971 C CA . ASP B 1 96 ? 50.304 18.119 144.222 1.00 33.87 96 ASP B CA 1
ATOM 2972 C C . ASP B 1 96 ? 49.392 19.076 143.423 1.00 33.17 96 ASP B C 1
ATOM 2973 O O . ASP B 1 96 ? 49.230 20.221 143.793 1.00 33.42 96 ASP B O 1
ATOM 2978 N N . LEU B 1 97 ? 48.798 18.616 142.327 1.00 32.41 97 LEU B N 1
ATOM 2979 C CA . LEU B 1 97 ? 47.847 19.448 141.572 1.00 31.57 97 LEU B CA 1
ATOM 2980 C C . LEU B 1 97 ? 46.604 19.783 142.391 1.00 31.16 97 LEU B C 1
ATOM 2981 O O . LEU B 1 97 ? 46.121 20.904 142.362 1.00 30.82 97 LEU B O 1
ATOM 2986 N N . ILE B 1 98 ? 46.059 18.775 143.060 1.00 30.89 98 ILE B N 1
ATOM 2987 C CA . ILE B 1 98 ? 44.877 18.943 143.915 1.00 30.87 98 ILE B CA 1
ATOM 2988 C C . ILE B 1 98 ? 45.148 20.030 144.952 1.00 30.30 98 ILE B C 1
ATOM 2989 O O . ILE B 1 98 ? 44.335 20.923 145.140 1.00 30.18 98 ILE B O 1
ATOM 2994 N N . GLY B 1 99 ? 46.331 19.983 145.556 1.00 29.94 99 GLY B N 1
ATOM 2995 C CA . GLY B 1 99 ? 46.798 21.039 146.446 1.00 29.82 99 GLY B CA 1
ATOM 2996 C C . GLY B 1 99 ? 46.894 22.420 145.819 1.00 29.70 99 GLY B C 1
ATOM 2997 O O . GLY B 1 99 ? 46.516 23.423 146.456 1.00 29.25 99 GLY B O 1
ATOM 2998 N N . ILE B 1 100 ? 47.396 22.489 144.578 1.00 29.73 100 ILE B N 1
ATOM 2999 C CA . ILE B 1 100 ? 47.417 23.750 143.828 1.00 29.63 100 ILE B CA 1
ATOM 3000 C C . ILE B 1 100 ? 45.990 24.246 143.609 1.00 29.27 100 ILE B C 1
ATOM 3001 O O . ILE B 1 100 ? 45.706 25.407 143.850 1.00 29.19 100 ILE B O 1
ATOM 3006 N N . LEU B 1 101 ? 45.087 23.375 143.176 1.00 29.10 101 LEU B N 1
ATOM 3007 C CA . LEU B 1 101 ? 43.703 23.789 142.949 1.00 29.30 101 LEU B CA 1
ATOM 3008 C C . LEU B 1 101 ? 43.034 24.321 144.235 1.00 29.86 101 LEU B C 1
ATOM 3009 O O . LEU B 1 101 ? 42.452 25.399 144.222 1.00 29.88 101 LEU B O 1
ATOM 3014 N N . LEU B 1 102 ? 43.123 23.570 145.337 1.00 30.20 102 LEU B N 1
ATOM 3015 C CA . LEU B 1 102 ? 42.554 24.002 146.632 1.00 30.42 102 LEU B CA 1
ATOM 3016 C C . LEU B 1 102 ? 43.097 25.360 147.071 1.00 30.92 102 LEU B C 1
ATOM 3017 O O . LEU B 1 102 ? 42.342 26.276 147.382 1.00 30.66 102 LEU B O 1
ATOM 3022 N N . ARG B 1 103 ? 44.418 25.474 147.073 1.00 31.74 103 ARG B N 1
ATOM 3023 C CA . ARG B 1 103 ? 45.110 26.661 147.606 1.00 32.56 103 ARG B CA 1
ATOM 3024 C C . ARG B 1 103 ? 45.074 27.868 146.644 1.00 32.79 103 ARG B C 1
ATOM 3025 O O . ARG B 1 103 ? 44.757 28.998 147.056 1.00 32.39 103 ARG B O 1
ATOM 3033 N N . ASP B 1 104 ? 45.370 27.640 145.363 1.00 33.39 104 ASP B N 1
ATOM 3034 C CA . ASP B 1 104 ? 45.548 28.762 144.415 1.00 33.89 104 ASP B CA 1
ATOM 3035 C C . ASP B 1 104 ? 44.343 29.066 143.516 1.00 33.88 104 ASP B C 1
ATOM 3036 O O . ASP B 1 104 ? 44.287 30.139 142.933 1.00 34.03 104 ASP B O 1
ATOM 3041 N N . HIS B 1 105 ? 43.386 28.148 143.398 1.00 33.93 105 HIS B N 1
ATOM 3042 C CA . HIS B 1 105 ? 42.332 28.275 142.371 1.00 34.05 105 HIS B CA 1
ATOM 3043 C C . HIS B 1 105 ? 40.905 28.215 142.932 1.00 34.21 105 HIS B C 1
ATOM 3044 O O . HIS B 1 105 ? 39.941 27.994 142.192 1.00 33.82 105 HIS B O 1
ATOM 3051 N N . CYS B 1 106 ? 40.790 28.440 144.247 1.00 34.40 106 CYS B N 1
ATOM 3052 C CA . CYS B 1 106 ? 39.512 28.665 144.926 1.00 34.59 106 CYS B CA 1
ATOM 3053 C C . CYS B 1 106 ? 38.568 27.473 144.932 1.00 34.40 106 CYS B C 1
ATOM 3054 O O . CYS B 1 106 ? 37.352 27.617 145.105 1.00 34.54 106 CYS B O 1
ATOM 3057 N N . MET B 1 107 ? 39.138 26.285 144.807 1.00 34.35 107 MET B N 1
ATOM 3058 C CA . MET B 1 107 ? 38.349 25.072 144.824 1.00 34.18 107 MET B CA 1
ATOM 3059 C C . MET B 1 107 ? 38.126 24.608 146.279 1.00 33.94 107 MET B C 1
ATOM 3060 O O . MET B 1 107 ? 39.079 24.519 147.050 1.00 33.54 107 MET B O 1
ATOM 3065 N N . ASN B 1 108 ? 36.870 24.324 146.633 1.00 33.80 108 ASN B N 1
ATOM 3066 C CA . ASN B 1 108 ? 36.495 23.902 148.001 1.00 34.02 108 ASN B CA 1
ATOM 3067 C C . ASN B 1 108 ? 36.349 22.418 148.130 1.00 34.20 108 ASN B C 1
ATOM 3068 O O . ASN B 1 108 ? 36.417 21.868 149.234 1.00 34.44 108 ASN B O 1
ATOM 3073 N N . GLU B 1 109 ? 36.127 21.777 146.992 1.00 34.29 109 GLU B N 1
ATOM 3074 C CA . GLU B 1 109 ? 36.115 20.354 146.924 1.00 34.34 109 GLU B CA 1
ATOM 3075 C C . GLU B 1 109 ? 36.432 19.929 145.491 1.00 34.25 109 GLU B C 1
ATOM 3076 O O . GLU B 1 109 ? 36.395 20.740 144.554 1.00 34.38 109 GLU B O 1
ATOM 3082 N N . VAL B 1 110 ? 36.771 18.653 145.360 1.00 33.86 110 VAL B N 1
ATOM 3083 C CA . VAL B 1 110 ? 37.127 18.049 144.102 1.00 33.64 110 VAL B CA 1
ATOM 3084 C C . VAL B 1 110 ? 36.387 16.729 143.983 1.00 33.41 110 VAL B C 1
ATOM 3085 O O . VAL B 1 110 ? 36.282 15.993 144.943 1.00 33.00 110 VAL B O 1
ATOM 3089 N N . ALA B 1 111 ? 35.851 16.465 142.797 1.00 33.36 111 ALA B N 1
ATOM 3090 C CA . ALA B 1 111 ? 35.372 15.150 142.444 1.00 33.37 111 ALA B CA 1
ATOM 3091 C C . ALA B 1 111 ? 36.462 14.554 141.549 1.00 33.53 111 ALA B C 1
ATOM 3092 O O . ALA B 1 111 ? 36.821 15.157 140.527 1.00 33.36 111 ALA B O 1
ATOM 3094 N N . LEU B 1 112 ? 37.045 13.432 141.970 1.00 33.55 112 LEU B N 1
ATOM 3095 C CA . LEU B 1 112 ? 38.041 12.748 141.147 1.00 34.14 112 LEU B CA 1
ATOM 3096 C C . LEU B 1 112 ? 37.322 11.855 140.145 1.00 33.69 112 LEU B C 1
ATOM 3097 O O . LEU B 1 112 ? 36.458 11.063 140.508 1.00 33.40 112 LEU B O 1
ATOM 3102 N N . PHE B 1 113 ? 37.689 12.024 138.882 1.00 33.65 113 PHE B N 1
ATOM 3103 C CA . PHE B 1 113 ? 37.068 11.352 137.767 1.00 33.45 113 PHE B CA 1
ATOM 3104 C C . PHE B 1 113 ? 38.197 10.721 136.971 1.00 33.45 113 PHE B C 1
ATOM 3105 O O . PHE B 1 113 ? 39.092 11.426 136.477 1.00 33.46 113 PHE B O 1
ATOM 3113 N N . ALA B 1 114 ? 38.171 9.401 136.880 1.00 33.41 114 ALA B N 1
ATOM 3114 C CA . ALA B 1 114 ? 39.253 8.649 136.262 1.00 33.59 114 ALA B CA 1
ATOM 3115 C C . ALA B 1 114 ? 38.668 7.702 135.224 1.00 33.54 114 ALA B C 1
ATOM 3116 O O . ALA B 1 114 ? 37.653 7.064 135.479 1.00 33.26 114 ALA B O 1
ATOM 3118 N N . THR B 1 115 ? 39.297 7.662 134.050 1.00 33.98 115 THR B N 1
ATOM 3119 C CA . THR B 1 115 ? 39.010 6.672 133.019 1.00 34.11 115 THR B CA 1
ATOM 3120 C C . THR B 1 115 ? 40.222 5.749 132.778 1.00 34.31 115 THR B C 1
ATOM 3121 O O . THR B 1 115 ? 41.362 6.112 133.038 1.00 33.80 115 THR B O 1
ATOM 3125 N N . SER B 1 116 ? 39.944 4.543 132.284 1.00 34.72 116 SER B N 1
ATOM 3126 C CA . SER B 1 116 ? 40.979 3.577 131.906 1.00 34.92 116 SER B CA 1
ATOM 3127 C C . SER B 1 116 ? 41.997 3.309 133.036 1.00 34.67 116 SER B C 1
ATOM 3128 O O . SER B 1 116 ? 41.602 3.048 134.170 1.00 34.36 116 SER B O 1
ATOM 3131 N N . THR B 1 117 ? 43.293 3.340 132.741 1.00 34.39 117 THR B N 1
ATOM 3132 C CA . THR B 1 117 ? 44.293 3.085 133.771 1.00 34.45 117 THR B CA 1
ATOM 3133 C C . THR B 1 117 ? 44.516 4.296 134.696 1.00 34.31 117 THR B C 1
ATOM 3134 O O . THR B 1 117 ? 45.343 4.235 135.590 1.00 34.01 117 THR B O 1
ATOM 3138 N N . GLY B 1 118 ? 43.813 5.400 134.455 1.00 34.34 118 GLY B N 1
ATOM 3139 C CA . GLY B 1 118 ? 43.747 6.487 135.431 1.00 34.59 118 GLY B CA 1
ATOM 3140 C C . GLY B 1 118 ? 43.157 6.052 136.769 1.00 34.61 118 GLY B C 1
ATOM 3141 O O . GLY B 1 118 ? 43.526 6.587 137.815 1.00 34.67 118 GLY B O 1
ATOM 3142 N N . THR B 1 119 ? 42.251 5.073 136.742 1.00 35.12 119 THR B N 1
ATOM 3143 C CA . THR B 1 119 ? 41.652 4.540 137.966 1.00 35.24 119 THR B CA 1
ATOM 3144 C C . THR B 1 119 ? 42.693 3.948 138.955 1.00 35.53 119 THR B C 1
ATOM 3145 O O . THR B 1 119 ? 42.476 3.953 140.155 1.00 34.67 119 THR B O 1
ATOM 3149 N N . GLN B 1 120 ? 43.818 3.451 138.444 1.00 36.30 120 GLN B N 1
ATOM 3150 C CA . GLN B 1 120 ? 44.924 3.007 139.299 1.00 36.94 120 GLN B CA 1
ATOM 3151 C C . GLN B 1 120 ? 45.481 4.143 140.147 1.00 37.44 120 GLN B C 1
ATOM 3152 O O . GLN B 1 120 ? 45.852 3.929 141.284 1.00 37.71 120 GLN B O 1
ATOM 3158 N N . LEU B 1 121 ? 45.572 5.341 139.574 1.00 38.10 121 LEU B N 1
ATOM 3159 C CA . LEU B 1 121 ? 46.100 6.501 140.310 1.00 38.33 121 LEU B CA 1
ATOM 3160 C C . LEU B 1 121 ? 45.148 6.929 141.410 1.00 38.29 121 LEU B C 1
ATOM 3161 O O . LEU B 1 121 ? 45.585 7.324 142.490 1.00 38.40 121 LEU B O 1
ATOM 3166 N N . VAL B 1 122 ? 43.849 6.835 141.129 1.00 38.30 122 VAL B N 1
ATOM 3167 C CA . VAL B 1 122 ? 42.822 7.230 142.073 1.00 38.45 122 VAL B CA 1
ATOM 3168 C C . VAL B 1 122 ? 42.805 6.346 143.321 1.00 38.77 122 VAL B C 1
ATOM 3169 O O . VAL B 1 122 ? 42.785 6.873 144.417 1.00 38.16 122 VAL B O 1
ATOM 3173 N N . PHE B 1 123 ? 42.844 5.020 143.169 1.00 39.18 123 PHE B N 1
ATOM 3174 C CA . PHE B 1 123 ? 42.910 4.150 144.355 1.00 39.69 123 PHE B CA 1
ATOM 3175 C C . PHE B 1 123 ? 44.142 4.444 145.215 1.00 40.30 123 PHE B C 1
ATOM 3176 O O . PHE B 1 123 ? 44.070 4.461 146.457 1.00 39.90 123 PHE B O 1
ATOM 3184 N N . GLU B 1 124 ? 45.257 4.690 144.545 1.00 41.24 124 GLU B N 1
ATOM 3185 C CA . GLU B 1 124 ? 46.509 5.019 145.216 1.00 42.29 124 GLU B CA 1
ATOM 3186 C C . GLU B 1 124 ? 46.418 6.333 145.982 1.00 42.47 124 GLU B C 1
ATOM 3187 O O . GLU B 1 124 ? 46.906 6.442 147.099 1.00 42.60 124 GLU B O 1
ATOM 3193 N N . LEU B 1 125 ? 45.790 7.328 145.364 1.00 42.96 125 LEU B N 1
ATOM 3194 C CA . LEU B 1 125 ? 45.596 8.646 145.972 1.00 43.06 125 LEU B CA 1
ATOM 3195 C C . LEU B 1 125 ? 44.655 8.608 147.158 1.00 43.21 125 LEU B C 1
ATOM 3196 O O . LEU B 1 125 ? 44.892 9.274 148.160 1.00 42.68 125 LEU B O 1
ATOM 3201 N N . LEU B 1 126 ? 43.561 7.864 147.026 1.00 43.59 126 LEU B N 1
ATOM 3202 C CA . LEU B 1 126 ? 42.538 7.828 148.075 1.00 44.01 126 LEU B CA 1
ATOM 3203 C C . LEU B 1 126 ? 43.017 7.254 149.414 1.00 44.32 126 LEU B C 1
ATOM 3204 O O . LEU B 1 126 ? 42.433 7.576 150.463 1.00 44.59 126 LEU B O 1
ATOM 3209 N N . GLU B 1 127 ? 44.073 6.441 149.404 1.00 44.54 127 GLU B N 1
ATOM 3210 C CA . GLU B 1 127 ? 44.636 5.945 150.663 1.00 44.99 127 GLU B CA 1
ATOM 3211 C C . GLU B 1 127 ? 45.830 6.748 151.212 1.00 44.79 127 GLU B C 1
ATOM 3212 O O . GLU B 1 127 ? 46.162 6.626 152.396 1.00 44.68 127 GLU B O 1
ATOM 3218 N N . ASN B 1 128 ? 46.463 7.561 150.369 1.00 44.50 128 ASN B N 1
ATOM 3219 C CA . ASN B 1 128 ? 47.704 8.266 150.750 1.00 44.52 128 ASN B CA 1
ATOM 3220 C C . ASN B 1 128 ? 47.688 9.785 150.554 1.00 43.98 128 ASN B C 1
ATOM 3221 O O . ASN B 1 128 ? 48.661 10.452 150.891 1.00 44.32 128 ASN B O 1
ATOM 3226 N N . SER B 1 129 ? 46.599 10.332 150.022 1.00 43.20 129 SER B N 1
ATOM 3227 C CA . SER B 1 129 ? 46.524 11.756 149.716 1.00 42.60 129 SER B CA 1
ATOM 3228 C C . SER B 1 129 ? 46.714 12.644 150.953 1.00 42.12 129 SER B C 1
ATOM 3229 O O . SER B 1 129 ? 46.329 12.280 152.082 1.00 41.92 129 SER B O 1
ATOM 3232 N N . ALA B 1 130 ? 47.331 13.802 150.723 1.00 41.54 130 ALA B N 1
ATOM 3233 C CA . ALA B 1 130 ? 47.427 14.851 151.729 1.00 41.27 130 ALA B CA 1
ATOM 3234 C C . ALA B 1 130 ? 46.141 15.688 151.791 1.00 40.94 130 ALA B C 1
ATOM 3235 O O . ALA B 1 130 ? 46.024 16.570 152.637 1.00 40.79 130 ALA B O 1
ATOM 3237 N N . HIS B 1 131 ? 45.180 15.398 150.909 1.00 40.68 131 HIS B N 1
ATOM 3238 C CA . HIS B 1 131 ? 44.003 16.248 150.704 1.00 40.58 131 HIS B CA 1
ATOM 3239 C C . HIS B 1 131 ? 42.664 15.500 150.803 1.00 40.62 131 HIS B C 1
ATOM 3240 O O . HIS B 1 131 ? 41.642 15.989 150.330 1.00 40.22 131 HIS B O 1
ATOM 3247 N N . LYS B 1 132 ? 42.672 14.344 151.466 1.00 41.11 132 LYS B N 1
ATOM 3248 C CA . LYS B 1 132 ? 41.487 13.481 151.601 1.00 41.47 132 LYS B CA 1
ATOM 3249 C C . LYS B 1 132 ? 40.169 14.164 151.994 1.00 41.23 132 LYS B C 1
ATOM 3250 O O . LYS B 1 132 ? 39.111 13.740 151.549 1.00 41.55 132 LYS B O 1
ATOM 3256 N N . SER B 1 133 ? 40.209 15.192 152.830 1.00 40.88 133 SER B N 1
ATOM 3257 C CA . SER B 1 133 ? 38.970 15.874 153.218 1.00 40.71 133 SER B CA 1
ATOM 3258 C C . SER B 1 133 ? 38.373 16.722 152.093 1.00 40.37 133 SER B C 1
ATOM 3259 O O . SER B 1 133 ? 37.204 17.111 152.161 1.00 40.43 133 SER B O 1
ATOM 3262 N N . SER B 1 134 ? 39.185 17.038 151.084 1.00 39.85 134 SER B N 1
ATOM 3263 C CA . SER B 1 134 ? 38.770 17.904 149.991 1.00 39.29 134 SER B CA 1
ATOM 3264 C C . SER B 1 134 ? 38.322 17.074 148.750 1.00 38.96 134 SER B C 1
ATOM 3265 O O . SER B 1 134 ? 37.626 17.588 147.875 1.00 38.65 134 SER B O 1
ATOM 3268 N N . ILE B 1 135 ? 38.701 15.795 148.700 1.00 38.40 135 ILE B N 1
ATOM 3269 C CA . ILE B 1 135 ? 38.257 14.877 147.651 1.00 38.37 135 ILE B CA 1
ATOM 3270 C C . ILE B 1 135 ? 36.933 14.252 148.109 1.00 38.16 135 ILE B C 1
ATOM 3271 O O . ILE B 1 135 ? 36.922 13.243 148.823 1.00 38.07 135 ILE B O 1
ATOM 3276 N N . THR B 1 136 ? 35.823 14.902 147.752 1.00 37.88 136 THR B N 1
ATOM 3277 C CA . THR B 1 136 ? 34.519 14.575 148.338 1.00 37.42 136 THR B CA 1
ATOM 3278 C C . THR B 1 136 ? 33.765 13.537 147.530 1.00 37.43 136 THR B C 1
ATOM 3279 O O . THR B 1 136 ? 32.815 12.941 148.043 1.00 37.39 136 THR B O 1
ATOM 3283 N N . ARG B 1 137 ? 34.180 13.314 146.276 1.00 37.27 137 ARG B N 1
ATOM 3284 C CA . ARG B 1 137 ? 33.551 12.306 145.415 1.00 37.04 137 ARG B CA 1
ATOM 3285 C C . ARG B 1 137 ? 34.537 11.621 144.491 1.00 36.62 137 ARG B C 1
ATOM 3286 O O . ARG B 1 137 ? 35.602 12.160 144.181 1.00 36.83 137 ARG B O 1
ATOM 3294 N N . VAL B 1 138 ? 34.171 10.421 144.062 1.00 35.91 138 VAL B N 1
ATOM 3295 C CA . VAL B 1 138 ? 34.977 9.659 143.133 1.00 35.35 138 VAL B CA 1
ATOM 3296 C C . VAL B 1 138 ? 34.079 9.104 142.034 1.00 35.33 138 VAL B C 1
ATOM 3297 O O . VAL B 1 138 ? 32.992 8.571 142.321 1.00 35.96 138 VAL B O 1
ATOM 3301 N N . ILE B 1 139 ? 34.522 9.277 140.789 1.00 35.02 139 ILE B N 1
ATOM 3302 C CA . ILE B 1 139 ? 33.848 8.753 139.584 1.00 34.77 139 ILE B CA 1
ATOM 3303 C C . ILE B 1 139 ? 34.868 7.920 138.826 1.00 34.94 139 ILE B C 1
ATOM 3304 O O . ILE B 1 139 ? 35.912 8.421 138.449 1.00 34.76 139 ILE B O 1
ATOM 3309 N N . LEU B 1 140 ? 34.574 6.637 138.622 1.00 34.96 140 LEU B N 1
ATOM 3310 C CA . LEU B 1 140 ? 35.504 5.747 137.947 1.00 34.93 140 LEU B CA 1
ATOM 3311 C C . LEU B 1 140 ? 34.827 5.026 136.795 1.00 35.00 140 LEU B C 1
ATOM 3312 O O . LEU B 1 140 ? 33.764 4.440 136.973 1.00 34.62 140 LEU B O 1
ATOM 3317 N N . HIS B 1 141 ? 35.459 5.080 135.618 1.00 35.22 141 HIS B N 1
ATOM 3318 C CA . HIS B 1 141 ? 34.976 4.375 134.421 1.00 35.40 141 HIS B CA 1
ATOM 3319 C C . HIS B 1 141 ? 35.929 3.258 134.046 1.00 35.55 141 HIS B C 1
ATOM 3320 O O . HIS B 1 141 ? 37.154 3.417 134.113 1.00 35.74 141 HIS B O 1
ATOM 3327 N N . GLY B 1 142 ? 35.357 2.130 133.620 1.00 35.60 142 GLY B N 1
ATOM 3328 C CA . GLY B 1 142 ? 36.154 0.992 133.188 1.00 35.23 142 GLY B CA 1
ATOM 3329 C C . GLY B 1 142 ? 35.435 0.028 132.272 1.00 34.92 142 GLY B C 1
ATOM 3330 O O . GLY B 1 142 ? 34.236 -0.203 132.393 1.00 34.91 142 GLY B O 1
ATOM 3331 N N . VAL B 1 143 ? 36.201 -0.535 131.352 1.00 34.61 143 VAL B N 1
ATOM 3332 C CA . VAL B 1 143 ? 35.739 -1.573 130.449 1.00 34.36 143 VAL B CA 1
ATOM 3333 C C . VAL B 1 143 ? 36.166 -2.871 131.077 1.00 34.52 143 VAL B C 1
ATOM 3334 O O . VAL B 1 143 ? 37.335 -3.033 131.431 1.00 34.19 143 VAL B O 1
ATOM 3338 N N . VAL B 1 144 ? 35.212 -3.788 131.208 1.00 34.87 144 VAL B N 1
ATOM 3339 C CA . VAL B 1 144 ? 35.432 -5.063 131.871 1.00 35.33 144 VAL B CA 1
ATOM 3340 C C . VAL B 1 144 ? 35.301 -6.217 130.885 1.00 35.89 144 VAL B C 1
ATOM 3341 O O . VAL B 1 144 ? 34.614 -6.115 129.870 1.00 35.99 144 VAL B O 1
ATOM 3345 N N . CYS B 1 145 ? 36.001 -7.304 131.176 1.00 36.29 145 CYS B N 1
ATOM 3346 C CA . CYS B 1 145 ? 35.874 -8.540 130.421 1.00 36.26 145 CYS B CA 1
ATOM 3347 C C . CYS B 1 145 ? 35.666 -9.689 131.397 1.00 36.44 145 CYS B C 1
ATOM 3348 O O . CYS B 1 145 ? 35.662 -9.489 132.621 1.00 36.18 145 CYS B O 1
ATOM 3351 N N . ASP B 1 146 ? 35.464 -10.880 130.832 1.00 36.66 146 ASP B N 1
ATOM 3352 C CA . ASP B 1 146 ? 35.357 -12.116 131.585 1.00 36.94 146 ASP B CA 1
ATOM 3353 C C . ASP B 1 146 ? 36.641 -12.374 132.397 1.00 37.31 146 ASP B C 1
ATOM 3354 O O . ASP B 1 146 ? 37.733 -12.333 131.846 1.00 37.11 146 ASP B O 1
ATOM 3359 N N . PRO B 1 147 ? 36.521 -12.618 133.717 1.00 38.11 147 PRO B N 1
ATOM 3360 C CA . PRO B 1 147 ? 37.716 -13.005 134.502 1.00 38.56 147 PRO B CA 1
ATOM 3361 C C . PRO B 1 147 ? 38.453 -14.261 133.990 1.00 38.97 147 PRO B C 1
ATOM 3362 O O . PRO B 1 147 ? 39.628 -14.458 134.318 1.00 38.79 147 PRO B O 1
ATOM 3366 N N . GLU B 1 148 ? 37.761 -15.085 133.199 1.00 39.45 148 GLU B N 1
ATOM 3367 C CA . GLU B 1 148 ? 38.318 -16.319 132.630 1.00 40.05 148 GLU B CA 1
ATOM 3368 C C . GLU B 1 148 ? 39.090 -16.099 131.319 1.00 39.98 148 GLU B C 1
ATOM 3369 O O . GLU B 1 148 ? 39.733 -17.017 130.809 1.00 40.01 148 GLU B O 1
ATOM 3375 N N . ASN B 1 149 ? 38.992 -14.895 130.768 1.00 39.96 149 ASN B N 1
ATOM 3376 C CA . ASN B 1 149 ? 39.951 -14.409 129.780 1.00 40.14 149 ASN B CA 1
ATOM 3377 C C . ASN B 1 149 ? 41.369 -14.807 130.224 1.00 40.12 149 ASN B C 1
ATOM 3378 O O . ASN B 1 149 ? 41.717 -14.632 131.399 1.00 39.62 149 ASN B O 1
ATOM 3383 N N . PRO B 1 150 ? 42.185 -15.380 129.304 1.00 40.23 150 PRO B N 1
ATOM 3384 C CA . PRO B 1 150 ? 43.503 -15.860 129.759 1.00 40.33 150 PRO B CA 1
ATOM 3385 C C . PRO B 1 150 ? 44.397 -14.782 130.400 1.00 40.39 150 PRO B C 1
ATOM 3386 O O . PRO B 1 150 ? 45.320 -15.128 131.149 1.00 40.36 150 PRO B O 1
ATOM 3390 N N . LEU B 1 151 ? 44.121 -13.508 130.114 1.00 40.44 151 LEU B N 1
ATOM 3391 C CA . LEU B 1 151 ? 44.828 -12.395 130.749 1.00 40.62 151 LEU B CA 1
ATOM 3392 C C . LEU B 1 151 ? 44.613 -12.359 132.255 1.00 40.61 151 LEU B C 1
ATOM 3393 O O . LEU B 1 151 ? 45.536 -12.025 132.994 1.00 40.86 151 LEU B O 1
ATOM 3398 N N . PHE B 1 152 ? 43.401 -12.698 132.700 1.00 40.41 152 PHE B N 1
ATOM 3399 C CA . PHE B 1 152 ? 42.991 -12.482 134.094 1.00 40.39 152 PHE B CA 1
ATOM 3400 C C . PHE B 1 152 ? 42.718 -13.755 134.875 1.00 40.46 152 PHE B C 1
ATOM 3401 O O . PHE B 1 152 ? 42.138 -13.739 135.946 1.00 40.47 152 PHE B O 1
ATOM 3409 N N . THR B 1 153 ? 43.178 -14.856 134.320 1.00 40.57 153 THR B N 1
ATOM 3410 C CA . THR B 1 153 ? 43.203 -16.134 134.990 1.00 40.63 153 THR B CA 1
ATOM 3411 C C . THR B 1 153 ? 44.337 -16.103 136.020 1.00 40.66 153 THR B C 1
ATOM 3412 O O . THR B 1 153 ? 45.284 -15.341 135.861 1.00 40.64 153 THR B O 1
ATOM 3416 N N . PRO B 1 154 ? 44.232 -16.897 137.102 1.00 40.83 154 PRO B N 1
ATOM 3417 C CA . PRO B 1 154 ? 45.364 -17.000 138.035 1.00 40.88 154 PRO B CA 1
ATOM 3418 C C . PRO B 1 154 ? 46.732 -17.166 137.343 1.00 40.95 154 PRO B C 1
ATOM 3419 O O . PRO B 1 154 ? 47.700 -16.506 137.730 1.00 40.90 154 PRO B O 1
ATOM 3423 N N . GLU B 1 155 ? 46.805 -18.038 136.339 1.00 41.18 155 GLU B N 1
ATOM 3424 C CA . GLU B 1 155 ? 48.025 -18.206 135.534 1.00 41.39 155 GLU B CA 1
ATOM 3425 C C . GLU B 1 155 ? 48.361 -16.930 134.760 1.00 41.47 155 GLU B C 1
ATOM 3426 O O . GLU B 1 155 ? 49.516 -16.522 134.713 1.00 41.64 155 GLU B O 1
ATOM 3428 N N . GLY B 1 156 ? 47.349 -16.302 134.164 1.00 41.57 156 GLY B N 1
ATOM 3429 C CA . GLY B 1 156 ? 47.529 -15.040 133.443 1.00 41.71 156 GLY B CA 1
ATOM 3430 C C . GLY B 1 156 ? 48.049 -13.904 134.304 1.00 41.72 156 GLY B C 1
ATOM 3431 O O . GLY B 1 156 ? 48.881 -13.120 133.867 1.00 41.73 156 GLY B O 1
ATOM 3432 N N . CYS B 1 157 ? 47.550 -13.805 135.532 1.00 41.97 157 CYS B N 1
ATOM 3433 C CA . CYS B 1 157 ? 48.025 -12.784 136.457 1.00 42.15 157 CYS B CA 1
ATOM 3434 C C . CYS B 1 157 ? 49.470 -13.054 136.891 1.00 42.28 157 CYS B C 1
ATOM 3435 O O . CYS B 1 157 ? 50.253 -12.116 137.036 1.00 42.44 157 CYS B O 1
ATOM 3438 N N . ALA B 1 158 ? 49.822 -14.330 137.063 1.00 42.32 158 ALA B N 1
ATOM 3439 C CA . ALA B 1 158 ? 51.170 -14.722 137.503 1.00 42.38 158 ALA B CA 1
ATOM 3440 C C . ALA B 1 158 ? 52.210 -14.532 136.398 1.00 42.46 158 ALA B C 1
ATOM 3441 O O . ALA B 1 158 ? 53.337 -14.097 136.663 1.00 42.64 158 ALA B O 1
ATOM 3443 N N . ALA B 1 159 ? 51.834 -14.868 135.166 1.00 42.32 159 ALA B N 1
ATOM 3444 C CA . ALA B 1 159 ? 52.743 -14.748 134.034 1.00 42.29 159 ALA B CA 1
ATOM 3445 C C . ALA B 1 159 ? 53.035 -13.279 133.726 1.00 42.28 159 ALA B C 1
ATOM 3446 O O . ALA B 1 159 ? 54.164 -12.938 133.376 1.00 42.47 159 ALA B O 1
ATOM 3448 N N . ARG B 1 160 ? 52.026 -12.416 133.872 1.00 42.19 160 ARG B N 1
ATOM 3449 C CA . ARG B 1 160 ? 52.199 -10.961 133.702 1.00 42.03 160 ARG B CA 1
ATOM 3450 C C . ARG B 1 160 ? 53.107 -10.351 134.777 1.00 42.38 160 ARG B C 1
ATOM 3451 O O . ARG B 1 160 ? 53.967 -9.511 134.473 1.00 42.22 160 ARG B O 1
ATOM 3459 N N . LYS B 1 161 ? 52.889 -10.753 136.030 1.00 42.70 161 LYS B N 1
ATOM 3460 C CA . LYS B 1 161 ? 53.717 -10.303 137.156 1.00 43.03 161 LYS B CA 1
ATOM 3461 C C . LYS B 1 161 ? 55.189 -10.645 136.930 1.00 43.11 161 LYS B C 1
ATOM 3462 O O . LYS B 1 161 ? 56.053 -9.781 137.072 1.00 43.17 161 LYS B O 1
ATOM 3468 N N . GLU B 1 162 ? 55.457 -11.898 136.567 1.00 43.16 162 GLU B N 1
ATOM 3469 C CA . GLU B 1 162 ? 56.811 -12.348 136.244 1.00 43.29 162 GLU B CA 1
ATOM 3470 C C . GLU B 1 162 ? 57.398 -11.580 135.059 1.00 43.46 162 GLU B C 1
ATOM 3471 O O . GLU B 1 162 ? 58.504 -11.038 135.145 1.00 43.41 162 GLU B O 1
ATOM 3473 N N . HIS B 1 163 ? 56.649 -11.530 133.959 1.00 43.54 163 HIS B N 1
ATOM 3474 C CA . HIS B 1 163 ? 57.084 -10.835 132.749 1.00 43.62 163 HIS B CA 1
ATOM 3475 C C . HIS B 1 163 ? 57.469 -9.388 133.041 1.00 43.56 163 HIS B C 1
ATOM 3476 O O . HIS B 1 163 ? 58.508 -8.911 132.580 1.00 43.45 163 HIS B O 1
ATOM 3483 N N . VAL B 1 164 ? 56.627 -8.703 133.809 1.00 43.60 164 VAL B N 1
ATOM 3484 C CA . VAL B 1 164 ? 56.887 -7.314 134.205 1.00 43.66 164 VAL B CA 1
ATOM 3485 C C . VAL B 1 164 ? 58.167 -7.200 135.050 1.00 44.02 164 VAL B C 1
ATOM 3486 O O . VAL B 1 164 ? 58.961 -6.274 134.854 1.00 43.97 164 VAL B O 1
ATOM 3490 N N . GLU B 1 165 ? 58.376 -8.149 135.962 1.00 44.27 165 GLU B N 1
ATOM 3491 C CA . GLU B 1 165 ? 59.585 -8.158 136.795 1.00 44.68 165 GLU B CA 1
ATOM 3492 C C . GLU B 1 165 ? 60.869 -8.343 135.969 1.00 44.69 165 GLU B C 1
ATOM 3493 O O . GLU B 1 165 ? 61.919 -7.799 136.323 1.00 44.65 165 GLU B O 1
ATOM 3499 N N . LYS B 1 166 ? 60.774 -9.093 134.870 1.00 44.78 166 LYS B N 1
ATOM 3500 C CA . LYS B 1 166 ? 61.916 -9.329 133.980 1.00 44.78 166 LYS B CA 1
ATOM 3501 C C . LYS B 1 166 ? 62.215 -8.090 133.161 1.00 44.78 166 LYS B C 1
ATO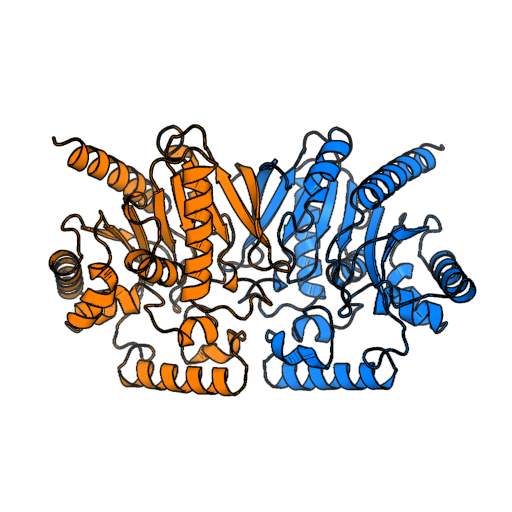M 3502 O O . LYS B 1 166 ? 63.377 -7.724 132.981 1.00 45.00 166 LYS B O 1
ATOM 3504 N N . LEU B 1 167 ? 61.159 -7.453 132.658 1.00 44.59 167 LEU B N 1
ATOM 3505 C CA . LEU B 1 167 ? 61.292 -6.223 131.890 1.00 44.40 167 LEU B CA 1
ATOM 3506 C C . LEU B 1 167 ? 61.911 -5.120 132.741 1.00 44.44 167 LEU B C 1
ATOM 3507 O O . LEU B 1 167 ? 62.785 -4.389 132.271 1.00 44.26 167 LEU B O 1
ATOM 3512 N N . MET B 1 168 ? 61.459 -5.002 133.988 1.00 44.55 168 MET B N 1
ATOM 3513 C CA . MET B 1 168 ? 62.049 -4.036 134.909 1.00 44.76 168 MET B CA 1
ATOM 3514 C C . MET B 1 168 ? 63.519 -4.373 135.170 1.00 44.99 168 MET B C 1
ATOM 3515 O O . MET B 1 168 ? 64.356 -3.465 135.252 1.00 45.10 168 MET B O 1
ATOM 3520 N N . ALA B 1 169 ? 63.826 -5.670 135.257 1.00 45.14 169 ALA B N 1
ATOM 3521 C CA . ALA B 1 169 ? 65.202 -6.157 135.437 1.00 45.44 169 ALA B CA 1
ATOM 3522 C C . ALA B 1 169 ? 66.117 -5.800 134.261 1.00 45.72 169 ALA B C 1
ATOM 3523 O O . ALA B 1 169 ? 67.292 -5.516 134.464 1.00 45.94 169 ALA B O 1
ATOM 3525 N N . GLU B 1 170 ? 65.572 -5.811 133.045 1.00 45.95 170 GLU B N 1
ATOM 3526 C CA . GLU B 1 170 ? 66.300 -5.388 131.836 1.00 46.09 170 GLU B CA 1
ATOM 3527 C C . GLU B 1 170 ? 66.318 -3.865 131.622 1.00 46.02 170 GLU B C 1
ATOM 3528 O O . GLU B 1 170 ? 66.963 -3.384 130.698 1.00 46.11 170 GLU B O 1
ATOM 3534 N N . GLY B 1 171 ? 65.622 -3.113 132.471 1.00 45.98 171 GLY B N 1
ATOM 3535 C CA . GLY B 1 171 ? 65.560 -1.662 132.346 1.00 45.94 171 GLY B CA 1
ATOM 3536 C C . GLY B 1 171 ? 64.646 -1.211 131.215 1.00 45.99 171 GLY B C 1
ATOM 3537 O O . GLY B 1 171 ? 64.878 -0.165 130.586 1.00 45.81 171 GLY B O 1
ATOM 3538 N N . ARG B 1 172 ? 63.592 -1.995 130.975 1.00 45.94 172 ARG B N 1
ATOM 3539 C CA . ARG B 1 172 ? 62.667 -1.762 129.867 1.00 45.81 172 ARG B CA 1
ATOM 3540 C C . ARG B 1 172 ? 61.285 -1.356 130.370 1.00 45.82 172 ARG B C 1
ATOM 3541 O O . ARG B 1 172 ? 60.264 -1.730 129.789 1.00 45.76 172 ARG B O 1
ATOM 3549 N N . GLY B 1 173 ? 61.266 -0.566 131.439 1.00 45.88 173 GLY B N 1
ATOM 3550 C CA . GLY B 1 173 ? 60.026 -0.166 132.089 1.00 46.08 173 GLY B CA 1
ATOM 3551 C C . GLY B 1 173 ? 59.133 0.803 131.329 1.00 46.22 173 GLY B C 1
ATOM 3552 O O . GLY B 1 173 ? 57.967 0.968 131.679 1.00 46.16 173 GLY B O 1
ATOM 3553 N N . GLU B 1 174 ? 59.659 1.442 130.290 1.00 46.55 174 GLU B N 1
ATOM 3554 C CA . GLU B 1 174 ? 58.876 2.411 129.522 1.00 46.82 174 GLU B CA 1
ATOM 3555 C C . GLU B 1 174 ? 58.294 1.826 128.230 1.00 46.63 174 GLU B C 1
ATOM 3556 O O . GLU B 1 174 ? 57.494 2.473 127.565 1.00 46.45 174 GLU B O 1
ATOM 3562 N N . ASP B 1 175 ? 58.670 0.603 127.879 1.00 46.56 175 ASP B N 1
ATOM 3563 C CA . ASP B 1 175 ? 58.244 0.035 126.600 1.00 46.56 175 ASP B CA 1
ATOM 3564 C C . ASP B 1 175 ? 56.888 -0.657 126.715 1.00 46.37 175 ASP B C 1
ATOM 3565 O O . ASP B 1 175 ? 56.810 -1.845 127.050 1.00 46.51 175 ASP B O 1
ATOM 3570 N N . SER B 1 176 ? 55.830 0.083 126.398 1.00 46.03 176 SER B N 1
ATOM 3571 C CA . SER B 1 176 ? 54.481 -0.465 126.422 1.00 45.93 176 SER B CA 1
ATOM 3572 C C . SER B 1 176 ? 54.285 -1.623 125.444 1.00 45.72 176 SER B C 1
ATOM 3573 O O . SER B 1 176 ? 53.445 -2.495 125.690 1.00 45.82 176 SER B O 1
ATOM 3576 N N . LEU B 1 177 ? 55.053 -1.629 124.357 1.00 45.64 177 LEU B N 1
ATOM 3577 C CA . LEU B 1 177 ? 54.991 -2.703 123.349 1.00 45.76 177 LEU B CA 1
ATOM 3578 C C . LEU B 1 177 ? 55.527 -4.037 123.851 1.00 45.63 177 LEU B C 1
ATOM 3579 O O . LEU B 1 177 ? 55.095 -5.085 123.383 1.00 45.71 177 LEU B O 1
ATOM 3584 N N . ALA B 1 178 ? 56.455 -3.994 124.805 1.00 45.71 178 ALA B N 1
ATOM 3585 C CA . ALA B 1 178 ? 56.965 -5.211 125.451 1.00 45.86 178 ALA B CA 1
ATOM 3586 C C . ALA B 1 178 ? 55.883 -5.911 126.294 1.00 45.89 178 ALA B C 1
ATOM 3587 O O . ALA B 1 178 ? 56.069 -7.043 126.728 1.00 45.86 178 ALA B O 1
ATOM 3589 N N . MET B 1 179 ? 54.753 -5.224 126.475 1.00 46.14 179 MET B N 1
ATOM 3590 C CA . MET B 1 179 ? 53.646 -5.632 127.338 1.00 46.35 179 MET B CA 1
ATOM 3591 C C . MET B 1 179 ? 52.446 -6.194 126.555 1.00 46.76 179 MET B C 1
ATOM 3592 O O . MET B 1 179 ? 51.407 -6.497 127.146 1.00 46.99 179 MET B O 1
ATOM 3597 N N . LEU B 1 180 ? 52.601 -6.374 125.242 1.00 47.08 180 LEU B N 1
ATOM 3598 C CA . LEU B 1 180 ? 51.452 -6.583 124.338 1.00 47.22 180 LEU B CA 1
ATOM 3599 C C . LEU B 1 180 ? 50.757 -7.967 124.381 1.00 46.99 180 LEU B C 1
ATOM 3600 O O . LEU B 1 180 ? 49.606 -8.086 123.932 1.00 47.27 180 LEU B O 1
ATOM 3605 N N . LYS B 1 181 ? 51.432 -9.008 124.862 1.00 46.44 181 LYS B N 1
ATOM 3606 C CA . LYS B 1 181 ? 50.765 -10.318 125.006 1.00 46.04 181 LYS B CA 1
ATOM 3607 C C . LYS B 1 181 ? 50.309 -10.597 126.449 1.00 45.27 181 LYS B C 1
ATOM 3608 O O . LYS B 1 181 ? 49.410 -11.397 126.679 1.00 44.98 181 LYS B O 1
ATOM 3614 N N . HIS B 1 182 ? 50.900 -9.889 127.405 1.00 44.54 182 HIS B N 1
ATOM 3615 C CA . HIS B 1 182 ? 50.554 -10.040 128.819 1.00 43.89 182 HIS B CA 1
ATOM 3616 C C . HIS B 1 182 ? 49.576 -8.990 129.363 1.00 43.21 182 HIS B C 1
ATOM 3617 O O . HIS B 1 182 ? 49.300 -9.002 130.544 1.00 43.31 182 HIS B O 1
ATOM 3624 N N . TYR B 1 183 ? 49.070 -8.077 128.529 1.00 42.32 183 TYR B N 1
ATOM 3625 C CA . TYR B 1 183 ? 47.957 -7.190 128.928 1.00 41.67 183 TYR B CA 1
ATOM 3626 C C . TYR B 1 183 ? 47.248 -6.668 127.681 1.00 41.27 183 TYR B C 1
ATOM 3627 O O . TYR B 1 183 ? 47.799 -6.775 126.577 1.00 40.97 183 TYR B O 1
ATOM 3636 N N . ASP B 1 184 ? 46.052 -6.090 127.851 1.00 40.73 184 ASP B N 1
ATOM 3637 C CA . ASP B 1 184 ? 45.253 -5.575 126.707 1.00 40.55 184 ASP B CA 1
ATOM 3638 C C . ASP B 1 184 ? 45.332 -4.053 126.463 1.00 40.20 184 ASP B C 1
ATOM 3639 O O . ASP B 1 184 ? 45.702 -3.607 125.373 1.00 40.32 184 ASP B O 1
ATOM 3644 N N . ILE B 1 185 ? 44.962 -3.257 127.461 1.00 39.97 185 ILE B N 1
ATOM 3645 C CA . ILE B 1 185 ? 45.039 -1.798 127.345 1.00 39.56 185 ILE B CA 1
ATOM 3646 C C . ILE B 1 185 ? 46.520 -1.395 127.317 1.00 39.32 185 ILE B C 1
ATOM 3647 O O . ILE B 1 185 ? 47.339 -1.974 128.055 1.00 39.04 185 ILE B O 1
ATOM 3652 N N . PRO B 1 186 ? 46.885 -0.418 126.462 1.00 39.19 186 PRO B N 1
ATOM 3653 C CA . PRO B 1 186 ? 48.290 -0.025 126.478 1.00 39.16 186 PRO B CA 1
ATOM 3654 C C . PRO B 1 186 ? 48.738 0.496 127.848 1.00 39.36 186 PRO B C 1
ATOM 3655 O O . PRO B 1 186 ? 48.039 1.291 128.486 1.00 39.58 186 PRO B O 1
ATOM 3659 N N . ILE B 1 187 ? 49.883 0.012 128.302 1.00 39.40 187 ILE B N 1
ATOM 3660 C CA . ILE B 1 187 ? 50.386 0.323 129.619 1.00 39.41 187 ILE B CA 1
ATOM 3661 C C . ILE B 1 187 ? 51.877 0.035 129.650 1.00 39.47 187 ILE B C 1
ATOM 3662 O O . ILE B 1 187 ? 52.338 -0.895 128.996 1.00 39.36 187 ILE B O 1
ATOM 3667 N N . THR B 1 188 ? 52.629 0.819 130.417 1.00 39.74 188 THR B N 1
ATOM 3668 C CA . THR B 1 188 ? 54.047 0.539 130.609 1.00 39.88 188 THR B CA 1
ATOM 3669 C C . THR B 1 188 ? 54.254 -0.545 131.672 1.00 40.24 188 THR B C 1
ATOM 3670 O O . THR B 1 188 ? 53.455 -0.678 132.623 1.00 40.59 188 THR B O 1
ATOM 3674 N N . PRO B 1 189 ? 55.302 -1.372 131.494 1.00 40.41 189 PRO B N 1
ATOM 3675 C CA . PRO B 1 189 ? 55.701 -2.299 132.550 1.00 40.33 189 PRO B CA 1
ATOM 3676 C C . PRO B 1 189 ? 55.922 -1.599 133.901 1.00 40.32 189 PRO B C 1
ATOM 3677 O O . PRO B 1 189 ? 55.607 -2.170 134.939 1.00 40.46 189 PRO B O 1
ATOM 3681 N N . ALA B 1 190 ? 56.452 -0.378 133.872 1.00 40.27 190 ALA B N 1
ATOM 3682 C CA . ALA B 1 190 ? 56.700 0.410 135.082 1.00 40.49 190 ALA B CA 1
ATOM 3683 C C . ALA B 1 190 ? 55.426 0.755 135.882 1.00 40.66 190 ALA B C 1
ATOM 3684 O O . ALA B 1 190 ? 55.457 0.824 137.118 1.00 40.49 190 ALA B O 1
ATOM 3686 N N . ARG B 1 191 ? 54.322 0.983 135.168 1.00 41.05 191 ARG B N 1
ATOM 3687 C CA . ARG B 1 191 ? 53.022 1.251 135.790 1.00 41.22 191 ARG B CA 1
ATOM 3688 C C . ARG B 1 191 ? 52.448 -0.027 136.367 1.00 41.52 191 ARG B C 1
ATOM 3689 O O . ARG B 1 191 ? 51.719 0.000 137.350 1.00 41.78 191 ARG B O 1
ATOM 3697 N N . LEU B 1 192 ? 52.775 -1.151 135.747 1.00 41.99 192 LEU B N 1
ATOM 3698 C CA . LEU B 1 192 ? 52.359 -2.449 136.250 1.00 42.32 192 LEU B CA 1
ATOM 3699 C C . LEU B 1 192 ? 53.219 -2.897 137.455 1.00 42.62 192 LEU B C 1
ATOM 3700 O O . LEU B 1 192 ? 52.711 -3.517 138.383 1.00 42.79 192 LEU B O 1
ATOM 3705 N N . ALA B 1 193 ? 54.503 -2.542 137.451 1.00 42.81 193 ALA B N 1
ATOM 3706 C CA . ALA B 1 193 ? 55.450 -3.030 138.462 1.00 43.03 193 ALA B CA 1
ATOM 3707 C C . ALA B 1 193 ? 55.197 -2.490 139.873 1.00 43.15 193 ALA B C 1
ATOM 3708 O O . ALA B 1 193 ? 55.506 -3.166 140.852 1.00 43.34 193 ALA B O 1
ATOM 3710 N N . GLY B 1 194 ? 54.623 -1.294 139.979 1.00 43.19 194 GLY B N 1
ATOM 3711 C CA . GLY B 1 194 ? 54.364 -0.688 141.279 1.00 43.29 194 GLY B CA 1
ATOM 3712 C C . GLY B 1 194 ? 53.269 -1.336 142.115 1.00 43.36 194 GLY B C 1
ATOM 3713 O O . GLY B 1 194 ? 53.198 -1.103 143.324 1.00 43.86 194 GLY B O 1
ATOM 3714 N N . GLY B 1 195 ? 52.418 -2.158 141.504 1.00 43.08 195 GLY B N 1
ATOM 3715 C CA . GLY B 1 195 ? 51.343 -2.815 142.246 1.00 42.67 195 GLY B CA 1
ATOM 3716 C C . GLY B 1 195 ? 50.032 -2.104 141.977 1.00 42.42 195 GLY B C 1
ATOM 3717 O O . GLY B 1 195 ? 49.781 -1.652 140.837 1.00 42.25 195 GLY B O 1
ATOM 3718 N N . GLY B 1 196 ? 49.200 -2.001 143.015 1.00 41.72 196 GLY B N 1
ATOM 3719 C CA . GLY B 1 196 ? 47.896 -1.357 142.911 1.00 41.42 196 GLY B CA 1
ATOM 3720 C C . GLY B 1 196 ? 46.964 -2.073 141.943 1.00 41.16 196 GLY B C 1
ATOM 3721 O O . GLY B 1 196 ? 47.146 -3.254 141.659 1.00 41.09 196 GLY B O 1
ATOM 3722 N N . PHE B 1 197 ? 45.981 -1.338 141.424 1.00 40.91 197 PHE B N 1
ATOM 3723 C CA . PHE B 1 197 ? 44.920 -1.891 140.587 1.00 40.56 197 PHE B CA 1
ATOM 3724 C C . PHE B 1 197 ? 44.777 -1.116 139.280 1.00 40.47 197 PHE B C 1
ATOM 3725 O O . PHE B 1 197 ? 44.110 -0.063 139.261 1.00 41.00 197 PHE B O 1
ATOM 3733 N N . PRO B 1 198 ? 45.414 -1.616 138.194 1.00 39.65 198 PRO B N 1
ATOM 3734 C CA . PRO B 1 198 ? 45.453 -0.913 136.906 1.00 39.40 198 PRO B CA 1
ATOM 3735 C C . PRO B 1 198 ? 44.090 -0.414 136.448 1.00 38.79 198 PRO B C 1
ATOM 3736 O O . PRO B 1 198 ? 43.955 0.751 136.113 1.00 38.62 198 PRO B O 1
ATOM 3740 N N . THR B 1 199 ? 43.078 -1.272 136.503 1.00 38.17 199 THR B N 1
ATOM 3741 C CA . THR B 1 199 ? 41.745 -0.870 136.080 1.00 37.70 199 THR B CA 1
ATOM 3742 C C . THR B 1 199 ? 40.659 -1.431 136.996 1.00 37.31 199 THR B C 1
ATOM 3743 O O . THR B 1 199 ? 40.939 -2.140 137.983 1.00 37.30 199 THR B O 1
ATOM 3747 N N . LEU B 1 200 ? 39.411 -1.113 136.658 1.00 36.72 200 LEU B N 1
ATOM 3748 C CA . LEU B 1 200 ? 38.272 -1.689 137.334 1.00 36.26 200 LEU B CA 1
ATOM 3749 C C . LEU B 1 200 ? 38.205 -3.214 137.169 1.00 36.40 200 LEU B C 1
ATOM 3750 O O . LEU B 1 200 ? 37.604 -3.894 137.994 1.00 36.50 200 LEU B O 1
ATOM 3755 N N . GLN B 1 201 ? 38.858 -3.776 136.154 1.00 36.20 201 GLN B N 1
ATOM 3756 C CA . GLN B 1 201 ? 38.944 -5.230 136.070 1.00 36.27 201 GLN B CA 1
ATOM 3757 C C . GLN B 1 201 ? 39.578 -5.817 137.349 1.00 36.25 201 GLN B C 1
ATOM 3758 O O . GLN B 1 201 ? 39.019 -6.735 137.962 1.00 36.57 201 GLN B O 1
ATOM 3764 N N . GLU B 1 202 ? 40.720 -5.276 137.757 1.00 36.34 202 GLU B N 1
ATOM 3765 C CA . GLU B 1 202 ? 41.442 -5.768 138.934 1.00 36.54 202 GLU B CA 1
ATOM 3766 C C . GLU B 1 202 ? 40.874 -5.211 140.245 1.00 36.44 202 GLU B C 1
ATOM 3767 O O . GLU B 1 202 ? 40.862 -5.902 141.256 1.00 36.89 202 GLU B O 1
ATOM 3773 N N . ALA B 1 203 ? 40.415 -3.960 140.213 1.00 36.18 203 ALA B N 1
ATOM 3774 C CA . ALA B 1 203 ? 39.899 -3.264 141.387 1.00 35.68 203 ALA B CA 1
ATOM 3775 C C . ALA B 1 203 ? 38.486 -3.716 141.790 1.00 35.69 203 ALA B C 1
ATOM 3776 O O . ALA B 1 203 ? 38.195 -3.765 142.977 1.00 35.36 203 ALA B O 1
ATOM 3778 N N . VAL B 1 204 ? 37.633 -4.091 140.823 1.00 35.72 204 VAL B N 1
ATOM 3779 C CA . VAL B 1 204 ? 36.219 -4.397 141.106 1.00 35.58 204 VAL B CA 1
ATOM 3780 C C . VAL B 1 204 ? 35.722 -5.732 140.526 1.00 35.84 204 VAL B C 1
ATOM 3781 O O . VAL B 1 204 ? 35.230 -6.587 141.254 1.00 35.88 204 VAL B O 1
ATOM 3785 N N . TRP B 1 205 ? 35.859 -5.904 139.221 1.00 35.98 205 TRP B N 1
ATOM 3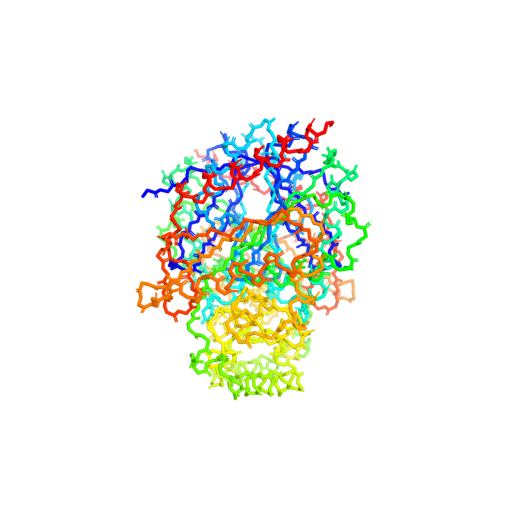786 C CA . TRP B 1 205 ? 35.175 -6.985 138.492 1.00 36.15 205 TRP B CA 1
ATOM 3787 C C . TRP B 1 205 ? 35.675 -8.390 138.858 1.00 36.21 205 TRP B C 1
ATOM 3788 O O . TRP B 1 205 ? 34.899 -9.227 139.349 1.00 35.92 205 TRP B O 1
ATOM 3799 N N . ASN B 1 206 ? 36.974 -8.621 138.669 1.00 36.44 206 ASN B N 1
ATOM 3800 C CA . ASN B 1 206 ? 37.629 -9.855 139.148 1.00 36.78 206 ASN B CA 1
ATOM 3801 C C . ASN B 1 206 ? 37.424 -10.187 140.657 1.00 36.85 206 ASN B C 1
ATOM 3802 O O . ASN B 1 206 ? 36.982 -11.283 140.995 1.00 36.63 206 ASN B O 1
ATOM 3807 N N . PRO B 1 207 ? 37.749 -9.252 141.571 1.00 36.98 207 PRO B N 1
ATOM 3808 C CA . PRO B 1 207 ? 37.528 -9.580 142.993 1.00 37.07 207 PRO B CA 1
ATOM 3809 C C . PRO B 1 207 ? 36.067 -9.794 143.424 1.00 36.75 207 PRO B C 1
ATOM 3810 O O . PRO B 1 207 ? 35.816 -10.653 144.243 1.00 36.75 207 PRO B O 1
ATOM 3814 N N . CYS B 1 208 ? 35.118 -9.047 142.869 1.00 36.61 208 CYS B N 1
ATOM 3815 C CA . CYS B 1 208 ? 33.702 -9.298 143.150 1.00 36.40 208 CYS B CA 1
ATOM 3816 C C . CYS B 1 208 ? 33.224 -10.661 142.650 1.00 36.79 208 CYS B C 1
ATOM 3817 O O . CYS B 1 208 ? 32.529 -11.372 143.371 1.00 36.80 208 CYS B O 1
ATOM 3820 N N . ILE B 1 209 ? 33.562 -11.036 141.412 1.00 37.23 209 ILE B N 1
ATOM 3821 C CA . ILE B 1 209 ? 33.061 -12.314 140.866 1.00 37.42 209 ILE B CA 1
ATOM 3822 C C . ILE B 1 209 ? 33.703 -13.522 141.574 1.00 37.39 209 ILE B C 1
ATOM 3823 O O . ILE B 1 209 ? 33.063 -14.554 141.758 1.00 37.64 209 ILE B O 1
ATOM 3828 N N . ARG B 1 210 ? 34.957 -13.369 141.991 1.00 37.63 210 ARG B N 1
ATOM 3829 C CA . ARG B 1 210 ? 35.717 -14.430 142.669 1.00 37.75 210 ARG B CA 1
ATOM 3830 C C . ARG B 1 210 ? 35.607 -14.359 144.190 1.00 37.69 210 ARG B C 1
ATOM 3831 O O . ARG B 1 210 ? 36.188 -15.185 144.892 1.00 37.45 210 ARG B O 1
ATOM 3839 N N . LYS B 1 211 ? 34.889 -13.349 144.680 1.00 37.76 211 LYS B N 1
ATOM 3840 C CA . LYS B 1 211 ? 34.689 -13.118 146.116 1.00 37.75 211 LYS B CA 1
ATOM 3841 C C . LYS B 1 211 ? 36.026 -12.990 146.858 1.00 37.46 211 LYS B C 1
ATOM 3842 O O . LYS B 1 211 ? 36.281 -13.675 147.860 1.00 37.26 211 LYS B O 1
ATOM 3848 N N . GLU B 1 212 ? 36.864 -12.099 146.329 1.00 37.15 212 GLU B N 1
ATOM 3849 C CA . GLU B 1 212 ? 38.165 -11.777 146.891 1.00 37.06 212 GLU B CA 1
ATOM 3850 C C . GLU B 1 212 ? 37.973 -10.543 147.760 1.00 36.40 212 GLU B C 1
ATOM 3851 O O . GLU B 1 212 ? 38.223 -9.422 147.320 1.00 36.09 212 GLU B O 1
ATOM 3857 N N . PHE B 1 213 ? 37.528 -10.730 148.998 1.00 35.89 213 PHE B N 1
ATOM 3858 C CA . PHE B 1 213 ? 37.075 -9.582 149.774 1.00 35.38 213 PHE B CA 1
ATOM 3859 C C . PHE B 1 213 ? 38.212 -8.761 150.356 1.00 34.51 213 PHE B C 1
ATOM 3860 O O . PHE B 1 213 ? 38.078 -7.547 150.471 1.00 34.40 213 PHE B O 1
ATOM 3868 N N . ASP B 1 214 ? 39.332 -9.401 150.679 1.00 33.66 214 ASP B N 1
ATOM 3869 C CA . ASP B 1 214 ? 40.522 -8.684 151.152 1.00 33.18 214 ASP B CA 1
ATOM 3870 C C . ASP B 1 214 ? 41.170 -7.829 150.042 1.00 32.97 214 ASP B C 1
ATOM 3871 O O . ASP B 1 214 ? 41.790 -6.804 150.322 1.00 32.60 214 ASP B O 1
ATOM 3876 N N . VAL B 1 215 ? 41.010 -8.249 148.789 1.00 32.77 215 VAL B N 1
ATOM 3877 C CA . VAL B 1 215 ? 41.405 -7.428 147.647 1.00 32.60 215 VAL B CA 1
ATOM 3878 C C . VAL B 1 215 ? 40.505 -6.188 147.582 1.00 32.56 215 VAL B C 1
ATOM 3879 O O . VAL B 1 215 ? 40.998 -5.058 147.494 1.00 32.53 215 VAL B O 1
ATOM 3883 N N . LEU B 1 216 ? 39.194 -6.395 147.664 1.00 32.55 216 LEU B N 1
ATOM 3884 C CA . LEU B 1 216 ? 38.227 -5.286 147.609 1.00 32.87 216 LEU B CA 1
ATOM 3885 C C . LEU B 1 216 ? 38.455 -4.223 148.711 1.00 33.14 216 LEU B C 1
ATOM 3886 O O . LEU B 1 216 ? 38.210 -3.029 148.497 1.00 33.25 216 LEU B O 1
ATOM 3891 N N . ARG B 1 217 ? 38.940 -4.665 149.872 1.00 33.24 217 ARG B N 1
ATOM 3892 C CA . ARG B 1 217 ? 39.299 -3.768 150.977 1.00 33.76 217 ARG B CA 1
ATOM 3893 C C . ARG B 1 217 ? 40.445 -2.861 150.571 1.00 33.85 217 ARG B C 1
ATOM 3894 O O . ARG B 1 217 ? 40.453 -1.674 150.906 1.00 33.91 217 ARG B O 1
ATOM 3902 N N . ARG B 1 218 ? 41.402 -3.425 149.839 1.00 34.19 218 ARG B N 1
ATOM 3903 C CA . ARG B 1 218 ? 42.532 -2.648 149.348 1.00 34.67 218 ARG B CA 1
ATOM 3904 C C . ARG B 1 218 ? 42.132 -1.643 148.259 1.00 34.46 218 ARG B C 1
ATOM 3905 O O . ARG B 1 218 ? 42.810 -0.638 148.085 1.00 34.55 218 ARG B O 1
ATOM 3913 N N . SER B 1 219 ? 41.028 -1.892 147.554 1.00 34.58 219 SER B N 1
ATOM 3914 C CA . SER B 1 219 ? 40.618 -1.023 146.441 1.00 34.64 219 SER B CA 1
ATOM 3915 C C . SER B 1 219 ? 39.492 -0.066 146.845 1.00 34.88 219 SER B C 1
ATOM 3916 O O . SER B 1 219 ? 39.761 1.030 147.318 1.00 34.64 219 SER B O 1
ATOM 3919 N N . VAL B 1 220 ? 38.244 -0.476 146.660 1.00 35.44 220 VAL B N 1
ATOM 3920 C CA . VAL B 1 220 ? 37.079 0.359 146.985 1.00 35.95 220 VAL B CA 1
ATOM 3921 C C . VAL B 1 220 ? 36.943 0.639 148.505 1.00 36.18 220 VAL B C 1
ATOM 3922 O O . VAL B 1 220 ? 36.334 1.633 148.909 1.00 36.32 220 VAL B O 1
ATOM 3926 N N . GLY B 1 221 ? 37.499 -0.242 149.337 1.00 36.25 221 GLY B N 1
ATOM 3927 C CA . GLY B 1 221 ? 37.561 -0.016 150.781 1.00 36.05 221 GLY B CA 1
ATOM 3928 C C . GLY B 1 221 ? 38.212 1.300 151.163 1.00 36.06 221 GLY B C 1
ATOM 3929 O O . GLY B 1 221 ? 37.802 1.939 152.128 1.00 35.91 221 GLY B O 1
ATOM 3930 N N . VAL B 1 222 ? 39.215 1.730 150.397 1.00 36.07 222 VAL B N 1
ATOM 3931 C CA . VAL B 1 222 ? 39.904 2.981 150.701 1.00 35.84 222 VAL B CA 1
ATOM 3932 C C . VAL B 1 222 ? 39.091 4.219 150.304 1.00 35.86 222 VAL B C 1
ATOM 3933 O O . VAL B 1 222 ? 39.426 5.335 150.701 1.00 35.56 222 VAL B O 1
ATOM 3937 N N . ILE B 1 223 ? 38.010 4.029 149.555 1.00 36.00 223 ILE B N 1
ATOM 3938 C CA . ILE B 1 223 ? 37.144 5.145 149.163 1.00 36.25 223 ILE B CA 1
ATOM 3939 C C . ILE B 1 223 ? 36.109 5.363 150.263 1.00 36.17 223 ILE B C 1
ATOM 3940 O O . ILE B 1 223 ? 35.244 4.500 150.489 1.00 36.32 223 ILE B O 1
ATOM 3945 N N . LYS B 1 224 ? 36.227 6.500 150.962 1.00 35.88 224 LYS B N 1
ATOM 3946 C CA . LYS B 1 224 ? 35.394 6.824 152.136 1.00 35.74 224 LYS B CA 1
ATOM 3947 C C . LYS B 1 224 ? 34.413 7.944 151.820 1.00 35.42 224 LYS B C 1
ATOM 3948 O O . LYS B 1 224 ? 33.900 8.591 152.724 1.00 35.61 224 LYS B O 1
ATOM 3954 N N . VAL B 1 225 ? 34.168 8.178 150.537 1.00 35.20 225 VAL B N 1
ATOM 3955 C CA . VAL B 1 225 ? 33.264 9.232 150.083 1.00 35.01 225 VAL B CA 1
ATOM 3956 C C . VAL B 1 225 ? 32.406 8.630 148.986 1.00 35.14 225 VAL B C 1
ATOM 3957 O O . VAL B 1 225 ? 32.723 7.547 148.507 1.00 35.21 225 VAL B O 1
ATOM 3961 N N . PRO B 1 226 ? 31.312 9.305 148.591 1.00 35.43 226 PRO B N 1
ATOM 3962 C CA . PRO B 1 226 ? 30.455 8.748 147.550 1.00 35.92 226 PRO B CA 1
ATOM 3963 C C . PRO B 1 226 ? 31.202 8.301 146.261 1.00 36.64 226 PRO B C 1
ATOM 3964 O O . PRO B 1 226 ? 32.126 8.981 145.803 1.00 36.36 226 PRO B O 1
ATOM 3968 N N . LEU B 1 227 ? 30.778 7.170 145.708 1.00 37.60 227 LEU B N 1
ATOM 3969 C CA . LEU B 1 227 ? 31.450 6.523 144.591 1.00 38.43 227 LEU B CA 1
ATOM 3970 C C . LEU B 1 227 ? 30.458 6.218 143.458 1.00 39.17 227 LEU B C 1
ATOM 3971 O O . LEU B 1 227 ? 29.365 5.692 143.701 1.00 39.48 227 LEU B O 1
ATOM 3976 N N . LEU B 1 228 ? 30.843 6.592 142.237 1.00 39.77 228 LEU B N 1
ATOM 3977 C CA . LEU B 1 228 ? 30.126 6.198 141.017 1.00 40.21 228 LEU B CA 1
ATOM 3978 C C . LEU B 1 228 ? 31.030 5.284 140.225 1.00 40.47 228 LEU B C 1
ATOM 3979 O O . LEU B 1 228 ? 32.151 5.661 139.926 1.00 40.37 228 LEU B O 1
ATOM 3984 N N . LEU B 1 229 ? 30.557 4.076 139.922 1.00 41.30 229 LEU B N 1
ATOM 3985 C CA . LEU B 1 229 ? 31.227 3.212 138.956 1.00 42.05 229 LEU B CA 1
ATOM 3986 C C . LEU B 1 229 ? 30.439 3.217 137.650 1.00 42.41 229 LEU B C 1
ATOM 3987 O O . LEU B 1 229 ? 29.219 3.028 137.642 1.00 42.36 229 LEU B O 1
ATOM 3992 N N . MET B 1 230 ? 31.168 3.462 136.566 1.00 42.91 230 MET B N 1
ATOM 3993 C CA . MET B 1 230 ? 30.641 3.512 135.215 1.00 43.18 230 MET B CA 1
ATOM 3994 C C . MET B 1 230 ? 31.281 2.360 134.460 1.00 43.29 230 MET B C 1
ATOM 3995 O O . MET B 1 230 ? 32.473 2.366 134.199 1.00 43.38 230 MET B O 1
ATOM 4000 N N . LEU B 1 231 ? 30.486 1.345 134.162 1.00 43.63 231 LEU B N 1
ATOM 4001 C CA . LEU B 1 231 ? 31.006 0.109 133.585 1.00 43.92 231 LEU B CA 1
ATOM 4002 C C . LEU B 1 231 ? 30.543 -0.082 132.139 1.00 43.81 231 LEU B C 1
ATOM 4003 O O . LEU B 1 231 ? 29.386 0.166 131.814 1.00 43.26 231 LEU B O 1
ATOM 4008 N N . ALA B 1 232 ? 31.481 -0.500 131.290 1.00 44.16 232 ALA B N 1
ATOM 4009 C CA . ALA B 1 232 ? 31.211 -0.858 129.898 1.00 44.23 232 ALA B CA 1
ATOM 4010 C C . ALA B 1 232 ? 31.890 -2.184 129.561 1.00 44.55 232 ALA B C 1
ATOM 4011 O O . ALA B 1 232 ? 32.658 -2.725 130.348 1.00 44.62 232 ALA B O 1
ATOM 4013 N N . HIS B 1 233 ? 31.577 -2.715 128.386 1.00 44.90 233 HIS B N 1
ATOM 4014 C CA . HIS B 1 233 ? 32.218 -3.940 127.885 1.00 45.01 233 HIS B CA 1
ATOM 4015 C C . HIS B 1 233 ? 31.934 -4.096 126.417 1.00 44.92 233 HIS B C 1
ATOM 4016 O O . HIS B 1 233 ? 30.937 -3.574 125.916 1.00 44.76 233 HIS B O 1
ATOM 4023 N N . ASN B 1 234 ? 32.811 -4.817 125.732 1.00 45.01 234 ASN B N 1
ATOM 4024 C CA . ASN B 1 234 ? 32.574 -5.152 124.324 1.00 45.27 234 ASN B CA 1
ATOM 4025 C C . ASN B 1 234 ? 31.282 -5.991 124.223 1.00 45.60 234 ASN B C 1
ATOM 4026 O O . ASN B 1 234 ? 30.954 -6.743 125.148 1.00 45.17 234 ASN B O 1
ATOM 4031 N N . VAL B 1 235 ? 30.557 -5.821 123.110 1.00 46.14 235 VAL B N 1
ATOM 4032 C CA . VAL B 1 235 ? 29.255 -6.481 122.863 1.00 46.63 235 VAL B CA 1
ATOM 4033 C C . VAL B 1 235 ? 29.295 -7.992 123.139 1.00 46.90 235 VAL B C 1
ATOM 4034 O O . VAL B 1 235 ? 28.338 -8.545 123.684 1.00 46.88 235 VAL B O 1
ATOM 4038 N N . GLN B 1 236 ? 30.414 -8.628 122.769 1.00 47.30 236 GLN B N 1
ATOM 4039 C CA . GLN B 1 236 ? 30.625 -10.084 122.886 1.00 47.59 236 GLN B CA 1
ATOM 4040 C C . GLN B 1 236 ? 30.455 -10.585 124.324 1.00 47.41 236 GLN B C 1
ATOM 4041 O O . GLN B 1 236 ? 29.921 -11.661 124.544 1.00 47.68 236 GLN B O 1
ATOM 4047 N N . TYR B 1 237 ? 30.900 -9.791 125.294 1.00 47.26 237 TYR B N 1
ATOM 4048 C CA . TYR B 1 237 ? 30.872 -10.195 126.686 1.00 46.94 237 TYR B CA 1
ATOM 4049 C C . TYR B 1 237 ? 29.512 -9.852 127.300 1.00 46.90 237 TYR B C 1
ATOM 4050 O O . TYR B 1 237 ? 29.110 -8.692 127.343 1.00 46.97 237 TYR B O 1
ATOM 4059 N N . LYS B 1 238 ? 28.809 -10.877 127.767 1.00 46.83 238 LYS B N 1
ATOM 4060 C CA . LYS B 1 238 ? 27.454 -10.728 128.286 1.00 46.79 238 LYS B CA 1
ATOM 4061 C C . LYS B 1 238 ? 27.433 -11.126 129.772 1.00 46.68 238 LYS B C 1
ATOM 4062 O O . LYS B 1 238 ? 27.105 -12.260 130.101 1.00 46.41 238 LYS B O 1
ATOM 4065 N N . PRO B 1 239 ? 27.816 -10.192 130.671 1.00 46.85 239 PRO B N 1
ATOM 4066 C CA . PRO B 1 239 ? 27.801 -10.458 132.117 1.00 47.06 239 PRO B CA 1
ATOM 4067 C C . PRO B 1 239 ? 26.446 -10.968 132.581 1.00 47.29 239 PRO B C 1
ATOM 4068 O O . PRO B 1 239 ? 25.423 -10.353 132.276 1.00 47.36 239 PRO B O 1
ATOM 4072 N N . SER B 1 240 ? 26.450 -12.100 133.280 1.00 47.54 240 SER B N 1
ATOM 4073 C CA . SER B 1 240 ? 25.244 -12.688 133.875 1.00 47.77 240 SER B CA 1
ATOM 4074 C C . SER B 1 240 ? 24.526 -11.701 134.811 1.00 47.77 240 SER B C 1
ATOM 4075 O O . SER B 1 240 ? 25.161 -10.817 135.366 1.00 47.53 240 SER B O 1
ATOM 4078 N N . ASP B 1 241 ? 23.209 -11.847 134.969 1.00 48.05 241 ASP B N 1
ATOM 4079 C CA . ASP B 1 241 ? 22.451 -11.061 135.965 1.00 48.41 241 ASP B CA 1
ATOM 4080 C C . ASP B 1 241 ? 22.980 -11.327 137.375 1.00 48.49 241 ASP B C 1
ATOM 4081 O O . ASP B 1 241 ? 23.063 -10.406 138.216 1.00 48.08 241 ASP B O 1
ATOM 4086 N N . GLU B 1 242 ? 23.332 -12.598 137.597 1.00 48.80 242 GLU B N 1
ATOM 4087 C CA . GLU B 1 242 ? 23.983 -13.060 138.812 1.00 49.25 242 GLU B CA 1
ATOM 4088 C C . GLU B 1 242 ? 25.274 -12.291 139.048 1.00 49.31 242 GLU B C 1
ATOM 4089 O O . GLU B 1 242 ? 25.516 -11.787 140.146 1.00 49.21 242 GLU B O 1
ATOM 4095 N N . GLU B 1 243 ? 26.098 -12.210 138.005 1.00 49.32 243 GLU B N 1
ATOM 4096 C CA . GLU B 1 243 ? 27.371 -11.504 138.078 1.00 49.42 243 GLU B CA 1
ATOM 4097 C C . GLU B 1 243 ? 27.203 -9.998 138.322 1.00 49.39 243 GLU B C 1
ATOM 4098 O O . GLU B 1 243 ? 27.993 -9.404 139.053 1.00 48.97 243 GLU B O 1
ATOM 4104 N N . VAL B 1 244 ? 26.183 -9.404 137.700 1.00 49.53 244 VAL B N 1
ATOM 4105 C CA . VAL B 1 244 ? 25.812 -8.008 137.946 1.00 49.68 244 VAL B CA 1
ATOM 4106 C C . VAL B 1 244 ? 25.370 -7.811 139.414 1.00 49.69 244 VAL B C 1
ATOM 4107 O O . VAL B 1 244 ? 25.733 -6.823 140.043 1.00 50.08 244 VAL B O 1
ATOM 4111 N N . GLY B 1 245 ? 24.621 -8.765 139.953 1.00 49.87 245 GLY B N 1
ATOM 4112 C CA . GLY B 1 245 ? 24.170 -8.737 141.357 1.00 49.98 245 GLY B CA 1
ATOM 4113 C C . GLY B 1 245 ? 25.324 -8.930 142.322 1.00 50.14 245 GLY B C 1
ATOM 4114 O O . GLY B 1 245 ? 25.452 -8.197 143.311 1.00 50.58 245 GLY B O 1
ATOM 4115 N N . THR B 1 246 ? 26.198 -9.882 142.011 1.00 50.12 246 THR B N 1
ATOM 4116 C CA . THR B 1 246 ? 27.396 -10.134 142.822 1.00 50.09 246 THR B CA 1
ATOM 4117 C C . THR B 1 246 ? 28.321 -8.951 142.885 1.00 50.06 246 THR B C 1
ATOM 4118 O O . THR B 1 246 ? 28.890 -8.657 143.943 1.00 50.16 246 THR B O 1
ATOM 4122 N N . VAL B 1 247 ? 28.485 -8.263 141.759 1.00 50.08 247 VAL B N 1
ATOM 4123 C CA . VAL B 1 247 ? 29.344 -7.082 141.716 1.00 49.84 247 VAL B CA 1
ATOM 4124 C C . VAL B 1 247 ? 28.750 -5.900 142.496 1.00 50.18 247 VAL B C 1
ATOM 4125 O O . VAL B 1 247 ? 29.467 -5.214 143.224 1.00 49.98 247 VAL B O 1
ATOM 4129 N N . LEU B 1 248 ? 27.451 -5.663 142.315 1.00 50.92 248 LEU B N 1
ATOM 4130 C CA . LEU B 1 248 ? 26.712 -4.629 143.049 1.00 51.60 248 LEU B CA 1
ATOM 4131 C C . LEU B 1 248 ? 26.811 -4.841 144.559 1.00 52.32 248 LEU B C 1
ATOM 4132 O O . LEU B 1 248 ? 27.096 -3.909 145.304 1.00 52.36 248 LEU B O 1
ATOM 4137 N N . GLU B 1 249 ? 26.577 -6.069 144.997 1.00 53.06 249 GLU B N 1
ATOM 4138 C CA . GLU B 1 249 ? 26.644 -6.370 146.410 1.00 53.82 249 GLU B CA 1
ATOM 4139 C C . GLU B 1 249 ? 28.075 -6.308 146.929 1.00 54.21 249 GLU B C 1
ATOM 4140 O O . GLU B 1 249 ? 28.326 -5.752 148.017 1.00 54.39 249 GLU B O 1
ATOM 4146 N N . GLY B 1 250 ? 29.008 -6.869 146.167 1.00 54.44 250 GLY B N 1
ATOM 4147 C CA . GLY B 1 250 ? 30.422 -6.834 146.540 1.00 54.95 250 GLY B CA 1
ATOM 4148 C C . GLY B 1 250 ? 30.970 -5.430 146.703 1.00 55.52 250 GLY B C 1
ATOM 4149 O O . GLY B 1 250 ? 31.793 -5.164 147.595 1.00 55.94 250 GLY B O 1
ATOM 4150 N N . VAL B 1 251 ? 30.535 -4.517 145.837 1.00 55.89 251 VAL B N 1
ATOM 4151 C CA . VAL B 1 251 ? 31.008 -3.132 145.896 1.00 56.07 251 VAL B CA 1
ATOM 4152 C C . VAL B 1 251 ? 30.349 -2.367 147.048 1.00 56.29 251 VAL B C 1
ATOM 4153 O O . VAL B 1 251 ? 31.025 -1.602 147.735 1.00 56.16 251 VAL B O 1
ATOM 4157 N N . ARG B 1 252 ? 29.036 -2.526 147.200 1.00 56.59 252 ARG B N 1
ATOM 4158 C CA . ARG B 1 252 ? 28.307 -1.864 148.275 1.00 57.40 252 ARG B CA 1
ATOM 4159 C C . ARG B 1 252 ? 28.799 -2.297 149.659 1.00 57.01 252 ARG B C 1
ATOM 4160 O O . ARG B 1 252 ? 29.158 -1.376 150.486 1.00 56.83 252 ARG B O 1
ATOM 4168 N N . ASP B 1 253 ? 28.799 -3.645 149.914 1.00 57.07 253 ASP B N 1
ATOM 4169 C CA . ASP B 1 253 ? 29.298 -4.176 151.190 1.00 56.98 253 ASP B CA 1
ATOM 4170 C C . ASP B 1 253 ? 30.769 -3.863 151.544 1.00 57.30 253 ASP B C 1
ATOM 4171 O O . ASP B 1 253 ? 31.124 -3.921 152.730 1.00 57.54 253 ASP B O 1
ATOM 4176 N N . HIS B 1 254 ? 31.627 -3.520 150.574 1.00 56.97 254 HIS B N 1
ATOM 4177 C CA . HIS B 1 254 ? 33.067 -3.392 150.886 1.00 56.71 254 HIS B CA 1
ATOM 4178 C C . HIS B 1 254 ? 33.712 -2.047 150.572 1.00 56.87 254 HIS B C 1
ATOM 4179 O O . HIS B 1 254 ? 34.866 -1.840 150.927 1.00 56.65 254 HIS B O 1
ATOM 4186 N N . THR B 1 255 ? 32.965 -1.125 149.965 1.00 57.18 255 THR B N 1
ATOM 4187 C CA . THR B 1 255 ? 33.397 0.260 149.891 1.00 57.87 255 THR B CA 1
ATOM 4188 C C . THR B 1 255 ? 33.343 0.912 151.283 1.00 58.23 255 THR B C 1
ATOM 4189 O O . THR B 1 255 ? 32.515 0.555 152.107 1.00 58.20 255 THR B O 1
ATOM 4193 N N . GLY B 1 256 ? 34.239 1.864 151.529 1.00 58.85 256 GLY B N 1
ATOM 4194 C CA . GLY B 1 256 ? 34.333 2.544 152.834 1.00 59.37 256 GLY B CA 1
ATOM 4195 C C . GLY B 1 256 ? 33.314 3.651 153.048 1.00 59.63 256 GLY B C 1
ATOM 4196 O O . GLY B 1 256 ? 33.294 4.276 154.097 1.00 59.89 256 GLY B O 1
ATOM 4197 N N . CYS B 1 257 ? 32.513 3.920 152.023 1.00 60.00 257 CYS B N 1
ATOM 4198 C CA . CYS B 1 257 ? 31.301 4.709 152.127 1.00 60.01 257 CYS B CA 1
ATOM 4199 C C . CYS B 1 257 ? 30.152 3.787 151.715 1.00 60.11 257 CYS B C 1
ATOM 4200 O O . CYS B 1 257 ? 30.336 2.955 150.838 1.00 60.37 257 CYS B O 1
ATOM 4203 N N . ASN B 1 258 ? 28.984 3.918 152.344 1.00 59.74 258 ASN B N 1
ATOM 4204 C CA . ASN B 1 258 ? 27.792 3.209 151.895 1.00 59.65 258 ASN B CA 1
ATOM 4205 C C . ASN B 1 258 ? 27.168 3.767 150.611 1.00 59.54 258 ASN B C 1
ATOM 4206 O O . ASN B 1 258 ? 26.403 3.057 149.947 1.00 60.19 258 ASN B O 1
ATOM 4208 N N . ARG B 1 259 ? 27.500 5.004 150.245 1.00 59.18 259 ARG B N 1
ATOM 4209 C CA . ARG B 1 259 ? 26.929 5.649 149.058 1.00 58.81 259 ARG B CA 1
ATOM 4210 C C . ARG B 1 259 ? 27.712 5.327 147.779 1.00 58.01 259 ARG B C 1
ATOM 4211 O O . ARG B 1 259 ? 28.511 6.119 147.298 1.00 57.71 259 ARG B O 1
ATOM 4219 N N . VAL B 1 260 ? 27.464 4.139 147.240 1.00 57.25 260 VAL B N 1
ATOM 4220 C CA . VAL B 1 260 ? 28.054 3.727 145.974 1.00 56.43 260 VAL B CA 1
ATOM 4221 C C . VAL B 1 260 ? 26.936 3.609 144.947 1.00 55.53 260 VAL B C 1
ATOM 4222 O O . VAL B 1 260 ? 25.852 3.130 145.269 1.00 55.14 260 VAL B O 1
ATOM 4226 N N . THR B 1 261 ? 27.206 4.075 143.727 1.00 54.47 261 THR B N 1
ATOM 4227 C CA . THR B 1 261 ? 26.324 3.836 142.579 1.00 53.70 261 THR B CA 1
ATOM 4228 C C . THR B 1 261 ? 27.096 3.053 141.500 1.00 52.90 261 THR B C 1
ATOM 4229 O O . THR B 1 261 ? 28.232 3.365 141.198 1.00 52.42 261 THR B O 1
ATOM 4233 N N . VAL B 1 262 ? 26.464 2.011 140.965 1.00 52.22 262 VAL B N 1
ATOM 4234 C CA . VAL B 1 262 ? 27.031 1.203 139.893 1.00 51.42 262 VAL B CA 1
ATOM 4235 C C . VAL B 1 262 ? 26.102 1.278 138.693 1.00 50.91 262 VAL B C 1
ATOM 4236 O O . VAL B 1 262 ? 24.968 0.831 138.772 1.00 50.71 262 VAL B O 1
ATOM 4240 N N . SER B 1 263 ? 26.584 1.874 137.599 1.00 50.35 263 SER B N 1
ATOM 4241 C CA . SER B 1 263 ? 25.792 2.022 136.380 1.00 49.79 263 SER B CA 1
ATOM 4242 C C . SER B 1 263 ? 26.515 1.402 135.182 1.00 49.42 263 SER B C 1
ATOM 4243 O O . SER B 1 263 ? 27.747 1.407 135.116 1.00 49.23 263 SER B O 1
ATOM 4246 N N . TYR B 1 264 ? 25.722 0.890 134.242 1.00 48.93 264 TYR B N 1
ATOM 4247 C CA . TYR B 1 264 ? 26.205 0.264 133.024 1.00 48.67 264 TYR B CA 1
ATOM 4248 C C . TYR B 1 264 ? 25.859 1.150 131.836 1.00 48.81 264 TYR B C 1
ATOM 4249 O O . TYR B 1 264 ? 24.769 1.735 131.779 1.00 48.49 264 TYR B O 1
ATOM 4258 N N . PHE B 1 265 ? 26.818 1.249 130.907 1.00 49.07 265 PHE B N 1
ATOM 4259 C CA . PHE B 1 265 ? 26.751 2.143 129.752 1.00 49.21 265 PHE B CA 1
ATOM 4260 C C . PHE B 1 265 ? 26.975 1.385 128.433 1.00 49.08 265 PHE B C 1
ATOM 4261 O O . PHE B 1 265 ? 27.729 0.410 128.362 1.00 48.83 265 PHE B O 1
ATOM 4269 N N . ASN B 1 266 ? 26.302 1.852 127.388 1.00 49.07 266 ASN B N 1
ATOM 4270 C CA . ASN B 1 266 ? 26.333 1.202 126.072 1.00 49.04 266 ASN B CA 1
ATOM 4271 C C . ASN B 1 266 ? 27.464 1.720 125.183 1.00 48.57 266 ASN B C 1
ATOM 4272 O O . ASN B 1 266 ? 27.259 1.942 124.005 1.00 48.53 266 ASN B O 1
ATOM 4277 N N . ASP B 1 267 ? 28.649 1.899 125.763 1.00 48.18 267 ASP B N 1
ATOM 4278 C CA . ASP B 1 267 ? 29.828 2.326 125.026 1.00 47.77 267 ASP B CA 1
ATOM 4279 C C . ASP B 1 267 ? 30.235 1.235 124.050 1.00 47.38 267 ASP B C 1
ATOM 4280 O O . ASP B 1 267 ? 30.152 0.051 124.366 1.00 47.30 267 ASP B O 1
ATOM 4285 N N . THR B 1 268 ? 30.673 1.638 122.862 1.00 46.91 268 THR B N 1
ATOM 4286 C CA . THR B 1 268 ? 31.274 0.713 121.916 1.00 46.53 268 THR B CA 1
ATOM 4287 C C . THR B 1 268 ? 32.735 0.568 122.331 1.00 46.14 268 THR B C 1
ATOM 4288 O O . THR B 1 268 ? 33.424 1.569 122.538 1.00 45.82 268 THR B O 1
ATOM 4292 N N . CYS B 1 269 ? 33.176 -0.680 122.494 1.00 45.89 269 CYS B N 1
ATOM 4293 C CA . CYS B 1 269 ? 34.531 -1.007 122.930 1.00 45.61 269 CYS B CA 1
ATOM 4294 C C . CYS B 1 269 ? 35.163 -2.002 121.977 1.00 45.93 269 CYS B C 1
ATOM 4295 O O . CYS B 1 269 ? 34.457 -2.827 121.392 1.00 45.93 269 CYS B O 1
ATOM 4298 N N . ASP B 1 270 ? 36.486 -1.949 121.808 1.00 46.11 270 ASP B N 1
ATOM 4299 C CA . ASP B 1 270 ? 37.160 -2.980 120.993 1.00 46.20 270 ASP B CA 1
ATOM 4300 C C . ASP B 1 270 ? 37.277 -4.261 121.822 1.00 46.44 270 ASP B C 1
ATOM 4301 O O . ASP B 1 270 ? 36.679 -4.356 122.885 1.00 46.08 270 ASP B O 1
ATOM 4306 N N . GLU B 1 271 ? 38.032 -5.246 121.353 1.00 46.93 271 GLU B N 1
ATOM 4307 C CA . GLU B 1 271 ? 38.183 -6.500 122.107 1.00 47.52 271 GLU B CA 1
ATOM 4308 C C . GLU B 1 271 ? 39.385 -6.486 123.079 1.00 47.38 271 GLU B C 1
ATOM 4309 O O . GLU B 1 271 ? 39.745 -7.523 123.648 1.00 47.50 271 GLU B O 1
ATOM 4315 N N . LEU B 1 272 ? 39.964 -5.302 123.285 1.00 47.06 272 LEU B N 1
ATOM 4316 C CA . LEU B 1 272 ? 41.120 -5.109 124.157 1.00 46.82 272 LEU B CA 1
ATOM 4317 C C . LEU B 1 272 ? 40.847 -4.025 125.219 1.00 46.48 272 LEU B C 1
ATOM 4318 O O . LEU B 1 272 ? 41.769 -3.374 125.713 1.00 46.24 272 LEU B O 1
ATOM 4323 N N . ARG B 1 273 ? 39.563 -3.845 125.532 1.00 46.31 273 ARG B N 1
ATOM 4324 C CA . ARG B 1 273 ? 39.068 -3.005 126.631 1.00 46.33 273 ARG B CA 1
ATOM 4325 C C . ARG B 1 273 ? 39.348 -1.518 126.462 1.00 46.73 273 ARG B C 1
ATOM 4326 O O . ARG B 1 273 ? 39.610 -0.823 127.423 1.00 46.48 273 ARG B O 1
ATOM 4334 N N . ARG B 1 274 ? 39.284 -1.039 125.227 1.00 47.37 274 ARG B N 1
ATOM 4335 C CA . ARG B 1 274 ? 39.302 0.401 124.985 1.00 47.66 274 ARG B CA 1
ATOM 4336 C C . ARG B 1 274 ? 37.959 0.853 124.422 1.00 47.17 274 ARG B C 1
ATOM 4337 O O . ARG B 1 274 ? 37.341 0.142 123.655 1.00 46.95 274 ARG B O 1
ATOM 4345 N N . VAL B 1 275 ? 37.498 2.015 124.859 1.00 46.88 275 VAL B N 1
ATOM 4346 C CA . VAL B 1 275 ? 36.269 2.620 124.362 1.00 46.91 275 VAL B CA 1
ATOM 4347 C C . VAL B 1 275 ? 36.560 3.284 123.014 1.00 47.05 275 VAL B C 1
ATOM 4348 O O . VAL B 1 275 ? 37.496 4.092 122.906 1.00 46.96 275 VAL B O 1
ATOM 4352 N N . LEU B 1 276 ? 35.767 2.924 122.004 1.00 46.97 276 LEU B N 1
ATOM 4353 C CA . LEU B 1 276 ? 35.841 3.523 120.670 1.00 47.09 276 LEU B CA 1
ATOM 4354 C C . LEU B 1 276 ? 34.836 4.666 120.555 1.00 47.26 276 LEU B C 1
ATOM 4355 O O . LEU B 1 276 ? 35.144 5.718 120.002 1.00 47.08 276 LEU B O 1
ATOM 4360 N N . LYS B 1 277 ? 33.631 4.446 121.079 1.00 47.50 277 LYS B N 1
ATOM 4361 C CA . LYS B 1 277 ? 32.607 5.483 121.119 1.00 47.69 277 LYS B CA 1
ATOM 4362 C C . LYS B 1 277 ? 31.809 5.359 122.410 1.00 47.95 277 LYS B C 1
ATOM 4363 O O . LYS B 1 277 ? 31.212 4.312 122.694 1.00 48.01 277 LYS B O 1
ATOM 4365 N N . ALA B 1 278 ? 31.822 6.426 123.203 1.00 48.08 278 ALA B N 1
ATOM 4366 C CA . ALA B 1 278 ? 31.108 6.456 124.473 1.00 48.15 278 ALA B CA 1
ATOM 4367 C C . ALA B 1 278 ? 29.636 6.693 124.184 1.00 48.24 278 ALA B C 1
ATOM 4368 O O . ALA B 1 278 ? 29.302 7.347 123.198 1.00 48.14 278 ALA B O 1
ATOM 4370 N N . ALA B 1 279 ? 28.769 6.146 125.033 1.00 48.39 279 ALA B N 1
ATOM 4371 C CA . ALA B 1 279 ? 27.358 6.494 125.019 1.00 48.63 279 ALA B CA 1
ATOM 4372 C C . ALA B 1 279 ? 27.223 7.908 125.585 1.00 48.96 279 ALA B C 1
ATOM 4373 O O . ALA B 1 279 ? 26.984 8.096 126.779 1.00 49.01 279 ALA B O 1
A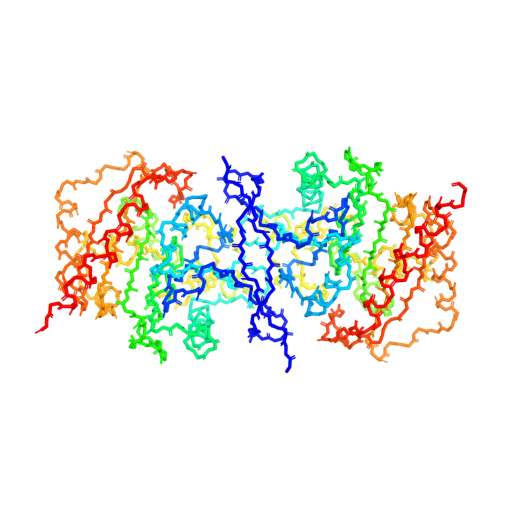TOM 4375 N N . GLU B 1 280 ? 27.392 8.886 124.697 1.00 49.38 280 GLU B N 1
ATOM 4376 C CA . GLU B 1 280 ? 27.517 10.320 125.029 1.00 49.85 280 GLU B CA 1
ATOM 4377 C C . GLU B 1 280 ? 26.520 10.824 126.091 1.00 49.84 280 GLU B C 1
ATOM 4378 O O . GLU B 1 280 ? 26.914 11.215 127.192 1.00 49.59 280 GLU B O 1
ATOM 4384 N N . SER B 1 281 ? 25.239 10.821 125.730 1.00 49.99 281 SER B N 1
ATOM 4385 C CA . SER B 1 281 ? 24.159 11.307 126.589 1.00 50.27 281 SER B CA 1
ATOM 4386 C C . SER B 1 281 ? 24.108 10.586 127.930 1.00 50.45 281 SER B C 1
ATOM 4387 O O . SER B 1 281 ? 23.783 11.194 128.948 1.00 50.40 281 SER B O 1
ATOM 4390 N N . GLU B 1 282 ? 24.424 9.291 127.914 1.00 50.75 282 GLU B N 1
ATOM 4391 C CA . GLU B 1 282 ? 24.343 8.442 129.105 1.00 51.06 282 GLU B CA 1
ATOM 4392 C C . GLU B 1 282 ? 25.400 8.843 130.131 1.00 51.04 282 GLU B C 1
ATOM 4393 O O . GLU B 1 282 ? 25.103 8.950 131.319 1.00 50.98 282 GLU B O 1
ATOM 4399 N N . HIS B 1 283 ? 26.629 9.066 129.673 1.00 51.15 283 HIS B N 1
ATOM 4400 C CA . HIS B 1 283 ? 27.708 9.455 130.587 1.00 51.25 283 HIS B CA 1
ATOM 4401 C C . HIS B 1 283 ? 27.403 10.785 131.269 1.00 51.46 283 HIS B C 1
ATOM 4402 O O . HIS B 1 283 ? 27.548 10.911 132.485 1.00 51.50 283 HIS B O 1
ATOM 4409 N N . VAL B 1 284 ? 26.966 11.763 130.485 1.00 51.73 284 VAL B N 1
ATOM 4410 C CA . VAL B 1 284 ? 26.751 13.113 130.990 1.00 52.04 284 VAL B CA 1
ATOM 4411 C C . VAL B 1 284 ? 25.640 13.125 132.026 1.00 52.37 284 VAL B C 1
ATOM 4412 O O . VAL B 1 284 ? 25.797 13.740 133.076 1.00 52.50 284 VAL B O 1
ATOM 4416 N N . ALA B 1 285 ? 24.541 12.425 131.736 1.00 52.75 285 ALA B N 1
ATOM 4417 C CA . ALA B 1 285 ? 23.378 12.353 132.629 1.00 53.01 285 ALA B CA 1
ATOM 4418 C C . ALA B 1 285 ? 23.671 11.626 133.941 1.00 53.28 285 ALA B C 1
ATOM 4419 O O . ALA B 1 285 ? 23.201 12.041 135.000 1.00 53.13 285 ALA B O 1
ATOM 4421 N N . ALA B 1 286 ? 24.432 10.534 133.860 1.00 53.59 286 ALA B N 1
ATOM 4422 C CA . ALA B 1 286 ? 24.839 9.782 135.048 1.00 53.76 286 ALA B CA 1
ATOM 4423 C C . ALA B 1 286 ? 25.760 10.602 135.959 1.00 54.05 286 ALA B C 1
ATOM 4424 O O . ALA B 1 286 ? 25.679 10.495 137.173 1.00 54.14 286 ALA B O 1
ATOM 4426 N N . ILE B 1 287 ? 26.622 11.431 135.378 1.00 54.45 287 ILE B N 1
ATOM 4427 C CA . ILE B 1 287 ? 27.539 12.268 136.167 1.00 54.74 287 ILE B CA 1
ATOM 4428 C C . ILE B 1 287 ? 26.782 13.431 136.832 1.00 55.16 287 ILE B C 1
ATOM 4429 O O . ILE B 1 287 ? 26.898 13.632 138.040 1.00 55.10 287 ILE B O 1
ATOM 4434 N N . LEU B 1 288 ? 26.007 14.180 136.048 1.00 55.69 288 LEU B N 1
ATOM 4435 C CA . LEU B 1 288 ? 25.223 15.308 136.579 1.00 56.12 288 LEU B CA 1
ATOM 4436 C C . LEU B 1 288 ? 24.331 14.878 137.734 1.00 56.45 288 LEU B C 1
ATOM 4437 O O . LEU B 1 288 ? 24.285 15.544 138.777 1.00 56.69 288 LEU B O 1
ATOM 4442 N N . GLN B 1 289 ? 23.634 13.758 137.542 1.00 56.73 289 GLN B N 1
ATOM 4443 C CA . GLN B 1 289 ? 22.709 13.232 138.533 1.00 56.83 289 GLN B CA 1
ATOM 4444 C C . GLN B 1 289 ? 23.374 12.646 139.779 1.00 56.82 289 GLN B C 1
ATOM 4445 O O . GLN B 1 289 ? 22.818 12.743 140.876 1.00 56.72 289 GLN B O 1
ATOM 4451 N N . PHE B 1 290 ? 24.531 12.010 139.612 1.00 56.81 290 PHE B N 1
ATOM 4452 C CA . PHE B 1 290 ? 25.303 11.519 140.755 1.00 56.94 290 PHE B CA 1
ATOM 4453 C C . PHE B 1 290 ? 25.772 12.686 141.628 1.00 57.44 290 PHE B C 1
ATOM 4454 O O . PHE B 1 290 ? 25.606 12.660 142.844 1.00 57.41 290 PHE B O 1
ATOM 4462 N N . LEU B 1 291 ? 26.324 13.724 141.008 1.00 58.11 291 LEU B N 1
ATOM 4463 C CA . LEU B 1 291 ? 26.757 14.901 141.763 1.00 58.54 291 LEU B CA 1
ATOM 4464 C C . LEU B 1 291 ? 25.591 15.619 142.459 1.00 59.09 291 LEU B C 1
ATOM 4465 O O . LEU B 1 291 ? 25.743 16.095 143.585 1.00 59.12 291 LEU B O 1
ATOM 4470 N N . ALA B 1 292 ? 24.433 15.664 141.800 1.00 59.61 292 ALA B N 1
ATOM 4471 C CA . ALA B 1 292 ? 23.269 16.393 142.309 1.00 59.99 292 ALA B CA 1
ATOM 4472 C C . ALA B 1 292 ? 22.532 15.617 143.403 1.00 60.48 292 ALA B C 1
ATOM 4473 O O . ALA B 1 292 ? 21.984 16.219 144.324 1.00 60.45 292 ALA B O 1
ATOM 4475 N N . ASP B 1 293 ? 22.515 14.290 143.291 1.00 61.02 293 ASP B N 1
ATOM 4476 C CA . ASP B 1 293 ? 21.939 13.425 144.317 1.00 61.54 293 ASP B CA 1
ATOM 4477 C C . ASP B 1 293 ? 22.775 13.384 145.599 1.00 61.98 293 ASP B C 1
ATOM 4478 O O . ASP B 1 293 ? 22.218 13.332 146.698 1.00 61.90 293 ASP B O 1
ATOM 4483 N N . GLU B 1 294 ? 24.101 13.401 145.462 1.00 62.42 294 GLU B N 1
ATOM 4484 C CA . GLU B 1 294 ? 24.988 13.423 146.629 1.00 62.79 294 GLU B CA 1
ATOM 4485 C C . GLU B 1 294 ? 25.047 14.822 147.250 1.00 63.18 294 GLU B C 1
ATOM 4486 O O . GLU B 1 294 ? 25.438 14.970 148.463 1.00 62.94 294 GLU B O 1
ATOM 4492 N N . ASP B 1 295 ? 24.699 15.840 146.443 1.00 63.71 295 ASP B N 1
ATOM 4493 C CA . ASP B 1 295 ? 24.438 17.187 146.961 1.00 64.21 295 ASP B CA 1
ATOM 4494 C C . ASP B 1 295 ? 23.222 17.226 147.889 1.00 64.70 295 ASP B C 1
ATOM 4495 O O . ASP B 1 295 ? 23.161 18.052 148.804 1.00 64.71 295 ASP B O 1
ATOM 4500 N N . GLU B 1 296 ? 22.249 16.352 147.622 1.00 65.19 296 GLU B N 1
ATOM 4501 C CA . GLU B 1 296 ? 21.021 16.274 148.398 1.00 65.60 296 GLU B CA 1
ATOM 4502 C C . GLU B 1 296 ? 21.215 15.426 149.652 1.00 65.97 296 GLU B C 1
ATOM 4503 O O . GLU B 1 296 ? 20.725 15.784 150.716 1.00 65.82 296 GLU B O 1
ATOM 4505 N N . PHE B 1 297 ? 21.935 14.312 149.523 1.00 66.47 297 PHE B N 1
ATOM 4506 C CA . PHE B 1 297 ? 22.196 13.428 150.662 1.00 66.87 297 PHE B CA 1
ATOM 4507 C C . PHE B 1 297 ? 23.107 14.070 151.713 1.00 67.29 297 PHE B C 1
ATOM 4508 O O . PHE B 1 297 ? 23.053 13.693 152.889 1.00 67.35 297 PHE B O 1
ATOM 4510 N N . ARG B 1 298 ? 23.930 15.034 151.300 1.00 67.71 298 ARG B N 1
ATOM 4511 C CA . ARG B 1 298 ? 24.764 15.789 152.243 1.00 68.18 298 ARG B CA 1
ATOM 4512 C C . ARG B 1 298 ? 23.976 16.893 152.945 1.00 68.74 298 ARG B C 1
ATOM 4513 O O . ARG B 1 298 ? 24.089 17.059 154.157 1.00 68.83 298 ARG B O 1
ATOM 4521 N N . THR B 1 299 ? 23.205 17.664 152.177 1.00 69.41 299 THR B N 1
ATOM 4522 C CA . THR B 1 299 ? 22.394 18.754 152.737 1.00 69.82 299 THR B CA 1
ATOM 4523 C C . THR B 1 299 ? 21.238 18.223 153.588 1.00 70.19 299 THR B C 1
ATOM 4524 O O . THR B 1 299 ? 20.544 18.993 154.255 1.00 70.45 299 THR B O 1
ATOM 4528 N N . GLU B 1 300 ? 21.032 16.907 153.569 1.00 70.46 300 GLU B N 1
ATOM 4529 C CA . GLU B 1 300 ? 20.286 16.244 154.624 1.00 70.64 300 GLU B CA 1
ATOM 4530 C C . GLU B 1 300 ? 21.063 16.474 155.923 1.00 70.86 300 GLU B C 1
ATOM 4531 O O . GLU B 1 300 ? 22.122 15.877 156.130 1.00 71.01 300 GLU B O 1
ATOM 4533 N N . THR B 1 301 ? 20.541 17.363 156.771 1.00 70.98 301 THR B N 1
ATOM 4534 C CA . THR B 1 301 ? 21.227 17.814 157.991 1.00 70.91 301 THR B CA 1
ATOM 4535 C C . THR B 1 301 ? 20.336 18.763 158.792 1.00 70.89 301 THR B C 1
ATOM 4536 O O . THR B 1 301 ? 19.864 18.419 159.876 1.00 70.89 301 THR B O 1
#

GO terms:
  GO:0097740 paraflagellar rod (C, HTP)

Organism: Trypanosoma brucei brucei (strain 927/4 GUTat10.1) (NCBI:txid185431)

Foldseek 3Di:
DFDDDDDFDWDWDDLDVPDTKIKTKAQLVAQAAEEEEEDLCQDVCSDRLVRVLQVVCHPPHIYMYIYQLCSDPPSVNAALLSSLVVVLVVVVCCVPPRNHQAYEYEYEALRLQSVLSCLQDHPQNVRHAHYEYEFEEADCVPCLNDPVLVVVLQVQLVVCVVVVQQSPQVSCVVSAQPGDGSRHPNVPGARGCHQQALNCLLVVVLVSVCSHQVSAQHEYEYEYEYAPVGDDDPVSVVSSVVSNCVRHNYNRYHYDYFHFHDDHSGHGPGGPSVVVSVVVVCSVVVSVVVVVVD/DDDDDDFDWDWDPLDVVFTKIKTKFQLVEQAAEEEEEDLCADVCSDVLVSVLQVVCRPPHIYMYIYQLCSDPPSVNAALLSSLVVVLVVVVCCVPPRNHQAYAYAYEAQRLQSVLNCLQDHPQNVRHAHYEYEFAEADCVPCLNDPNLVVVLQVQLVVCVVVVNQSDQVSCPVSAQPRDGSRHVNVDGARGCHQQFQVCLVVVVLVSVCSGLVSAQHAYEYEYEYAPPGDQDPVSVVSRVCSNCVRHNHNHYHYDYFHFHADHRTHGPGGPSVVVSVSVVCSVVVSVVVVVPD

Radius of gyration: 24.98 Å; Cα contacts (8 Å, |Δi|>4): 1220; chains: 2; bounding box: 66×65×61 Å

Sequence (587 aa):
SRPEPVQGHLFTYYKDPYCCKIPVFMMNMDARRCVLWVGGQTESLLSFDYFTNLAEELQGDWAFVQVEVPSGKIGSGPQDHAHDAEDVDDLIGILLRDHCMNEVALFATSTGTQLVFELLENSAHKSSITRVILHGVVCDPENPLFTPEGCAARKEHVEKLMAEGRGEDSLAMLKHYDIPITPARLAGGGFPTLQEAVWNPCIRKEFDVLRRSVGVIKVPLLLMLAHNVQYKPSDEEVGTVLEGVRDHTGCNRVTVSYFNDTCDELRRVLKAAESEHVAAILQFLADEDEFRTETRPEPVQGHLFTYYKDPYCCKIPVFMMNMDARRCVLWVGGQTESLLSFDYFTNLAEELQGDWAFVQVEVPSGKIGSGPQDHAHDAEDVDDLIGILLRDHCMNEVALFATSTGTQLVFELLENSAHKSSITRVILHGVVCDPENPLFTPEGCAARKEHVEKLMAEGRGEDSLAMLKHYDIPITPARLAGGGFPTLQEAVWNPCIRKEFDVLRRSVGVIKVPLLLMLAHNVQYKPSDEEVGTVLEGVRDHTGCNRVTVSYFNDTCDELRRVLKAAESEHVAAILQFLADEDEFRTET

Solvent-accessible surface area: 22560 Å² total; per-residue (Å²): 170,104,42,142,30,22,96,5,65,0,18,5,15,107,44,51,94,80,23,27,4,4,0,0,6,10,43,46,117,11,47,33,0,0,0,1,0,1,4,1,26,27,6,0,9,20,23,28,3,0,15,71,0,0,124,104,1,104,56,68,0,0,0,0,0,1,6,2,9,2,0,26,3,25,11,53,31,20,41,6,40,96,0,4,102,13,0,14,76,0,0,9,36,0,36,180,76,41,88,4,105,17,0,0,0,0,0,3,25,0,0,0,0,0,0,6,30,3,13,77,96,11,88,47,104,113,29,5,27,7,0,0,0,5,4,10,2,19,64,3,113,51,108,32,1,32,105,73,13,44,58,42,21,141,118,45,6,95,54,4,78,93,114,38,49,3,1,0,6,54,22,3,128,166,38,5,19,12,29,1,2,0,1,0,22,48,40,34,43,26,9,2,0,0,28,0,0,0,11,2,0,39,61,141,70,64,93,31,0,145,131,0,0,9,22,0,138,32,20,0,2,0,0,0,0,49,38,135,89,30,106,27,51,136,140,52,47,34,33,0,55,102,1,0,142,91,24,15,36,21,125,64,17,56,25,30,78,14,120,9,73,4,27,92,96,11,56,36,82,140,9,19,76,95,61,2,19,58,23,0,50,112,9,2,54,68,8,30,66,111,103,102,81,136,153,39,142,30,23,90,6,65,0,18,4,15,104,53,68,99,79,20,27,2,7,0,0,6,11,41,47,119,10,53,31,0,0,0,2,0,1,4,1,23,28,4,0,7,20,20,29,3,0,16,77,0,0,110,99,3,106,60,68,0,0,0,0,0,1,13,9,6,3,1,28,2,35,12,59,29,20,34,6,38,100,0,3,102,14,1,14,77,0,0,13,36,0,41,192,73,37,100,5,109,17,0,0,0,0,0,2,25,0,0,0,1,0,0,7,29,5,12,85,98,12,88,43,102,112,24,1,25,4,0,0,0,4,3,9,2,17,58,6,118,48,112,30,0,34,100,70,12,51,60,48,18,134,58,52,4,102,49,6,78,90,110,42,52,3,1,1,2,46,19,4,115,193,52,7,17,9,21,1,2,0,2,0,24,48,39,35,43,28,8,2,0,0,29,0,0,0,12,4,1,43,73,142,77,78,110,48,0,131,181,0,0,12,24,0,143,30,23,0,1,0,0,0,0,49,26,134,113,25,103,23,48,132,130,44,50,34,46,0,61,113,5,0,123,98,29,14,37,25,94,123,6,50,25,30,81,16,122,8,72,8,25,123,101,11,52,34,76,56,15,17,80,92,67,1,18,46,23,0,52,113,10,2,58,80,9,34,64,38,111,99,76,167

InterPro domains:
  IPR013744 Fusarinine C esterase SidJ [PF08538] (15-241)
  IPR013744 Fusarinine C esterase SidJ [PTHR31591] (1-298)
  IPR029058 Alpha/Beta hydrolase fold [G3DSA:3.40.50.1820] (11-297)
  IPR029058 Alpha/Beta hydrolase fold [SSF53474] (30-225)

CATH classification: 3.40.50.1820

Nearest PDB structures (foldseek):
  2q0x-assembly1_B  TM=1.002E+00  e=1.173E-61  Trypanosoma brucei
  3our-assembly1_A  TM=5.854E-01  e=3.070E-07  Vibrio vulnificus CMCP6
  3our-assembly2_C  TM=5.718E-01  e=6.377E-07  Vibrio vulnificus CMCP6
  4x00-assembly4_D  TM=4.941E-01  e=1.690E-06  Burkholderia cenocepacia J2315
  5jz9-assembly1_A  TM=5.168E-01  e=4.214E-06  Mycobacterium tuberculosis CDC1551

B-factor: mean 36.99, std 9.22, range [18.71, 73.49]

Secondary structure (DSSP, 8-state):
--PPPEEEEEEEEEEETTEEEEEEEE-TTSSSEEEEE--TTPPTT-STTHHHHHHHHTTT-EEEEE--GGGBTTS-S--HHHHHHHHHHHHHHHHHHS----EEEEEEGGGHHHHHHHHHH-TTGGGEEEEEEEEE---TTSTTTSHHHHHHHHHHHHHHHHHT-TT-GGGGTTT-SS---HHHHHT-S-SSHIIIIIHHHHTT-HHHHHHTGGG--S-EEEEEE--TT----HHHHHHHHHHHHHHSSSS-EEEEE---EE-TTS-EEE--HHHHHHHHHHHHHHHHHHHH--/-PPPEEEEEEEEESSTT-EEEEEEE-TTSS-EEEEE--TT--TT-STHHHHHHHHHTTT-EEEEE--GGGBTTS-S--HHHHHHHHHHHHHHHHHHS--S-EEEEEETTHHHHHHHHHHH-S-TTTEEEEEEEEE---TTSTTTSHHHHHHHHHHHHHHHHTT-TT-GGGGTTT-SS---HHHHHT-S-SSHIIIIIHHHHTT-HHHHHHTGGG--S-EEEEEE--TT----HHHHHHHHHHHHHHSSSS-EEEEE---EE-TTS-EEE--HHHHHHHHHHHHHHHHHHHH--